Protein AF-A0A833D0U1-F1 (afdb_monomer)

Radius of gyration: 27.92 Å; Cα contacts (8 Å, |Δi|>4): 743; chains: 1; bounding box: 65×79×53 Å

Solvent-accessible surface area (backbone atoms only — not comparable to full-atom values): 28683 Å² total; per-residue (Å²): 110,72,66,61,52,53,53,53,50,52,51,52,53,52,53,45,49,54,29,18,53,51,18,43,57,57,53,70,68,40,40,75,29,79,97,36,59,43,41,44,24,40,38,74,75,46,59,47,83,67,87,76,39,87,52,45,26,22,35,73,75,42,69,60,89,91,56,94,63,91,61,61,30,30,22,32,32,34,42,17,19,36,72,88,66,48,64,23,13,29,38,36,37,36,24,30,86,85,80,25,41,72,31,99,55,99,72,41,63,52,76,40,40,38,53,80,23,16,31,29,69,63,37,82,42,94,89,38,68,38,38,37,38,15,36,42,62,62,33,27,44,34,46,51,57,17,27,50,55,26,24,28,26,14,27,80,35,48,73,27,55,38,47,48,65,77,87,61,54,84,39,43,33,38,36,46,42,60,20,57,57,84,85,37,73,64,40,54,34,40,51,53,19,50,51,46,36,42,78,69,60,31,54,73,46,79,47,54,47,93,51,79,75,30,37,52,31,52,41,37,59,76,70,29,39,63,59,48,36,58,63,48,53,79,79,45,67,73,90,38,50,48,84,45,79,72,80,62,97,64,76,54,59,68,60,48,53,46,49,50,42,20,54,51,38,39,50,54,53,51,54,48,36,61,72,70,69,54,81,86,45,76,67,52,66,63,43,47,61,57,30,15,47,49,16,27,52,53,48,44,62,65,18,62,68,71,72,48,78,78,51,73,66,52,51,51,52,35,39,52,27,25,45,50,23,67,62,37,27,61,57,42,31,52,53,52,51,54,55,32,50,76,69,73,70,60,48,89,87,66,38,62,64,52,42,46,55,51,17,51,51,40,20,34,27,30,23,40,54,51,43,53,34,54,74,71,70,44,78,78,62,91,53,42,66,60,52,21,52,49,51,54,53,50,50,62,58,47,23,57,61,45,10,55,52,42,17,68,77,65,74,35,55,70,67,46,12,37,53,34,26,48,51,54,50,50,47,24,43,59,66,76,47,79,78,51,72,69,54,49,52,50,46,51,54,42,32,56,53,42,44,74,74,59,45,75,81,50,33,83,81,58,34,61,65,54,48,52,52,49,49,53,55,51,43,51,53,50,48,54,52,51,56,56,46,68,66,44,69,81,62,68,90,77,92,91,89,85,84,88,90,76,70,74,68,60,60,57,63,53,51,68,67,55,63,82,75,65,92,75,84,88,84,86,82,81,85,131

Mean predicted aligned error: 17.9 Å

Foldseek 3Di:
DVVVVVVVVVVVVVVLVVQQVVQVVVQVQFAACPPDLLVCQCCVVLVQPDDFDPQWTKDAFDDDPPDPDPGTFIWTKGFWAAPVGRGFKIKTQGADPPPSHFDPDPDRMDMTGDLAQTKGWRDAAPPALEEEEEQDPSLQSLLVLLQFAHTTIHSVHLLNLLRHPDDDQVRAYEYQYEQEDCPDPRVVSNVVSQVSSVVVNHHYHYFYDPDHRDGSSNCCVPPHSVSSVVRVVVPDDPVRGDHRPDPPVDPPVLVVLLVVQLVVLLVLVVVLCVVVVPDCDPVNVVVSSQLSSQLSVLQCVPDVLVVHHDDPVSSQLSSQLSVQLVVQLLVQLVVVQVVCVVVVNDDPVACLLVSSVLSSLLSLLLSVLQSVCVVVVHDRDPCSSVVSVVLSVVLVVVLQVQLVVLCVVLVDDSVLSSLLSVLQVSVCSNNVDGDDPVLSNQSSVLSVVLCVVQPPVCCVVQNDSLSSVLSSVSSVVSSSSVSSVVVCVVPDDDDDDDDDRDPPSVVVVVVSVPSVPDPDDDDDHDDD

Nearest PDB structures (foldseek):
  8tno-assembly2_B  TM=2.284E-01  e=1.956E-01  synthetic construct
  2e8u-assembly1_B  TM=2.230E-01  e=1.982E+00  Saccharomyces cerevisiae
  3qwe-assembly1_A-2  TM=1.208E-01  e=3.244E+00  Homo sapiens

Structure (mmCIF, N/CA/C/O backbone):
data_AF-A0A833D0U1-F1
#
_entry.id   AF-A0A833D0U1-F1
#
loop_
_atom_site.group_PDB
_atom_site.id
_atom_site.type_symbol
_atom_site.label_atom_id
_atom_site.label_alt_id
_atom_site.label_comp_id
_atom_site.label_asym_id
_atom_site.label_entity_id
_atom_site.label_seq_id
_atom_site.pdbx_PDB_ins_code
_atom_site.Cartn_x
_atom_site.Cartn_y
_atom_site.Cartn_z
_atom_site.occupancy
_atom_site.B_iso_or_equiv
_atom_site.auth_seq_id
_atom_site.auth_comp_id
_atom_site.auth_asym_id
_atom_site.auth_atom_id
_atom_site.pdbx_PDB_model_num
ATOM 1 N N . LEU A 1 1 ? 37.908 38.928 15.092 1.00 52.78 1 LEU A N 1
ATOM 2 C CA . LEU A 1 1 ? 37.043 38.481 13.968 1.00 52.78 1 LEU A CA 1
ATOM 3 C C . LEU A 1 1 ? 36.811 36.963 13.962 1.00 52.78 1 LEU A C 1
ATOM 5 O O . LEU A 1 1 ? 35.669 36.561 14.140 1.00 52.78 1 LEU A O 1
ATOM 9 N N . GLN A 1 2 ? 37.847 36.115 13.886 1.00 54.41 2 GLN A N 1
ATOM 10 C CA . GLN A 1 2 ? 37.682 34.643 13.887 1.00 54.41 2 GLN A CA 1
ATOM 11 C C . GLN A 1 2 ? 37.064 34.058 15.179 1.00 54.41 2 GLN A C 1
ATOM 13 O O . GLN A 1 2 ? 36.263 33.130 15.110 1.00 54.41 2 GLN A O 1
ATOM 18 N N . LYS A 1 3 ? 37.376 34.614 16.362 1.00 57.81 3 LYS A N 1
ATOM 19 C CA . LYS A 1 3 ? 36.804 34.161 17.650 1.00 57.81 3 LYS A CA 1
ATOM 20 C C . LYS A 1 3 ? 35.292 34.421 17.749 1.00 57.81 3 LYS A C 1
ATOM 22 O O . LYS A 1 3 ? 34.541 33.507 18.065 1.00 57.81 3 LYS A O 1
ATOM 27 N N . VAL A 1 4 ? 34.855 35.622 17.360 1.00 61.34 4 VAL A N 1
ATOM 28 C CA . VAL A 1 4 ? 33.435 36.026 17.319 1.00 61.34 4 VAL A CA 1
ATOM 29 C C . VAL A 1 4 ? 32.649 35.192 16.298 1.00 61.34 4 VAL A C 1
ATOM 31 O O . VAL A 1 4 ? 31.554 34.726 16.591 1.00 61.34 4 VAL A O 1
ATOM 34 N N . GLN A 1 5 ? 33.224 34.916 15.121 1.00 54.00 5 GLN A N 1
ATOM 35 C CA . GLN A 1 5 ? 32.610 34.016 14.132 1.00 54.00 5 GLN A CA 1
ATOM 36 C C . GLN A 1 5 ? 32.461 32.579 14.663 1.00 54.00 5 GLN A C 1
ATOM 38 O O . GLN A 1 5 ? 31.427 31.949 14.449 1.00 54.00 5 GLN A O 1
ATOM 43 N N . LYS A 1 6 ? 33.459 32.070 15.398 1.00 58.38 6 LYS A N 1
ATOM 44 C CA . LYS A 1 6 ? 33.422 30.733 16.012 1.00 58.38 6 LYS A CA 1
ATOM 45 C C . LYS A 1 6 ? 32.387 30.636 17.139 1.00 58.38 6 LYS A C 1
ATOM 47 O O . LYS A 1 6 ? 31.732 29.606 17.270 1.00 58.38 6 LYS A O 1
ATOM 52 N N . GLU A 1 7 ? 32.228 31.687 17.938 1.00 63.91 7 GLU A N 1
ATOM 53 C CA . GLU A 1 7 ? 31.210 31.768 18.995 1.00 63.91 7 GLU A CA 1
ATOM 54 C C . GLU A 1 7 ? 29.791 31.852 18.415 1.00 63.91 7 GLU A C 1
ATOM 56 O O . GLU A 1 7 ? 28.913 31.101 18.843 1.00 63.91 7 GLU A O 1
ATOM 61 N N . ASN A 1 8 ? 29.587 32.656 17.367 1.00 61.44 8 ASN A N 1
ATOM 62 C CA . ASN A 1 8 ? 28.306 32.744 16.661 1.00 61.44 8 ASN A CA 1
ATOM 63 C C . ASN A 1 8 ? 27.900 31.407 16.022 1.00 61.44 8 ASN A C 1
ATOM 65 O O . ASN A 1 8 ? 26.753 30.986 16.159 1.00 61.44 8 ASN A O 1
ATOM 69 N N . LEU A 1 9 ? 28.843 30.696 15.392 1.00 58.62 9 LEU A N 1
ATOM 70 C CA . LEU A 1 9 ? 28.580 29.383 14.797 1.00 58.62 9 LEU A CA 1
ATOM 71 C C . LEU A 1 9 ? 28.221 28.328 15.856 1.00 58.62 9 LEU A C 1
ATOM 73 O O . LEU A 1 9 ? 27.308 27.530 15.656 1.00 58.62 9 LEU A O 1
ATOM 77 N N . LYS A 1 10 ? 28.907 28.332 17.007 1.00 67.69 10 LYS A N 1
ATOM 78 C CA . LYS A 1 10 ? 28.574 27.440 18.132 1.00 67.69 10 LYS A CA 1
ATOM 79 C C . LYS A 1 10 ? 27.164 27.698 18.661 1.00 67.69 10 LYS A C 1
ATOM 81 O O . LYS A 1 10 ? 26.436 26.741 18.923 1.00 67.69 10 LYS A O 1
ATOM 86 N N . LYS A 1 11 ? 26.780 28.971 18.795 1.00 70.44 11 LYS A N 1
ATOM 87 C CA . LYS A 1 11 ? 25.434 29.368 19.222 1.00 70.44 11 LYS A CA 1
ATOM 88 C C . LYS A 1 11 ? 24.373 28.895 18.224 1.00 70.44 11 LYS A C 1
ATOM 90 O O . LYS A 1 11 ? 23.410 28.254 18.633 1.00 70.44 11 LYS A O 1
ATOM 95 N N . GLU A 1 12 ? 24.594 29.104 16.925 1.00 70.31 12 GLU A N 1
ATOM 96 C CA . GLU A 1 12 ? 23.682 28.644 15.866 1.00 70.31 12 GLU A CA 1
ATOM 97 C C . GLU A 1 12 ? 23.510 27.113 15.872 1.00 70.31 12 GLU A C 1
ATOM 99 O O . GLU A 1 12 ? 22.391 26.610 15.758 1.00 70.31 12 GLU A O 1
ATOM 104 N N . ILE A 1 13 ? 24.596 26.351 16.048 1.00 72.12 13 ILE A N 1
ATOM 105 C CA . ILE A 1 13 ? 24.542 24.882 16.135 1.00 72.12 13 ILE A CA 1
ATOM 106 C C . ILE A 1 13 ? 23.721 24.432 17.350 1.00 72.12 13 ILE A C 1
ATOM 108 O O . ILE A 1 13 ? 22.883 23.537 17.220 1.00 72.12 13 ILE A O 1
ATOM 112 N N . ALA A 1 14 ? 23.933 25.049 18.516 1.00 72.88 14 ALA A N 1
ATOM 113 C CA . ALA A 1 14 ? 23.194 24.720 19.732 1.00 72.88 14 ALA A CA 1
ATOM 114 C C . ALA A 1 14 ? 21.692 25.029 19.596 1.00 72.88 14 ALA A C 1
ATOM 116 O O . ALA A 1 14 ? 20.858 24.182 19.916 1.00 72.88 14 ALA A O 1
ATOM 117 N N . GLU A 1 15 ? 21.341 26.195 19.048 1.00 79.75 15 GLU A N 1
ATOM 118 C CA . GLU A 1 15 ? 19.949 26.576 18.779 1.00 79.75 15 GLU A CA 1
ATOM 119 C C . GLU A 1 15 ? 19.277 25.633 17.772 1.00 79.75 15 GLU A C 1
ATOM 121 O O . GLU A 1 15 ? 18.128 25.225 17.953 1.00 79.75 15 GLU A O 1
ATOM 126 N N . ASN A 1 16 ? 19.987 25.251 16.707 1.00 83.69 16 ASN A N 1
ATOM 127 C CA . ASN A 1 16 ? 19.474 24.305 15.720 1.00 83.69 16 ASN A CA 1
ATOM 128 C C . ASN A 1 16 ? 19.260 22.915 16.326 1.00 83.69 16 ASN A C 1
ATOM 130 O O . ASN A 1 16 ? 18.242 22.287 16.036 1.00 83.69 16 ASN A O 1
ATOM 134 N N . LYS A 1 17 ? 20.161 22.459 17.203 1.00 82.12 17 LYS A N 1
ATOM 135 C CA . LYS A 1 17 ? 20.010 21.190 17.925 1.00 82.12 17 LYS A CA 1
ATOM 136 C C . LYS A 1 17 ? 18.746 21.187 18.789 1.00 82.12 17 LYS A C 1
ATOM 138 O O . LYS A 1 17 ? 17.939 20.273 18.655 1.00 82.12 17 LYS A O 1
ATOM 143 N N . GLN A 1 18 ? 18.516 22.239 19.575 1.00 88.44 18 GLN A N 1
ATOM 144 C CA . GLN A 1 18 ? 17.302 22.370 20.395 1.00 88.44 18 GLN A CA 1
ATOM 145 C C . GLN A 1 18 ? 16.022 22.367 19.545 1.00 88.44 18 GLN A C 1
ATOM 147 O O . GLN A 1 18 ? 15.042 21.699 19.876 1.00 88.44 18 GLN A O 1
ATOM 152 N N . LYS A 1 19 ? 16.028 23.073 18.406 1.00 90.25 19 LYS A N 1
ATOM 153 C CA . LYS A 1 19 ? 14.906 23.067 17.451 1.00 90.25 19 LYS A CA 1
ATOM 154 C C . LYS A 1 19 ? 14.630 21.659 16.910 1.00 90.25 19 LYS A C 1
ATOM 156 O O . LYS A 1 19 ? 13.471 21.253 16.837 1.00 90.25 19 LYS A O 1
ATOM 161 N N . ILE A 1 20 ? 15.675 20.922 16.535 1.00 91.31 20 ILE A N 1
ATOM 162 C CA . ILE A 1 20 ? 15.562 19.547 16.028 1.00 91.31 20 ILE A CA 1
ATOM 163 C C . ILE A 1 20 ? 15.002 18.616 17.110 1.00 91.31 20 ILE A C 1
ATOM 165 O O . ILE A 1 20 ? 14.045 17.892 16.842 1.00 91.31 20 ILE A O 1
ATOM 169 N N . GLU A 1 21 ? 15.530 18.677 18.333 1.00 91.56 21 GLU A N 1
ATOM 170 C CA . GLU A 1 21 ? 15.049 17.876 19.469 1.00 91.56 21 GLU A CA 1
ATOM 171 C C . GLU A 1 21 ? 13.566 18.136 19.755 1.00 91.56 21 GLU A C 1
ATOM 173 O O . GLU A 1 21 ? 12.792 17.199 19.968 1.00 91.56 21 GLU A O 1
ATOM 178 N N . TRP A 1 22 ? 13.129 19.397 19.677 1.00 93.75 22 TRP A N 1
ATOM 179 C CA . TRP A 1 22 ? 11.716 19.733 19.818 1.00 93.75 22 TRP A CA 1
ATOM 180 C C . TRP A 1 22 ? 10.862 19.103 18.708 1.00 93.75 22 TRP A C 1
ATOM 182 O O . TRP A 1 22 ? 9.836 18.484 19.001 1.00 93.75 22 TRP A O 1
ATOM 192 N N . ALA A 1 23 ? 11.287 19.187 17.444 1.00 94.12 23 ALA A N 1
ATOM 193 C CA . ALA A 1 23 ? 10.568 18.548 16.340 1.00 94.12 23 ALA A CA 1
ATOM 194 C C . ALA A 1 23 ? 10.496 17.020 16.496 1.00 94.12 23 ALA A C 1
ATOM 196 O O . ALA A 1 23 ? 9.445 16.432 16.245 1.00 94.12 23 ALA A O 1
ATOM 197 N N . GLN A 1 24 ? 11.569 16.379 16.962 1.00 95.19 24 GLN A N 1
ATOM 198 C CA . GLN A 1 24 ? 11.611 14.936 17.218 1.00 95.19 24 GLN A CA 1
ATOM 199 C C . GLN A 1 24 ? 10.695 14.524 18.380 1.00 95.19 24 GLN A C 1
ATOM 201 O O . GLN A 1 24 ? 9.969 13.535 18.266 1.00 95.19 24 GLN A O 1
ATOM 206 N N . ASN A 1 25 ? 10.663 15.304 19.466 1.00 95.25 25 ASN A N 1
ATOM 207 C CA . ASN A 1 25 ? 9.741 15.095 20.587 1.00 95.25 25 ASN A CA 1
ATOM 208 C C . ASN A 1 25 ? 8.277 15.275 20.158 1.00 95.25 25 ASN A C 1
ATOM 210 O O . ASN A 1 25 ? 7.398 14.517 20.563 1.00 95.25 25 ASN A O 1
ATOM 214 N N . LEU A 1 26 ? 7.997 16.267 19.313 1.00 94.44 26 LEU A N 1
ATOM 215 C CA . LEU A 1 26 ? 6.655 16.463 18.776 1.00 94.44 26 LEU A CA 1
ATOM 216 C C . LEU A 1 26 ? 6.262 15.318 17.829 1.00 94.44 26 LEU A C 1
ATOM 218 O O . LEU A 1 26 ? 5.148 14.806 17.915 1.00 94.44 26 LEU A O 1
ATOM 222 N N . TRP A 1 27 ? 7.192 14.859 16.989 1.00 96.31 27 TRP A N 1
ATOM 223 C CA . TRP A 1 27 ? 6.983 13.723 16.096 1.00 96.31 27 TRP A CA 1
ATOM 224 C C . TRP A 1 27 ? 6.666 12.424 16.846 1.00 96.31 27 TRP A C 1
ATOM 226 O O . TRP A 1 27 ? 5.766 11.684 16.434 1.00 96.31 27 TRP A O 1
ATOM 236 N N . SER A 1 28 ? 7.367 12.145 17.952 1.00 95.88 28 SER A N 1
ATOM 237 C CA . SER A 1 28 ? 7.182 10.915 18.736 1.00 95.88 28 SER A CA 1
ATOM 238 C C . SER A 1 28 ? 5.790 10.801 19.361 1.00 95.88 28 SER A C 1
ATOM 240 O O . SER A 1 28 ? 5.292 9.690 19.521 1.00 95.88 28 SER A O 1
ATOM 242 N N . LYS A 1 29 ? 5.124 11.933 19.618 1.00 96.06 29 LYS A N 1
ATOM 243 C CA . LYS A 1 29 ? 3.732 12.000 20.098 1.00 96.06 29 LYS A CA 1
ATOM 244 C C . LYS A 1 29 ? 2.693 11.686 19.017 1.00 96.06 29 LYS A C 1
ATOM 246 O O . LYS A 1 29 ? 1.522 11.495 19.334 1.00 96.06 29 LYS A O 1
ATOM 251 N N . GLY A 1 30 ? 3.096 11.669 17.746 1.00 95.25 30 GLY A N 1
ATOM 252 C CA . GLY A 1 30 ? 2.203 11.405 16.623 1.00 95.25 30 GLY A CA 1
ATOM 253 C C . GLY A 1 30 ? 1.732 9.955 16.568 1.00 95.25 30 GLY A C 1
ATOM 254 O O . GLY A 1 30 ? 2.532 9.026 16.657 1.00 95.25 30 GLY A O 1
ATOM 255 N N . GLN A 1 31 ? 0.438 9.782 16.339 1.00 95.75 31 GLN A N 1
ATOM 256 C CA . GLN A 1 31 ? -0.225 8.501 16.134 1.00 95.75 31 GLN A CA 1
ATOM 257 C C . GLN A 1 31 ? -0.250 8.127 14.640 1.00 95.75 31 GLN A C 1
ATOM 259 O O . GLN A 1 31 ? -0.086 9.006 13.782 1.00 95.75 31 GLN A O 1
ATOM 264 N N . PRO A 1 32 ? -0.462 6.842 14.296 1.00 94.44 32 PRO A N 1
ATOM 265 C CA . PRO A 1 32 ? -0.757 6.438 12.925 1.00 94.44 32 PRO A CA 1
ATOM 266 C C . PRO A 1 32 ? -1.923 7.245 12.346 1.00 94.44 32 PRO A C 1
ATOM 268 O O . PRO A 1 32 ? -2.873 7.573 13.051 1.00 94.44 32 PRO A O 1
ATOM 271 N N . ILE A 1 33 ? -1.846 7.580 11.059 1.00 94.62 33 ILE A N 1
ATOM 272 C CA . ILE A 1 33 ? -2.861 8.419 10.409 1.00 94.62 33 ILE A CA 1
ATOM 273 C C . ILE A 1 33 ? -4.143 7.641 10.055 1.00 94.62 33 ILE A C 1
ATOM 275 O O . ILE A 1 33 ? -5.185 8.254 9.846 1.00 94.62 33 ILE A O 1
ATOM 279 N N . GLN A 1 34 ? -4.098 6.306 10.000 1.00 91.25 34 GLN A N 1
ATOM 280 C CA . GLN A 1 34 ? -5.223 5.459 9.584 1.00 91.25 34 GLN A CA 1
ATOM 281 C C . GLN A 1 34 ? -6.402 5.534 10.565 1.00 91.25 34 GLN A C 1
ATOM 283 O O . GLN A 1 34 ? -6.219 5.407 11.772 1.00 91.25 34 GLN A O 1
ATOM 288 N N . GLY A 1 35 ? -7.614 5.712 10.039 1.00 90.50 35 GLY A N 1
ATOM 289 C CA . GLY A 1 35 ? -8.852 5.853 10.806 1.00 90.50 35 GLY A CA 1
ATOM 290 C C . GLY A 1 35 ? -9.024 7.214 11.486 1.00 90.50 35 GLY A C 1
ATOM 291 O O . GLY A 1 35 ? -9.934 7.374 12.295 1.00 90.50 35 GLY A O 1
ATOM 292 N N . THR A 1 36 ? -8.163 8.195 11.193 1.00 96.69 36 THR A N 1
ATOM 293 C CA . THR A 1 36 ? -8.148 9.494 11.888 1.00 96.69 36 THR A CA 1
ATOM 294 C C . THR A 1 36 ? -8.754 10.625 11.056 1.00 96.69 36 THR A C 1
ATOM 296 O O . THR A 1 36 ? -8.898 10.534 9.836 1.00 96.69 36 THR A O 1
ATOM 299 N N . ILE A 1 37 ? -9.033 11.754 11.715 1.00 96.56 37 ILE A N 1
ATOM 300 C CA . ILE A 1 37 ? -9.481 13.003 11.076 1.00 96.56 37 ILE A CA 1
ATOM 301 C C . ILE A 1 37 ? -8.466 13.492 10.029 1.00 96.56 37 ILE A C 1
ATOM 303 O O . ILE A 1 37 ? -8.858 13.998 8.983 1.00 96.56 37 ILE A O 1
ATOM 307 N N . ALA A 1 38 ? -7.165 13.280 10.252 1.00 97.12 38 ALA A N 1
ATOM 308 C CA . ALA A 1 38 ? -6.131 13.652 9.286 1.00 97.12 38 ALA A CA 1
ATOM 309 C C . ALA A 1 38 ? -6.145 12.784 8.015 1.00 97.12 38 ALA A C 1
ATOM 311 O O . ALA A 1 38 ? -5.839 13.285 6.932 1.00 97.12 38 ALA A O 1
ATOM 312 N N . GLU A 1 39 ? -6.530 11.507 8.110 1.00 96.00 39 GLU A N 1
ATOM 313 C CA . GLU A 1 39 ? -6.765 10.686 6.916 1.00 96.00 39 GLU A CA 1
ATOM 314 C C . GLU A 1 39 ? -8.012 11.157 6.164 1.00 96.00 39 GLU A C 1
ATOM 316 O O . GLU A 1 39 ? -7.965 11.285 4.940 1.00 96.00 39 GLU A O 1
ATOM 321 N N . ARG A 1 40 ? -9.095 11.470 6.887 1.00 96.75 40 ARG A N 1
ATOM 322 C CA . ARG A 1 40 ? -10.314 12.034 6.293 1.00 96.75 40 ARG A CA 1
ATOM 323 C C . ARG A 1 40 ? -10.031 13.349 5.569 1.00 96.75 40 ARG A C 1
ATOM 325 O O . ARG A 1 40 ? -10.426 13.480 4.419 1.00 96.75 40 ARG A O 1
ATOM 332 N N . TYR A 1 41 ? -9.249 14.256 6.159 1.00 97.75 41 TYR A N 1
ATOM 333 C CA . TYR A 1 41 ? -8.787 15.484 5.499 1.00 97.75 41 TYR A CA 1
ATOM 334 C C . TYR A 1 41 ? -8.159 15.215 4.127 1.00 97.75 41 TYR A C 1
ATOM 336 O O . TYR A 1 41 ? -8.542 15.810 3.119 1.00 97.75 41 TYR A O 1
ATOM 344 N N . LEU A 1 42 ? -7.206 14.284 4.065 1.00 96.25 42 LEU A N 1
ATOM 345 C CA . LEU A 1 42 ? -6.492 13.989 2.825 1.00 96.25 42 LEU A CA 1
ATOM 346 C C . LEU A 1 42 ? -7.390 13.282 1.797 1.00 96.25 42 LEU A C 1
ATOM 348 O O . LEU A 1 42 ? -7.337 13.601 0.610 1.00 96.25 42 LEU A O 1
ATOM 352 N N . LYS A 1 43 ? -8.245 12.358 2.236 1.00 92.50 43 LYS A N 1
ATOM 353 C CA . LYS A 1 43 ? -9.112 11.582 1.339 1.00 92.50 43 LYS A CA 1
ATOM 354 C C . LYS A 1 43 ? -10.336 12.367 0.866 1.00 92.50 43 LYS A C 1
ATOM 356 O O . LYS A 1 43 ? -10.566 12.472 -0.336 1.00 92.50 43 LYS A O 1
ATOM 361 N N . GLU A 1 44 ? -11.102 12.922 1.798 1.00 93.75 44 GLU A N 1
ATOM 362 C CA . GLU A 1 44 ? -12.387 13.587 1.547 1.00 93.75 44 GLU A CA 1
ATOM 363 C C . GLU A 1 44 ? -12.172 14.984 0.946 1.00 93.75 44 GLU A C 1
ATOM 365 O O . GLU A 1 44 ? -12.723 15.290 -0.112 1.00 93.75 44 GLU A O 1
ATOM 370 N N . HIS A 1 45 ? -11.310 15.805 1.561 1.00 95.00 45 HIS A N 1
ATOM 371 C CA . HIS A 1 45 ? -11.154 17.224 1.194 1.00 95.00 45 HIS A CA 1
ATOM 372 C C . HIS A 1 45 ? -10.054 17.488 0.169 1.00 95.00 45 HIS A C 1
ATOM 374 O O . HIS A 1 45 ? -10.110 18.479 -0.565 1.00 95.00 45 HIS A O 1
ATOM 380 N N . ARG A 1 46 ? -9.044 16.612 0.102 1.00 94.06 46 ARG A N 1
ATOM 381 C CA . ARG A 1 46 ? -7.902 16.750 -0.821 1.00 94.06 46 ARG A CA 1
ATOM 382 C C . ARG A 1 46 ? -7.910 15.752 -1.973 1.00 94.06 46 ARG A C 1
ATOM 384 O O . ARG A 1 46 ? -7.034 15.855 -2.826 1.00 94.06 46 ARG A O 1
ATOM 391 N N . ARG A 1 47 ? -8.901 14.848 -2.031 1.00 90.94 47 ARG A N 1
ATOM 392 C CA . ARG A 1 47 ? -9.065 13.815 -3.075 1.00 90.94 47 ARG A CA 1
ATOM 393 C C . ARG A 1 47 ? -7.825 12.930 -3.261 1.00 90.94 47 ARG A C 1
ATOM 3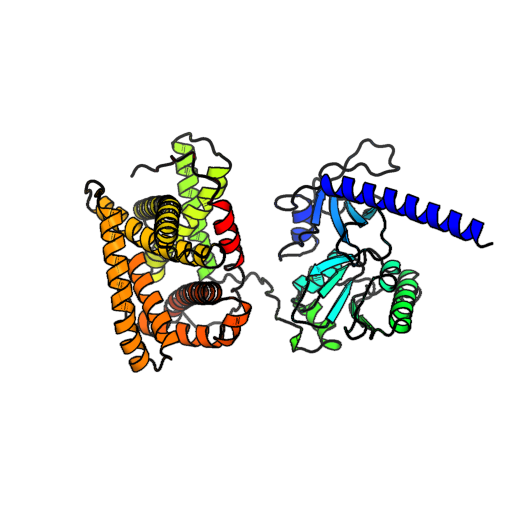95 O O . ARG A 1 47 ? -7.568 12.429 -4.351 1.00 90.94 47 ARG A O 1
ATOM 402 N N . ILE A 1 48 ? -7.066 12.714 -2.187 1.00 90.44 48 ILE A N 1
ATOM 403 C CA . ILE A 1 48 ? -5.921 11.805 -2.180 1.00 90.44 48 ILE A CA 1
ATOM 404 C C . ILE A 1 48 ? -6.426 10.390 -1.910 1.00 90.44 48 ILE A C 1
ATOM 406 O O . ILE A 1 48 ? -6.772 10.066 -0.776 1.00 90.44 48 ILE A O 1
ATOM 410 N N . ALA A 1 49 ? -6.465 9.532 -2.928 1.00 79.62 49 ALA A N 1
ATOM 411 C CA . ALA A 1 49 ? -6.988 8.173 -2.792 1.00 79.62 49 ALA A CA 1
ATOM 412 C C . ALA A 1 49 ? -5.900 7.145 -2.427 1.00 79.62 49 ALA A C 1
ATOM 414 O O . ALA A 1 49 ? -6.184 6.132 -1.779 1.00 79.62 49 ALA A O 1
ATOM 415 N N . GLY A 1 50 ? -4.655 7.385 -2.842 1.00 75.12 50 GLY A N 1
ATOM 416 C CA . GLY A 1 50 ? -3.531 6.472 -2.683 1.00 75.12 50 GLY A CA 1
ATOM 417 C C . GLY A 1 50 ? -2.969 6.358 -1.263 1.00 75.12 50 GLY A C 1
ATOM 418 O O . GLY A 1 50 ? -3.399 6.998 -0.302 1.00 75.12 50 GLY A O 1
ATOM 419 N N . LYS A 1 51 ? -1.952 5.493 -1.108 1.00 80.56 51 LYS A N 1
ATOM 420 C CA . LYS A 1 51 ? -1.280 5.288 0.188 1.00 80.56 51 LYS A CA 1
ATOM 421 C C . LYS A 1 51 ? -0.612 6.593 0.638 1.00 80.56 51 LYS A C 1
ATOM 423 O O . LYS A 1 51 ? 0.324 7.075 -0.014 1.00 80.56 51 LYS A O 1
ATOM 428 N N . LEU A 1 52 ? -1.006 7.066 1.815 1.00 87.75 52 LEU A N 1
ATOM 429 C CA . LEU A 1 52 ? -0.364 8.186 2.494 1.00 87.75 52 LEU A CA 1
ATOM 430 C C . LEU A 1 52 ? 1.096 7.842 2.876 1.00 87.75 52 LEU A C 1
ATOM 432 O O . LEU A 1 52 ? 1.375 6.692 3.242 1.00 87.75 52 LEU A O 1
ATOM 436 N N . PRO A 1 53 ? 2.054 8.778 2.741 1.00 87.31 53 PRO A N 1
ATOM 437 C CA . PRO A 1 53 ? 3.457 8.522 3.079 1.00 87.31 53 PRO A CA 1
ATOM 438 C C . PRO A 1 53 ? 3.665 8.221 4.574 1.00 87.31 53 PRO A C 1
ATOM 440 O O . PRO A 1 53 ? 2.863 8.610 5.412 1.00 87.31 53 PRO A O 1
ATOM 443 N N . GLU A 1 54 ? 4.754 7.532 4.921 1.00 82.44 54 GLU A N 1
ATOM 444 C CA . GLU A 1 54 ? 5.064 7.158 6.320 1.00 82.44 54 GLU A CA 1
ATOM 445 C C . GLU A 1 54 ? 5.463 8.353 7.188 1.00 82.44 54 GLU A C 1
ATOM 447 O O . GLU A 1 54 ? 5.295 8.332 8.405 1.00 82.44 54 GLU A O 1
ATOM 452 N N . ASP A 1 55 ? 5.906 9.430 6.545 1.00 88.38 55 ASP A N 1
ATOM 453 C CA . ASP A 1 55 ? 6.173 10.713 7.184 1.00 88.38 55 ASP A CA 1
ATOM 454 C C . ASP A 1 55 ? 4.885 11.493 7.505 1.00 88.38 55 ASP A C 1
ATOM 456 O O . ASP A 1 55 ? 4.960 12.690 7.743 1.00 88.38 55 ASP A O 1
ATOM 460 N N . PHE A 1 56 ? 3.712 10.843 7.535 1.00 95.94 56 PHE A N 1
ATOM 461 C CA . PHE A 1 56 ? 2.417 11.438 7.879 1.00 95.94 56 PHE A CA 1
ATOM 462 C C . PHE A 1 56 ? 1.858 10.766 9.136 1.00 95.94 56 PHE A C 1
ATOM 464 O O . PHE A 1 56 ? 1.716 9.545 9.202 1.00 95.94 56 PHE A O 1
ATOM 471 N N . ARG A 1 57 ? 1.520 11.578 10.135 1.00 97.56 57 ARG A N 1
ATOM 472 C CA . ARG A 1 57 ? 0.972 11.172 11.431 1.00 97.56 57 ARG A CA 1
ATOM 473 C C . ARG A 1 57 ? -0.215 12.042 11.815 1.00 97.56 57 ARG A C 1
ATOM 475 O O . ARG A 1 57 ? -0.458 13.096 11.230 1.00 97.56 57 ARG A O 1
ATOM 482 N N . TYR A 1 58 ? -0.929 11.595 12.833 1.00 98.06 58 TYR A N 1
ATOM 483 C CA . TYR A 1 58 ? -2.032 12.310 13.449 1.00 98.06 58 TYR A CA 1
ATOM 484 C C . TYR A 1 58 ? -1.653 12.785 14.855 1.00 98.06 58 TYR A C 1
ATOM 486 O O . TYR A 1 58 ? -1.051 12.039 15.626 1.00 98.06 58 TYR A O 1
ATOM 494 N N . LEU A 1 59 ? -2.011 14.021 15.201 1.00 97.25 59 LEU A N 1
ATOM 495 C CA . LEU A 1 59 ? -1.934 14.537 16.568 1.00 97.25 59 LEU A CA 1
ATOM 496 C C . LEU A 1 59 ? -3.329 15.000 17.006 1.00 97.25 59 LEU A C 1
ATOM 498 O O . LEU A 1 59 ? -3.828 15.959 16.428 1.00 97.25 59 LEU A O 1
ATOM 502 N N . PRO A 1 60 ? -3.968 14.370 18.006 1.00 94.81 60 PRO A N 1
ATOM 503 C CA . PRO A 1 60 ? -5.375 14.633 18.312 1.00 94.81 60 PRO A CA 1
ATOM 504 C C . PRO A 1 60 ? -5.648 15.974 18.996 1.00 94.81 60 PRO A C 1
ATOM 506 O O . PRO A 1 60 ? -6.691 16.569 18.757 1.00 94.81 60 PRO A O 1
ATOM 509 N N . ASN A 1 61 ? -4.737 16.444 19.852 1.00 91.88 61 ASN A N 1
ATOM 510 C CA . ASN A 1 61 ? -4.988 17.587 20.730 1.00 91.88 61 ASN A CA 1
ATOM 511 C C . ASN A 1 61 ? -3.790 18.539 20.745 1.00 91.88 61 ASN A C 1
ATOM 513 O O . ASN A 1 61 ? -2.876 18.389 21.557 1.00 91.88 61 ASN A O 1
ATOM 517 N N . VAL A 1 62 ? -3.790 19.528 19.848 1.00 93.81 62 VAL A N 1
ATOM 518 C CA . VAL A 1 62 ? -2.735 20.547 19.763 1.00 93.81 62 VAL A CA 1
ATOM 519 C C . VAL A 1 62 ? -3.300 21.923 20.101 1.00 93.81 62 VAL A C 1
ATOM 521 O O . VAL A 1 62 ? -4.280 22.361 19.503 1.00 93.81 62 VAL A O 1
ATOM 524 N N . LYS A 1 63 ? -2.664 22.619 21.049 1.00 90.50 63 LYS A N 1
ATOM 525 C CA . LYS A 1 63 ? -2.960 24.027 21.349 1.00 90.50 63 LYS A CA 1
ATOM 526 C C . LYS A 1 63 ? -2.285 24.936 20.326 1.00 90.50 63 LYS A C 1
ATOM 528 O O . LYS A 1 63 ? -1.123 24.723 19.972 1.00 90.50 63 LYS A O 1
ATOM 533 N N . VAL A 1 64 ? -2.987 25.976 19.890 1.00 84.19 64 VAL A N 1
ATOM 534 C CA . VAL A 1 64 ? -2.414 27.002 19.015 1.00 84.19 64 VAL A CA 1
ATOM 535 C C . VAL A 1 64 ? -1.634 27.994 19.877 1.00 84.19 64 VAL A C 1
ATOM 537 O O . VAL A 1 64 ? -2.198 28.688 20.716 1.00 84.19 64 VAL A O 1
ATOM 540 N N . ALA A 1 65 ? -0.314 28.061 19.692 1.00 74.50 65 ALA A N 1
ATOM 541 C CA . ALA A 1 65 ? 0.514 29.010 20.433 1.00 74.50 65 ALA A CA 1
ATOM 542 C C . ALA A 1 65 ? 0.098 30.458 20.108 1.00 74.50 65 ALA A C 1
ATOM 544 O O . ALA A 1 65 ? 0.083 30.836 18.930 1.00 74.50 65 ALA A O 1
ATOM 545 N N . GLY A 1 66 ? -0.203 31.242 21.148 1.00 69.50 66 GLY A N 1
ATOM 546 C CA . GLY A 1 66 ? -0.634 32.641 21.048 1.00 69.50 66 GLY A CA 1
ATOM 547 C C . GLY A 1 66 ? -2.150 32.867 21.109 1.00 69.50 66 GLY A C 1
ATOM 548 O O . GLY A 1 66 ? -2.564 34.017 21.196 1.00 69.50 66 GLY A O 1
ATOM 549 N N . GLU A 1 67 ? -2.979 31.816 21.104 1.00 70.81 67 GLU A N 1
ATOM 550 C CA . GLU A 1 67 ? -4.416 31.949 21.387 1.00 70.81 67 GLU A CA 1
ATOM 551 C C . GLU A 1 67 ? -4.669 31.871 22.900 1.00 70.81 67 GLU A C 1
ATOM 553 O O . GLU A 1 67 ? -4.139 30.991 23.577 1.00 70.81 67 GLU A O 1
ATOM 558 N N . GLN A 1 68 ? -5.484 32.788 23.441 1.00 59.69 68 GLN A N 1
ATOM 559 C CA . GLN A 1 68 ? -5.834 32.799 24.871 1.00 59.69 68 GLN A CA 1
ATOM 560 C C . GLN A 1 68 ? -6.796 31.666 25.270 1.00 59.69 68 GLN A C 1
ATOM 562 O O . GLN A 1 68 ? -6.947 31.364 26.451 1.00 59.69 68 GLN A O 1
ATOM 567 N N . ASN A 1 69 ? -7.429 31.012 24.293 1.00 65.94 69 ASN A N 1
ATOM 568 C CA . ASN A 1 69 ? -8.356 29.916 24.538 1.00 65.94 69 ASN A CA 1
ATOM 569 C C . ASN A 1 69 ? -7.628 28.597 24.834 1.00 65.94 69 ASN A C 1
ATOM 571 O O . ASN A 1 69 ? -6.630 28.247 24.210 1.00 65.94 69 ASN A O 1
ATOM 575 N N . THR A 1 70 ? -8.206 27.785 25.721 1.00 75.94 70 THR A N 1
ATOM 576 C CA . THR A 1 70 ? -7.745 26.414 26.019 1.00 75.94 70 THR A CA 1
ATOM 577 C C . THR A 1 70 ? -8.042 25.410 24.898 1.00 75.94 70 THR A C 1
ATOM 579 O O . THR A 1 70 ? -7.745 24.222 25.043 1.00 75.94 70 THR A O 1
ATOM 582 N N . LYS A 1 71 ? -8.612 25.879 23.780 1.00 86.88 71 LYS A N 1
ATOM 583 C CA . LYS A 1 71 ? -9.069 25.067 22.653 1.00 86.88 71 LYS A CA 1
ATOM 584 C C . LYS A 1 71 ? -7.907 24.299 22.019 1.00 86.88 71 LYS A C 1
ATOM 586 O O . LYS A 1 71 ? -6.833 24.842 21.755 1.00 86.88 71 LYS A O 1
ATOM 591 N N . THR A 1 72 ? -8.145 23.019 21.765 1.00 92.81 72 THR A N 1
ATOM 592 C CA . THR A 1 72 ? -7.222 22.130 21.062 1.00 92.81 72 THR A CA 1
ATOM 593 C C . THR A 1 72 ? -7.803 21.712 19.726 1.00 92.81 72 THR A C 1
ATOM 595 O O . THR A 1 72 ? -9.020 21.612 19.569 1.00 92.81 72 THR A O 1
ATOM 598 N N . TYR A 1 73 ? -6.919 21.429 18.779 1.00 95.69 73 TYR A N 1
ATOM 599 C CA . TYR A 1 73 ? -7.289 20.997 17.442 1.00 95.69 73 TYR A CA 1
ATOM 600 C C . TYR A 1 73 ? -6.603 19.673 17.092 1.00 95.69 73 TYR A C 1
ATOM 602 O O . TYR A 1 73 ? -5.432 19.485 17.454 1.00 95.69 73 TYR A O 1
ATOM 610 N N . PRO A 1 74 ? -7.293 18.778 16.369 1.00 97.44 74 PRO A N 1
ATOM 611 C CA . PRO A 1 74 ? -6.645 17.680 15.673 1.00 97.44 74 PRO A CA 1
ATOM 612 C C . PRO A 1 74 ? -5.752 18.216 14.552 1.00 97.44 74 PRO A C 1
ATOM 614 O O . PRO A 1 74 ? -6.113 19.161 13.858 1.00 97.44 74 PRO A O 1
ATOM 617 N N . CYS A 1 75 ? -4.597 17.594 14.337 1.00 98.25 75 CYS A N 1
ATOM 618 C CA . CYS A 1 75 ? -3.649 17.997 13.307 1.00 98.25 75 CYS A CA 1
ATOM 619 C C . CYS A 1 75 ? -3.209 16.815 12.446 1.00 98.25 75 CYS A C 1
ATOM 621 O O . CYS A 1 75 ? -2.858 15.744 12.952 1.00 98.25 75 CYS A O 1
ATOM 623 N N . LEU A 1 76 ? -3.110 17.061 11.140 1.00 98.31 76 LEU A N 1
ATOM 624 C CA . LEU A 1 76 ? -2.189 16.320 10.286 1.00 98.31 76 LEU A CA 1
ATOM 625 C C . LEU A 1 76 ? -0.766 16.781 10.624 1.00 98.31 76 LEU A C 1
ATOM 627 O O . LEU A 1 76 ? -0.473 17.970 10.537 1.00 98.31 76 LEU A O 1
ATOM 631 N N . MET A 1 77 ? 0.119 15.853 10.975 1.00 98.00 77 MET A N 1
ATOM 632 C CA . MET A 1 77 ? 1.537 16.115 11.207 1.00 98.00 77 MET A CA 1
ATOM 633 C C . MET A 1 77 ? 2.382 15.450 10.126 1.00 98.00 77 MET A C 1
ATOM 635 O O . MET A 1 77 ? 2.251 14.250 9.898 1.00 98.00 77 MET A O 1
ATOM 639 N N . VAL A 1 78 ? 3.294 16.200 9.511 1.00 97.69 78 VAL A N 1
ATOM 640 C CA . VAL A 1 78 ? 4.246 15.672 8.525 1.00 97.69 78 VAL A CA 1
ATOM 641 C C . VAL A 1 78 ? 5.692 15.882 8.963 1.00 97.69 78 VAL A C 1
ATOM 643 O O . VAL A 1 78 ? 6.025 16.955 9.464 1.00 97.69 78 VAL A O 1
ATOM 646 N N . ALA A 1 79 ? 6.553 14.878 8.781 1.00 97.19 79 ALA A N 1
ATOM 647 C CA . ALA A 1 79 ? 7.975 14.954 9.125 1.00 97.19 79 ALA A CA 1
ATOM 648 C C . ALA A 1 79 ? 8.817 15.481 7.956 1.00 97.19 79 ALA A C 1
ATOM 650 O O . ALA A 1 79 ? 8.872 14.878 6.885 1.00 97.19 79 ALA A O 1
ATOM 651 N N . GLY A 1 80 ? 9.518 16.590 8.185 1.00 96.38 80 GLY A N 1
ATOM 652 C CA . GLY A 1 80 ? 10.577 17.085 7.315 1.00 96.38 80 GLY A CA 1
ATOM 653 C C . GLY A 1 80 ? 11.920 16.479 7.715 1.00 96.38 80 GLY A C 1
ATOM 654 O O . GLY A 1 80 ? 12.334 16.581 8.873 1.00 96.38 80 GLY A O 1
ATOM 655 N N . ARG A 1 81 ? 12.607 15.869 6.747 1.00 94.31 81 ARG A N 1
ATOM 656 C CA . ARG A 1 81 ? 13.889 15.190 6.953 1.00 94.31 81 ARG A CA 1
ATOM 657 C C . ARG A 1 81 ? 15.045 15.889 6.259 1.00 94.31 81 ARG A C 1
ATOM 659 O O . ARG A 1 81 ? 14.877 16.409 5.152 1.00 94.31 81 ARG A O 1
ATOM 666 N N . SER A 1 82 ? 16.215 15.848 6.886 1.00 88.00 82 SER A N 1
ATOM 667 C CA . SER A 1 82 ? 17.487 16.272 6.299 1.00 88.00 82 SER A CA 1
ATOM 668 C C . SER A 1 82 ? 17.888 15.381 5.110 1.00 88.00 82 SER A C 1
ATOM 670 O O . SER A 1 82 ? 17.262 14.358 4.819 1.00 88.00 82 SER A O 1
ATOM 672 N N . HIS A 1 83 ? 18.992 15.721 4.438 1.00 82.06 83 HIS A N 1
ATOM 673 C CA . HIS A 1 83 ? 19.554 14.858 3.395 1.00 82.06 83 HIS A CA 1
ATOM 674 C C . HIS A 1 83 ? 20.094 13.518 3.933 1.00 82.06 83 HIS A C 1
ATOM 676 O O . HIS A 1 83 ? 20.273 12.593 3.148 1.00 82.06 83 HIS A O 1
ATOM 682 N N . THR A 1 84 ? 20.382 13.412 5.238 1.00 80.56 84 THR A N 1
ATOM 683 C CA . THR A 1 84 ? 20.806 12.165 5.904 1.00 80.56 84 THR A CA 1
ATOM 684 C C . THR A 1 84 ? 19.622 11.293 6.318 1.00 80.56 84 THR A C 1
ATOM 686 O O . THR A 1 84 ? 19.817 10.139 6.679 1.00 80.56 84 THR A O 1
ATOM 689 N N . GLY A 1 85 ? 18.391 11.810 6.221 1.00 86.50 85 GLY A N 1
ATOM 690 C CA . GLY A 1 85 ? 17.167 11.096 6.589 1.00 86.50 85 GLY A CA 1
ATOM 691 C C . GLY A 1 85 ? 16.680 11.365 8.015 1.00 86.50 85 GLY A C 1
ATOM 692 O O . GLY A 1 85 ? 15.614 10.869 8.387 1.00 86.50 85 GLY A O 1
ATOM 693 N N . ASP A 1 86 ? 17.393 12.181 8.792 1.00 90.25 86 ASP A N 1
ATOM 694 C CA . ASP A 1 86 ? 17.017 12.532 10.163 1.00 90.25 86 ASP A CA 1
ATOM 695 C C . ASP A 1 86 ? 15.825 13.484 10.186 1.00 90.25 86 ASP A C 1
ATOM 697 O O . ASP A 1 86 ? 15.737 14.399 9.368 1.00 90.25 86 ASP A O 1
ATOM 701 N N . ILE A 1 87 ? 14.915 13.301 11.146 1.00 95.06 87 ILE A N 1
ATOM 702 C CA . ILE A 1 87 ? 13.803 14.234 11.355 1.00 95.06 87 ILE A CA 1
ATOM 703 C C . ILE A 1 87 ? 14.362 15.507 11.975 1.00 95.06 87 ILE A C 1
ATOM 705 O O . ILE A 1 87 ? 14.861 15.493 13.100 1.00 95.06 87 ILE A O 1
ATOM 709 N N . THR A 1 88 ? 14.251 16.599 11.231 1.00 93.19 88 THR A N 1
ATOM 710 C CA . THR A 1 88 ? 14.777 17.916 11.597 1.00 93.19 88 THR A CA 1
ATOM 711 C C . THR A 1 88 ? 13.676 18.957 11.739 1.00 93.19 88 THR A C 1
ATOM 713 O O . THR A 1 88 ? 13.871 19.955 12.432 1.00 93.19 88 THR A O 1
ATOM 716 N N . ALA A 1 89 ? 12.509 18.721 11.136 1.00 96.38 89 ALA A N 1
ATOM 717 C CA . ALA A 1 89 ? 11.329 19.562 11.274 1.00 96.38 89 ALA A CA 1
ATOM 718 C C . ALA A 1 89 ? 10.038 18.737 11.251 1.00 96.38 89 ALA A C 1
ATOM 720 O O . ALA A 1 89 ? 10.002 17.622 10.733 1.00 96.38 89 ALA A O 1
ATOM 721 N N . VAL A 1 90 ? 8.953 19.319 11.750 1.00 97.25 90 VAL A N 1
ATOM 722 C CA . VAL A 1 90 ? 7.588 18.827 11.535 1.00 97.25 90 VAL A CA 1
ATOM 723 C C . VAL A 1 90 ? 6.689 19.975 11.104 1.00 97.25 90 VAL A C 1
ATOM 725 O O . VAL A 1 90 ? 6.879 21.103 11.549 1.00 97.25 90 VAL A O 1
ATOM 728 N N . GLN A 1 91 ? 5.700 19.709 10.257 1.00 97.50 91 GLN A N 1
ATOM 729 C CA . GLN A 1 91 ? 4.649 20.672 9.935 1.00 97.50 91 GLN A CA 1
ATOM 730 C C . GLN A 1 91 ? 3.295 20.122 10.370 1.00 97.50 91 GLN A C 1
ATOM 732 O O . GLN A 1 91 ? 2.961 18.975 10.086 1.00 97.50 91 GLN A O 1
ATOM 737 N N . LEU A 1 92 ? 2.526 20.953 11.067 1.00 97.62 92 LEU A N 1
ATOM 738 C CA . LEU A 1 92 ? 1.162 20.679 11.485 1.00 97.62 92 LEU A CA 1
ATOM 739 C C . LEU A 1 92 ? 0.196 21.421 10.573 1.00 97.62 92 LEU A C 1
ATOM 741 O O . LEU A 1 92 ? 0.357 22.623 10.375 1.00 97.62 92 LEU A O 1
ATOM 745 N N . THR A 1 93 ? -0.811 20.721 10.063 1.00 97.75 93 THR A N 1
ATOM 746 C CA . THR A 1 93 ? -2.020 21.316 9.484 1.00 97.75 93 THR A CA 1
ATOM 747 C C . THR A 1 93 ? -3.150 21.119 10.482 1.00 97.75 93 THR A C 1
ATOM 749 O O . THR A 1 93 ? -3.491 19.977 10.785 1.00 97.75 93 THR A O 1
ATOM 752 N N . PHE A 1 94 ? -3.679 22.217 11.014 1.00 97.50 94 PHE A N 1
ATOM 753 C CA . PHE A 1 94 ? -4.744 22.222 12.015 1.00 97.50 94 PHE A CA 1
ATOM 754 C C . PHE A 1 94 ? -6.083 21.937 11.341 1.00 97.50 94 PHE A C 1
ATOM 756 O O . PHE A 1 94 ? -6.400 22.543 10.316 1.00 97.50 94 PHE A O 1
ATOM 763 N N . LEU A 1 95 ? -6.853 21.014 11.908 1.00 98.06 95 LEU A N 1
ATOM 764 C CA . LEU A 1 95 ? -8.100 20.505 11.351 1.00 98.06 95 LEU A CA 1
ATOM 765 C C . LEU A 1 95 ? -9.268 20.795 12.292 1.00 98.06 95 LEU A C 1
ATOM 767 O O . 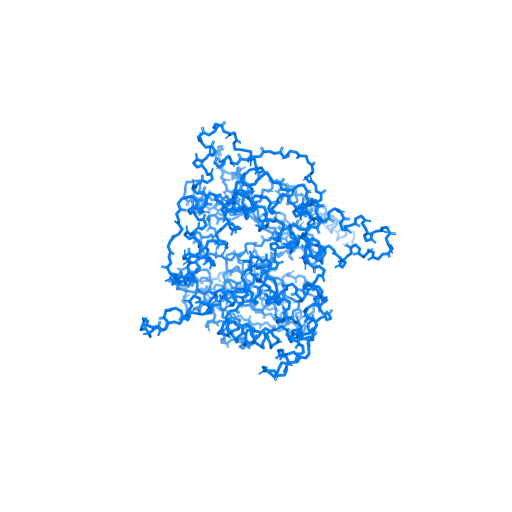LEU A 1 95 ? -9.109 20.855 13.513 1.00 98.06 95 LEU A O 1
ATOM 771 N N . ASP A 1 96 ? -10.450 20.958 11.719 1.00 95.75 96 ASP A N 1
ATOM 772 C CA . ASP A 1 96 ? -11.694 21.016 12.466 1.00 95.75 96 ASP A CA 1
ATOM 773 C C . ASP A 1 96 ? -12.126 19.599 12.871 1.00 95.75 96 ASP A C 1
ATOM 775 O O . ASP A 1 96 ? -12.130 18.665 12.063 1.00 95.75 96 ASP A O 1
ATOM 779 N N . SER A 1 97 ? -12.485 19.420 14.143 1.00 93.81 97 SER A N 1
ATOM 780 C CA . SER A 1 97 ? -12.818 18.100 14.683 1.00 93.81 97 SER A CA 1
ATOM 781 C C . SER A 1 97 ? -14.149 17.539 14.176 1.00 93.81 97 SER A C 1
ATOM 783 O O . SER A 1 97 ? -14.352 16.326 14.239 1.00 93.81 97 SER A O 1
ATOM 785 N N . LYS A 1 98 ? -15.046 18.392 13.667 1.00 93.31 98 LYS A N 1
ATOM 786 C CA . LYS A 1 98 ? -16.363 18.006 13.151 1.00 93.31 98 LYS A CA 1
ATOM 787 C C . LYS A 1 98 ? -16.316 17.777 11.644 1.00 93.31 98 LYS A C 1
ATOM 789 O O . LYS A 1 98 ? -16.787 16.744 11.171 1.00 93.31 98 LYS A O 1
ATOM 794 N N . THR A 1 99 ? -15.742 18.714 10.890 1.00 95.75 99 THR A N 1
ATOM 795 C CA . THR A 1 99 ? -15.765 18.675 9.417 1.00 95.75 99 THR A CA 1
ATOM 796 C C . THR A 1 99 ? -14.593 17.908 8.813 1.00 95.75 99 THR A C 1
ATOM 798 O O . THR A 1 99 ? -14.680 17.480 7.664 1.00 95.75 99 THR A O 1
ATOM 801 N N . ALA A 1 100 ? -13.509 17.712 9.572 1.00 95.06 100 ALA A N 1
ATOM 802 C CA . ALA A 1 100 ? -12.233 17.184 9.093 1.00 95.06 100 ALA A CA 1
ATOM 803 C C . ALA A 1 100 ? -11.537 18.033 8.010 1.00 95.06 100 ALA A C 1
ATOM 805 O O . ALA A 1 100 ? -10.518 17.595 7.477 1.00 95.06 100 ALA A O 1
ATOM 806 N N . ASP A 1 101 ? -12.040 19.228 7.682 1.00 96.25 101 ASP A N 1
ATOM 807 C CA . ASP A 1 101 ? -11.302 20.188 6.853 1.00 96.25 101 ASP A CA 1
ATOM 808 C C . ASP A 1 101 ? -10.339 21.009 7.727 1.00 96.25 101 ASP A C 1
ATOM 810 O O . ASP A 1 101 ? -10.222 20.781 8.933 1.00 96.25 101 ASP A O 1
ATOM 814 N N . LYS A 1 102 ? -9.611 21.954 7.134 1.00 96.25 102 LYS A N 1
ATOM 815 C CA . LYS A 1 102 ? -8.761 22.884 7.877 1.00 96.25 102 LYS A CA 1
ATOM 816 C C . LYS A 1 102 ? -9.579 23.639 8.922 1.00 96.25 102 LYS A C 1
ATOM 818 O O . LYS A 1 102 ? -10.683 24.103 8.651 1.00 96.25 102 LYS A O 1
ATOM 823 N N . ALA A 1 103 ? -8.995 23.791 10.106 1.00 94.81 103 ALA A N 1
ATOM 824 C CA . ALA A 1 103 ? -9.580 24.597 11.161 1.00 94.81 103 ALA A CA 1
ATOM 825 C C . ALA A 1 103 ? -9.716 26.058 10.709 1.00 94.81 103 ALA A C 1
ATOM 827 O O . ALA A 1 103 ? -8.833 26.601 10.035 1.00 94.81 103 ALA A O 1
ATOM 828 N N . ASP A 1 104 ? -10.800 26.701 11.131 1.00 92.88 104 ASP A N 1
ATOM 829 C CA . ASP A 1 104 ? -10.995 28.137 10.961 1.00 92.88 104 ASP A CA 1
ATOM 830 C C . ASP A 1 104 ? -10.169 28.902 12.009 1.00 92.88 104 ASP A C 1
ATOM 832 O O . ASP A 1 104 ? -10.640 29.233 13.097 1.00 92.88 104 ASP A O 1
ATOM 836 N N . ILE A 1 105 ? -8.875 29.057 11.716 1.00 90.81 105 ILE A N 1
ATOM 837 C CA . ILE A 1 105 ? -7.900 29.797 12.524 1.00 90.81 105 ILE A CA 1
ATOM 838 C C . ILE A 1 105 ? -6.983 30.625 11.612 1.00 90.81 105 ILE A C 1
ATOM 840 O O . ILE A 1 105 ? -6.718 30.204 10.481 1.00 90.81 105 ILE A O 1
ATOM 844 N N . PRO A 1 106 ? -6.400 31.742 12.096 1.00 89.44 106 PRO A N 1
ATOM 845 C CA . PRO A 1 106 ? -5.591 32.633 11.256 1.00 89.44 106 PRO A CA 1
ATOM 846 C C . PRO A 1 106 ? -4.387 31.957 10.584 1.00 89.44 106 PRO A C 1
ATOM 848 O O . PRO A 1 106 ? -3.998 32.322 9.478 1.00 89.44 106 PRO A O 1
ATOM 851 N N . VAL A 1 107 ? -3.775 30.969 11.250 1.00 90.94 107 VAL A N 1
ATOM 852 C CA . VAL A 1 107 ? -2.608 30.237 10.735 1.00 90.94 107 VAL A CA 1
ATOM 853 C C . VAL A 1 107 ? -2.878 28.738 10.779 1.00 90.94 107 VAL A C 1
ATOM 855 O O . VAL A 1 107 ? -2.602 28.068 11.774 1.00 90.94 107 VAL A O 1
ATOM 858 N N . GLN A 1 108 ? -3.386 28.212 9.667 1.00 93.94 108 GLN A N 1
ATOM 859 C CA . GLN A 1 108 ? -3.807 26.812 9.526 1.00 93.94 108 GLN A CA 1
ATOM 860 C C . GLN A 1 108 ? -2.642 25.818 9.412 1.00 93.94 108 GLN A C 1
ATOM 862 O O . GLN A 1 108 ? -2.838 24.617 9.601 1.00 93.94 108 GLN A O 1
ATOM 867 N N . LYS A 1 109 ? -1.431 26.293 9.089 1.00 94.38 109 LYS A N 1
ATOM 868 C CA . LYS A 1 109 ? -0.221 25.468 8.979 1.00 94.38 109 LYS A CA 1
ATOM 869 C C . LYS A 1 109 ? 0.924 26.067 9.780 1.00 94.38 109 LYS A C 1
ATOM 871 O O . LYS A 1 109 ? 1.269 27.227 9.583 1.00 94.38 109 LYS A O 1
ATOM 876 N N . ARG A 1 110 ? 1.546 25.275 10.654 1.00 94.06 110 ARG A N 1
ATOM 877 C CA . ARG A 1 110 ? 2.708 25.705 11.450 1.00 94.06 110 ARG A CA 1
ATOM 878 C C . ARG A 1 110 ? 3.818 24.678 11.385 1.00 94.06 110 ARG A C 1
ATOM 880 O O . ARG A 1 110 ? 3.569 23.486 11.528 1.00 94.06 110 ARG A O 1
ATOM 887 N N . SER A 1 111 ? 5.042 25.151 11.205 1.00 94.50 111 SER A N 1
ATOM 888 C CA . SER A 1 111 ? 6.230 24.306 11.184 1.00 94.50 111 SER A CA 1
ATOM 889 C C . SER A 1 111 ? 7.045 24.491 12.459 1.00 94.50 111 SER A C 1
ATOM 891 O O . SER A 1 111 ? 7.193 25.608 12.948 1.00 94.50 111 SER A O 1
ATOM 893 N N . TYR A 1 112 ? 7.606 23.399 12.961 1.00 94.38 112 TYR A N 1
ATOM 894 C CA . TYR A 1 112 ? 8.445 23.342 14.151 1.00 94.38 112 TYR A CA 1
ATOM 895 C C . TYR A 1 112 ? 9.778 22.686 13.793 1.00 94.38 112 TYR A C 1
ATOM 897 O O . TYR A 1 112 ? 9.827 21.788 12.952 1.00 94.38 112 TYR A O 1
ATOM 905 N N . GLY A 1 113 ? 10.856 23.124 14.435 1.00 94.81 113 GLY A N 1
ATOM 906 C CA . GLY A 1 113 ? 12.207 22.625 14.185 1.00 94.81 113 GLY A CA 1
ATOM 907 C C . GLY A 1 113 ? 12.990 23.387 13.117 1.00 94.81 113 GLY A C 1
ATOM 908 O O . GLY A 1 113 ? 12.720 24.552 12.819 1.00 94.81 113 GLY A O 1
ATOM 909 N N . LEU A 1 114 ? 14.007 22.732 12.560 1.00 92.00 114 LEU A N 1
ATOM 910 C CA . LEU A 1 114 ? 14.890 23.282 11.538 1.00 92.00 114 LEU A CA 1
ATOM 911 C C . LEU A 1 114 ? 14.341 22.976 10.139 1.00 92.00 114 LEU A C 1
ATOM 913 O O . LEU A 1 114 ? 14.595 21.915 9.578 1.00 92.00 114 LEU A O 1
ATOM 917 N N . LEU A 1 115 ? 13.606 23.916 9.541 1.00 91.75 115 LEU A N 1
ATOM 918 C CA . LEU A 1 115 ? 13.086 23.758 8.173 1.00 91.75 115 LEU A CA 1
ATOM 919 C C . LEU A 1 115 ? 14.174 23.786 7.092 1.00 91.75 115 LEU A C 1
ATOM 921 O O . LEU A 1 115 ? 14.007 23.166 6.047 1.00 91.75 115 LEU A O 1
ATOM 925 N N . LYS A 1 116 ? 15.273 24.515 7.322 1.00 89.44 116 LYS A N 1
ATOM 926 C CA . LYS A 1 116 ? 16.348 24.718 6.340 1.00 89.44 116 LYS A CA 1
ATOM 927 C C . LYS A 1 116 ? 16.918 23.372 5.877 1.00 89.44 116 LYS A C 1
ATOM 929 O O . LYS A 1 116 ? 17.543 22.667 6.657 1.00 89.44 116 LYS A O 1
ATOM 934 N N . GLY A 1 117 ? 16.722 23.054 4.599 1.00 87.62 117 GLY A N 1
ATOM 935 C CA . GLY A 1 117 ? 17.184 21.813 3.970 1.00 87.62 117 GLY A CA 1
ATOM 936 C C . GLY A 1 117 ? 16.310 20.586 4.248 1.00 87.62 117 GLY A C 1
ATOM 937 O O . GLY A 1 117 ? 16.585 19.521 3.696 1.00 87.62 117 GLY A O 1
ATOM 938 N N . SER A 1 118 ? 15.256 20.733 5.051 1.00 93.75 118 SER A N 1
ATOM 939 C CA . SER A 1 118 ? 14.345 19.654 5.435 1.00 93.75 118 SER A CA 1
ATOM 940 C C . SER A 1 118 ? 13.263 19.454 4.384 1.00 93.75 118 SER A C 1
ATOM 942 O O . SER A 1 118 ? 12.658 20.418 3.928 1.00 93.75 118 SER A O 1
ATOM 944 N N . THR A 1 119 ? 12.986 18.210 4.004 1.00 95.69 119 THR A N 1
ATOM 945 C CA . THR A 1 119 ? 11.982 17.882 2.979 1.00 95.69 119 THR A CA 1
ATOM 946 C C . THR A 1 119 ? 11.110 16.718 3.412 1.00 95.69 119 THR A C 1
ATOM 948 O O . THR A 1 119 ? 11.589 15.807 4.083 1.00 95.69 119 THR A O 1
ATOM 951 N N . VAL A 1 120 ? 9.843 16.722 3.002 1.00 96.00 120 VAL A N 1
ATOM 952 C CA . VAL A 1 120 ? 8.960 15.559 3.166 1.00 96.00 120 VAL A CA 1
ATOM 953 C C . VAL A 1 120 ? 9.051 14.726 1.900 1.00 96.00 120 VAL A C 1
ATOM 955 O O . VAL A 1 120 ? 8.755 15.230 0.817 1.00 96.00 120 VAL A O 1
ATOM 958 N N . THR A 1 121 ? 9.453 13.461 2.004 1.00 92.75 121 THR A N 1
ATOM 959 C CA . THR A 1 121 ? 9.514 12.575 0.832 1.00 92.75 121 THR A CA 1
ATOM 960 C C . THR A 1 121 ? 8.185 11.843 0.688 1.00 92.75 121 THR A C 1
ATOM 962 O O . THR A 1 121 ? 7.889 10.915 1.436 1.00 92.75 121 THR A O 1
ATOM 965 N N . VAL A 1 122 ? 7.362 12.254 -0.281 1.00 93.25 122 VAL A N 1
ATOM 966 C CA . VAL A 1 122 ? 6.043 11.633 -0.513 1.00 93.25 122 VAL A CA 1
ATOM 967 C C . VAL A 1 122 ? 6.142 10.391 -1.405 1.00 93.25 122 VAL A C 1
ATOM 969 O O . VAL A 1 122 ? 5.305 9.482 -1.321 1.00 93.25 122 VAL A O 1
ATOM 972 N N . GLN A 1 123 ? 7.190 10.345 -2.232 1.00 91.56 123 GLN A N 1
ATOM 973 C CA . GLN A 1 123 ? 7.565 9.222 -3.082 1.00 91.56 123 GLN A CA 1
ATOM 974 C C . GLN A 1 123 ? 9.087 9.198 -3.270 1.00 91.56 123 GLN A C 1
ATOM 976 O O . GLN A 1 123 ? 9.682 10.219 -3.603 1.00 91.56 123 GLN A O 1
ATOM 981 N N . ALA A 1 124 ? 9.706 8.031 -3.104 1.00 88.62 124 ALA A N 1
ATOM 982 C CA . ALA A 1 124 ? 11.094 7.782 -3.485 1.00 88.62 124 ALA A CA 1
ATOM 983 C C . ALA A 1 124 ? 11.110 6.796 -4.659 1.00 88.62 124 ALA A C 1
ATOM 985 O O . ALA A 1 124 ? 10.438 5.765 -4.596 1.00 88.62 124 ALA A O 1
ATOM 986 N N . SER A 1 125 ? 11.861 7.106 -5.715 1.00 81.25 125 SER A N 1
ATOM 987 C CA . SER A 1 125 ? 12.054 6.211 -6.861 1.00 81.25 125 SER A CA 1
ATOM 988 C C . SER A 1 125 ? 13.529 5.847 -6.986 1.00 81.25 125 SER A C 1
ATOM 990 O O . SER A 1 125 ? 14.383 6.723 -6.864 1.00 81.25 125 SER A O 1
ATOM 992 N N . LYS A 1 126 ? 13.815 4.558 -7.207 1.00 70.44 126 LYS A N 1
ATOM 993 C CA . LYS A 1 126 ? 15.164 4.054 -7.522 1.00 70.44 126 LYS A CA 1
ATOM 994 C C . LYS A 1 126 ? 15.411 3.936 -9.031 1.00 70.44 126 LYS A C 1
ATOM 996 O O . LYS A 1 126 ? 16.560 3.845 -9.440 1.00 70.44 126 LYS A O 1
ATOM 1001 N N . ASP A 1 127 ? 14.342 3.989 -9.825 1.00 60.59 127 ASP A N 1
ATOM 1002 C CA . ASP A 1 127 ? 14.350 3.672 -11.258 1.00 60.59 127 ASP A CA 1
ATOM 1003 C C . ASP A 1 127 ? 14.231 4.929 -12.144 1.00 60.59 127 ASP A C 1
ATOM 1005 O O . ASP A 1 127 ? 14.379 4.855 -13.361 1.00 60.59 127 ASP A O 1
ATOM 1009 N N . SER A 1 128 ? 13.944 6.095 -11.549 1.00 68.50 128 SER A N 1
ATOM 1010 C CA . SER A 1 128 ? 13.809 7.381 -12.243 1.00 68.50 128 SER A CA 1
ATOM 1011 C C . SER A 1 128 ? 14.820 8.394 -11.717 1.00 68.50 128 SER A C 1
ATOM 1013 O O . SER A 1 128 ? 14.925 8.627 -10.513 1.00 68.50 128 SER A O 1
ATOM 1015 N N . ASN A 1 129 ? 15.516 9.049 -12.646 1.00 80.00 129 ASN A N 1
ATOM 1016 C CA . ASN A 1 129 ? 16.519 10.072 -12.356 1.00 80.00 129 ASN A CA 1
ATOM 1017 C C . ASN A 1 129 ? 15.922 11.476 -12.154 1.00 80.00 129 ASN A C 1
ATOM 1019 O O . ASN A 1 129 ? 16.681 12.436 -12.159 1.00 80.00 129 ASN A O 1
ATOM 1023 N N . TYR A 1 130 ? 14.600 11.622 -12.000 1.00 86.44 130 TYR A N 1
ATOM 1024 C CA . TYR A 1 130 ? 13.944 12.923 -11.810 1.00 86.44 130 TYR A CA 1
ATOM 1025 C C . TYR A 1 130 ? 13.594 13.196 -10.346 1.00 86.44 130 TYR A C 1
ATOM 1027 O O . TYR A 1 130 ? 13.099 12.321 -9.624 1.00 86.44 130 TYR A O 1
ATOM 1035 N N . LEU A 1 131 ? 13.791 14.453 -9.941 1.00 91.38 131 LEU A N 1
ATOM 1036 C CA . LEU A 1 131 ? 13.344 14.985 -8.661 1.00 91.38 131 LEU A CA 1
ATOM 1037 C C . LEU A 1 131 ? 12.256 16.040 -8.874 1.00 91.38 131 LEU A C 1
ATOM 1039 O O . LEU A 1 131 ? 12.517 17.122 -9.394 1.00 91.38 131 LEU A O 1
ATOM 1043 N N . PHE A 1 132 ? 11.054 15.747 -8.396 1.00 94.00 132 PHE A N 1
ATOM 1044 C CA . PHE A 1 132 ? 9.935 16.677 -8.364 1.00 94.00 132 PHE A CA 1
ATOM 1045 C C . PHE A 1 132 ? 9.842 17.333 -6.990 1.00 94.00 132 PHE A C 1
ATOM 1047 O O . PHE A 1 132 ? 9.882 16.647 -5.965 1.00 94.00 132 PHE A O 1
ATOM 1054 N N . ILE A 1 133 ? 9.722 18.657 -6.960 1.00 95.25 133 ILE A N 1
ATOM 1055 C CA . ILE A 1 133 ? 9.640 19.434 -5.721 1.00 95.25 133 ILE A CA 1
ATOM 1056 C C . ILE A 1 133 ? 8.381 20.288 -5.773 1.00 95.25 133 ILE A C 1
ATOM 1058 O O . ILE A 1 133 ? 8.294 21.172 -6.616 1.00 95.25 133 ILE A O 1
ATOM 1062 N N . ALA A 1 134 ? 7.436 20.054 -4.868 1.00 95.56 134 ALA A N 1
ATOM 1063 C CA . ALA A 1 134 ? 6.310 20.960 -4.651 1.00 95.56 134 ALA A CA 1
ATOM 1064 C C . ALA A 1 134 ? 6.522 21.784 -3.376 1.00 95.56 134 ALA A C 1
ATOM 1066 O O . ALA A 1 134 ? 7.280 21.382 -2.486 1.00 95.56 134 ALA A O 1
ATOM 1067 N N . GLU A 1 135 ? 5.838 22.920 -3.262 1.00 91.69 135 GLU A N 1
ATOM 1068 C CA . GLU A 1 135 ? 5.886 23.734 -2.046 1.00 91.69 135 GLU A CA 1
ATOM 1069 C C . GLU A 1 135 ? 5.247 23.004 -0.854 1.00 91.69 135 GLU A C 1
ATOM 1071 O O . GLU A 1 135 ? 5.886 22.788 0.184 1.00 91.69 135 GLU A O 1
ATOM 1076 N N . GLY A 1 136 ? 3.979 22.623 -1.021 1.00 93.06 136 GLY A N 1
ATOM 1077 C CA . GLY A 1 136 ? 3.153 21.993 0.001 1.00 93.06 136 GLY A CA 1
ATOM 1078 C C . GLY A 1 136 ? 3.078 20.474 -0.124 1.00 93.06 136 GLY A C 1
ATOM 1079 O O . GLY A 1 136 ? 3.304 19.887 -1.185 1.00 93.06 136 GLY A O 1
ATOM 1080 N N . VAL A 1 137 ? 2.717 19.820 0.981 1.00 95.19 137 VAL A N 1
ATOM 1081 C CA . VAL A 1 137 ? 2.536 18.364 1.010 1.00 95.19 137 VAL A CA 1
ATOM 1082 C C . VAL A 1 137 ? 1.316 17.901 0.218 1.00 95.19 137 VAL A C 1
ATOM 1084 O O . VAL A 1 137 ? 1.375 16.842 -0.400 1.00 95.19 137 VAL A O 1
ATOM 1087 N N . GLU A 1 138 ? 0.237 18.684 0.179 1.00 95.31 138 GLU A N 1
ATOM 1088 C CA . GLU A 1 138 ? -0.965 18.351 -0.590 1.00 95.31 138 GLU A CA 1
ATOM 1089 C C . GLU A 1 138 ? -0.695 18.397 -2.097 1.00 95.31 138 GLU A C 1
ATOM 1091 O O . GLU A 1 138 ? -1.035 17.449 -2.806 1.00 95.31 138 GLU A O 1
ATOM 1096 N N . ALA A 1 139 ? -0.001 19.432 -2.579 1.00 94.12 139 ALA A N 1
ATOM 1097 C CA . ALA A 1 139 ? 0.440 19.521 -3.969 1.00 94.12 139 ALA A CA 1
ATOM 1098 C C . ALA A 1 139 ? 1.401 18.371 -4.323 1.00 94.12 139 ALA A C 1
ATOM 1100 O O . ALA A 1 139 ? 1.179 17.669 -5.307 1.00 94.12 139 ALA A O 1
ATOM 1101 N N . ALA A 1 140 ? 2.408 18.094 -3.481 1.00 95.19 140 ALA A N 1
ATOM 1102 C CA . ALA A 1 140 ? 3.345 16.988 -3.703 1.00 95.19 140 ALA A CA 1
ATOM 1103 C C . ALA A 1 140 ? 2.637 15.627 -3.802 1.00 95.19 140 ALA A C 1
ATOM 1105 O O . ALA A 1 140 ? 2.955 14.817 -4.673 1.00 95.19 140 ALA A O 1
ATOM 1106 N N . ILE A 1 141 ? 1.671 15.357 -2.920 1.00 93.94 141 ILE A N 1
ATOM 1107 C CA . ILE A 1 141 ? 0.895 14.117 -2.993 1.00 93.94 141 ILE A CA 1
ATOM 1108 C C . ILE A 1 141 ? -0.024 14.120 -4.218 1.00 93.94 141 ILE A C 1
ATOM 1110 O O . ILE A 1 141 ? -0.190 13.073 -4.833 1.00 93.94 141 ILE A O 1
ATOM 1114 N N . SER A 1 142 ? -0.555 15.263 -4.646 1.00 93.56 142 SER A N 1
ATOM 1115 C CA . SER A 1 142 ? -1.387 15.333 -5.855 1.00 93.56 142 SER A CA 1
ATOM 1116 C C . SER A 1 142 ? -0.610 14.921 -7.114 1.00 93.56 142 SER A C 1
ATOM 1118 O O . SER A 1 142 ? -1.139 14.200 -7.957 1.00 93.56 142 SER A O 1
ATOM 1120 N N . LEU A 1 143 ? 0.684 15.254 -7.194 1.00 92.12 143 LEU A N 1
ATOM 1121 C CA . LEU A 1 143 ? 1.585 14.755 -8.247 1.00 92.12 143 LEU A CA 1
ATOM 1122 C C . LEU A 1 143 ? 1.763 13.229 -8.191 1.00 92.12 143 LEU A C 1
ATOM 1124 O O . LEU A 1 143 ? 1.830 12.560 -9.222 1.00 92.12 143 LEU A O 1
ATOM 1128 N N . LYS A 1 144 ? 1.833 12.666 -6.980 1.00 91.38 144 LYS A N 1
ATOM 1129 C CA . LYS A 1 144 ? 1.897 11.215 -6.764 1.00 91.38 144 LYS A CA 1
ATOM 1130 C C . LYS A 1 144 ? 0.593 10.528 -7.185 1.00 91.38 144 LYS A C 1
ATOM 1132 O O . LYS A 1 144 ? 0.651 9.498 -7.852 1.00 91.38 144 LYS A O 1
ATOM 1137 N N . GLU A 1 145 ? -0.566 11.089 -6.838 1.00 87.69 145 GLU A N 1
ATOM 1138 C CA . GLU A 1 145 ? -1.881 10.601 -7.290 1.00 87.69 145 GLU A CA 1
ATOM 1139 C C . GLU A 1 145 ? -2.004 10.662 -8.818 1.00 87.69 145 GLU A C 1
ATOM 1141 O O . GLU A 1 145 ? -2.555 9.758 -9.448 1.00 87.69 145 GLU A O 1
ATOM 1146 N N . ALA A 1 146 ? -1.385 11.667 -9.440 1.00 87.12 146 ALA A N 1
ATOM 1147 C CA . ALA A 1 146 ? -1.238 11.783 -10.885 1.00 87.12 146 ALA A CA 1
ATOM 1148 C C . ALA A 1 146 ? -0.267 10.755 -11.510 1.00 87.12 146 ALA A C 1
ATOM 1150 O O . ALA A 1 146 ? -0.014 10.814 -12.707 1.00 87.12 146 ALA A O 1
ATOM 1151 N N . GLY A 1 147 ? 0.252 9.775 -10.762 1.00 83.25 147 GLY A N 1
ATOM 1152 C CA . GLY A 1 147 ? 0.976 8.629 -11.335 1.00 83.25 147 GLY A CA 1
ATOM 1153 C C . GLY A 1 147 ? 2.396 8.947 -11.816 1.00 83.25 147 GLY A C 1
ATOM 1154 O O . GLY A 1 147 ? 3.010 8.145 -12.534 1.00 83.25 147 GLY A O 1
ATOM 1155 N N . LEU A 1 148 ? 2.924 10.103 -11.411 1.00 83.81 148 LEU A N 1
ATOM 1156 C CA . LEU A 1 148 ? 4.239 10.595 -11.795 1.00 83.81 148 LEU A CA 1
ATOM 1157 C C . LEU A 1 148 ? 5.360 9.690 -11.260 1.00 83.81 148 LEU A C 1
ATOM 1159 O O . LEU A 1 148 ? 5.409 9.385 -10.068 1.00 83.81 148 LEU A O 1
ATOM 1163 N N . GLN A 1 149 ? 6.278 9.266 -12.130 1.00 80.75 149 GLN A N 1
ATOM 1164 C CA . GLN A 1 149 ? 7.409 8.399 -11.790 1.00 80.75 149 GLN A CA 1
ATOM 1165 C C . GLN A 1 149 ? 8.664 9.229 -11.502 1.00 80.75 149 GLN A C 1
ATOM 1167 O O . GLN A 1 149 ? 9.266 9.838 -12.385 1.00 80.75 149 GLN A O 1
ATOM 1172 N N . GLY A 1 150 ? 9.101 9.220 -10.248 1.00 86.75 150 GLY A N 1
ATOM 1173 C CA . GLY A 1 150 ? 10.262 9.984 -9.798 1.00 86.75 150 GLY A CA 1
ATOM 1174 C C . GLY A 1 150 ? 10.308 10.097 -8.289 1.00 86.75 150 GLY A C 1
ATOM 1175 O O . GLY A 1 150 ? 9.388 9.665 -7.590 1.00 86.75 150 GLY A O 1
ATOM 1176 N N . THR A 1 151 ? 11.379 10.682 -7.772 1.00 92.00 151 THR A N 1
ATOM 1177 C CA . THR A 1 151 ? 11.383 11.097 -6.371 1.00 92.00 151 THR A CA 1
ATOM 1178 C C . THR A 1 151 ? 10.565 12.380 -6.263 1.00 92.00 151 THR A C 1
ATOM 1180 O O . THR A 1 151 ? 10.840 13.336 -6.978 1.00 92.00 151 THR A O 1
ATOM 1183 N N . ILE A 1 152 ? 9.550 12.403 -5.401 1.00 94.44 152 ILE A N 1
ATOM 1184 C CA . ILE A 1 152 ? 8.672 13.559 -5.190 1.00 94.44 152 ILE A CA 1
ATOM 1185 C C . ILE A 1 152 ? 8.839 14.017 -3.745 1.00 94.44 152 ILE A C 1
ATOM 1187 O O . ILE A 1 152 ? 8.689 13.228 -2.803 1.00 94.44 152 ILE A O 1
ATOM 1191 N N . LYS A 1 153 ? 9.153 15.299 -3.570 1.00 95.44 153 LYS A N 1
ATOM 1192 C CA . LYS A 1 153 ? 9.375 15.924 -2.269 1.00 95.44 153 LYS A CA 1
ATOM 1193 C C . LYS A 1 153 ? 8.521 17.175 -2.104 1.00 95.44 153 LYS A C 1
ATOM 1195 O O . LYS A 1 153 ? 8.312 17.913 -3.060 1.00 95.44 153 LYS A O 1
ATOM 1200 N N . ALA A 1 154 ? 8.079 17.432 -0.879 1.00 96.50 154 ALA A N 1
ATOM 1201 C CA . ALA A 1 154 ? 7.553 18.733 -0.481 1.00 96.50 154 ALA A CA 1
ATOM 1202 C C . ALA A 1 154 ? 8.645 19.528 0.245 1.00 96.50 154 ALA A C 1
ATOM 1204 O O . ALA A 1 154 ? 9.334 18.982 1.117 1.00 96.50 154 ALA A O 1
ATOM 1205 N N . SER A 1 155 ? 8.806 20.805 -0.102 1.00 94.88 155 SER A N 1
ATOM 1206 C CA . SER A 1 155 ? 9.817 21.680 0.502 1.00 94.88 155 SER A CA 1
ATOM 1207 C C . SER A 1 155 ? 9.357 22.345 1.797 1.00 94.88 155 SER A C 1
ATOM 1209 O O . SER A 1 155 ? 10.196 22.902 2.501 1.00 94.88 155 SER A O 1
ATOM 1211 N N . LEU A 1 156 ? 8.060 22.292 2.122 1.00 92.62 156 LEU A N 1
ATOM 1212 C CA . LEU A 1 156 ? 7.464 22.985 3.272 1.00 92.62 156 LEU A CA 1
ATOM 1213 C C . LEU A 1 156 ? 7.632 24.515 3.194 1.00 92.62 156 LEU A C 1
ATOM 1215 O O . LEU A 1 156 ? 7.765 25.183 4.221 1.00 92.62 156 LEU A O 1
ATOM 1219 N N . GLY A 1 157 ? 7.649 25.051 1.969 1.00 89.81 157 GLY A N 1
ATOM 1220 C CA . GLY A 1 157 ? 7.766 26.481 1.673 1.00 89.81 157 GLY A CA 1
ATOM 1221 C C . GLY A 1 157 ? 8.754 26.796 0.543 1.00 89.81 157 GLY A C 1
ATOM 1222 O O . GLY A 1 157 ? 9.790 26.134 0.393 1.00 89.81 157 GLY A O 1
ATOM 1223 N N . LEU A 1 158 ? 8.470 27.848 -0.230 1.00 87.12 158 LEU A N 1
ATOM 1224 C CA . LEU A 1 158 ? 9.266 28.247 -1.406 1.00 87.12 158 LEU A CA 1
ATOM 1225 C C . LEU A 1 158 ? 10.721 28.587 -1.085 1.00 87.12 158 LEU A C 1
ATOM 1227 O O . LEU A 1 158 ? 11.634 28.181 -1.806 1.00 87.12 158 LEU A O 1
ATOM 1231 N N . ALA A 1 159 ? 10.963 29.287 0.025 1.00 86.38 159 ALA A N 1
ATOM 1232 C CA . ALA A 1 159 ? 12.307 29.716 0.419 1.00 86.38 159 ALA A CA 1
ATOM 1233 C C . ALA A 1 159 ? 13.232 28.541 0.791 1.00 86.38 159 ALA A C 1
ATOM 1235 O O . ALA A 1 159 ? 14.453 28.701 0.856 1.00 86.38 159 ALA A O 1
ATOM 1236 N N . ASN A 1 160 ? 12.663 27.362 1.063 1.00 92.44 160 ASN A N 1
ATOM 1237 C CA . ASN A 1 160 ? 13.431 26.173 1.395 1.00 92.44 160 ASN A CA 1
ATOM 1238 C C . ASN A 1 160 ? 13.908 25.402 0.155 1.00 92.44 160 ASN A C 1
ATOM 1240 O O . ASN A 1 160 ? 14.906 24.695 0.247 1.00 92.44 160 ASN A O 1
ATOM 1244 N N . ILE A 1 161 ? 13.268 25.578 -1.010 1.00 91.69 161 ILE A N 1
ATOM 1245 C CA . ILE A 1 161 ? 13.601 24.854 -2.251 1.00 91.69 161 ILE A CA 1
ATOM 1246 C C . ILE A 1 161 ? 15.086 25.018 -2.612 1.00 91.69 161 ILE A C 1
ATOM 1248 O O . ILE A 1 161 ? 15.791 24.026 -2.795 1.00 91.69 161 ILE A O 1
ATOM 1252 N N . GLY A 1 162 ? 15.601 26.253 -2.614 1.00 86.75 162 GLY A N 1
ATOM 1253 C CA . GLY A 1 162 ? 17.016 26.530 -2.902 1.00 86.75 162 GLY A CA 1
ATOM 1254 C C . GLY A 1 162 ? 18.009 25.968 -1.873 1.00 86.75 162 GLY A C 1
ATOM 1255 O O . GLY A 1 162 ? 19.208 25.884 -2.142 1.00 86.75 162 GLY A O 1
ATOM 1256 N N . ARG A 1 163 ? 17.524 25.563 -0.693 1.00 88.62 163 ARG A N 1
ATOM 1257 C CA . ARG A 1 163 ? 18.328 25.122 0.459 1.00 88.62 163 ARG A CA 1
ATOM 1258 C C . ARG A 1 163 ? 18.384 23.600 0.609 1.00 88.62 163 ARG A C 1
ATOM 1260 O O . ARG A 1 163 ? 19.057 23.111 1.511 1.00 88.62 163 ARG A O 1
ATOM 1267 N N . ILE A 1 164 ? 17.698 22.849 -0.253 1.00 88.31 164 ILE A N 1
ATOM 1268 C CA . ILE A 1 164 ? 17.652 21.384 -0.185 1.00 88.31 164 ILE A CA 1
ATOM 1269 C C . ILE A 1 164 ? 19.053 20.799 -0.441 1.00 88.31 164 ILE A C 1
ATOM 1271 O O . ILE A 1 164 ? 19.753 21.173 -1.393 1.00 88.31 164 ILE A O 1
ATOM 1275 N N . GLY A 1 165 ? 19.459 19.862 0.423 1.00 81.38 165 GLY A N 1
ATOM 1276 C CA . GLY A 1 165 ? 20.743 19.158 0.369 1.00 81.38 165 GLY A CA 1
ATOM 1277 C C . GLY A 1 165 ? 20.791 18.091 -0.726 1.00 81.38 165 GLY A C 1
ATOM 1278 O O . GLY A 1 165 ? 20.753 16.899 -0.441 1.00 81.38 165 GLY A O 1
ATOM 1279 N N . LEU A 1 166 ? 20.827 18.520 -1.986 1.00 82.94 166 L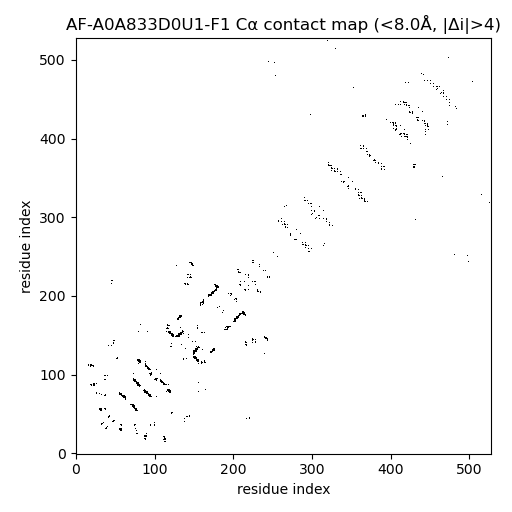EU A N 1
ATOM 1280 C CA . LEU A 1 166 ? 20.953 17.653 -3.158 1.00 82.94 166 LEU A CA 1
ATOM 1281 C C . LEU A 1 166 ? 22.426 17.360 -3.466 1.00 82.94 166 LEU A C 1
ATOM 1283 O O . LEU A 1 166 ? 23.231 18.289 -3.514 1.00 82.94 166 LEU A O 1
ATOM 1287 N N . GLN A 1 167 ? 22.754 16.081 -3.678 1.00 70.81 167 GLN A N 1
ATOM 1288 C CA . GLN A 1 167 ? 24.137 15.606 -3.836 1.00 70.81 167 GLN A CA 1
ATOM 1289 C C . GLN A 1 167 ? 24.527 15.271 -5.283 1.00 70.81 167 GLN A C 1
ATOM 1291 O O . GLN A 1 167 ? 25.708 15.284 -5.608 1.00 70.81 167 GLN A O 1
ATOM 1296 N N . ASN A 1 168 ? 23.560 14.986 -6.163 1.00 77.31 168 ASN A N 1
ATOM 1297 C CA . ASN A 1 168 ? 23.834 14.593 -7.545 1.00 77.31 168 ASN A CA 1
ATOM 1298 C C . ASN A 1 168 ? 23.321 15.654 -8.541 1.00 77.31 168 ASN A C 1
ATOM 1300 O O . ASN A 1 168 ? 22.123 15.660 -8.832 1.00 77.31 168 ASN A O 1
ATOM 1304 N N . PRO A 1 169 ? 24.193 16.521 -9.095 1.00 71.94 169 PRO A N 1
ATOM 1305 C CA . PRO A 1 169 ? 23.798 17.567 -10.046 1.00 71.94 169 PRO A CA 1
ATOM 1306 C C . PRO A 1 169 ? 23.264 17.030 -11.382 1.00 71.94 169 PRO A C 1
ATOM 1308 O O . PRO A 1 169 ? 22.639 17.774 -12.133 1.00 71.94 169 PRO A O 1
ATOM 1311 N N . LYS A 1 170 ? 23.453 15.734 -11.675 1.00 75.69 170 LYS A N 1
ATOM 1312 C CA . LYS A 1 170 ? 22.964 15.093 -12.907 1.00 75.69 170 LYS A CA 1
ATOM 1313 C C . LYS A 1 170 ? 21.468 14.751 -12.872 1.00 75.69 170 LYS A C 1
ATOM 1315 O O . LYS A 1 170 ? 20.923 14.378 -13.905 1.00 75.69 170 LYS A O 1
ATOM 1320 N N . VAL A 1 171 ? 20.812 14.855 -11.713 1.00 80.19 171 VAL A N 1
ATOM 1321 C CA . VAL A 1 171 ? 19.369 14.609 -11.533 1.00 80.19 171 VAL A CA 1
ATOM 1322 C C . VAL A 1 171 ? 18.591 15.855 -11.980 1.00 80.19 171 VAL A C 1
ATOM 1324 O O . VAL A 1 171 ? 18.734 16.898 -11.336 1.00 80.19 171 VAL A O 1
ATOM 1327 N N . PRO A 1 172 ? 17.762 15.798 -13.044 1.00 85.12 172 PRO A N 1
ATOM 1328 C CA . PRO A 1 172 ? 16.915 16.923 -13.422 1.00 85.12 172 PRO A CA 1
ATOM 1329 C C . PRO A 1 172 ? 15.876 17.221 -12.337 1.00 85.12 172 PRO A C 1
ATOM 1331 O O . PRO A 1 172 ? 15.220 16.314 -11.813 1.00 85.12 172 PRO A O 1
ATOM 1334 N N . ILE A 1 173 ? 15.718 18.505 -12.017 1.00 90.31 173 ILE A N 1
ATOM 1335 C CA . ILE A 1 173 ? 14.774 18.991 -11.012 1.00 90.31 173 ILE A CA 1
ATOM 1336 C C . ILE A 1 173 ? 13.585 19.632 -11.713 1.00 90.31 173 ILE A C 1
ATOM 1338 O O . ILE A 1 173 ? 13.750 20.540 -12.526 1.00 90.31 173 ILE A O 1
ATOM 1342 N N . VAL A 1 174 ? 12.383 19.215 -11.334 1.00 92.06 174 VAL A N 1
ATOM 1343 C CA . VAL A 1 174 ? 11.136 19.845 -11.762 1.00 92.06 174 VAL A CA 1
ATOM 1344 C C . VAL A 1 174 ? 10.439 20.424 -10.536 1.00 92.06 174 VAL A C 1
ATOM 1346 O O . VAL A 1 174 ? 9.955 19.695 -9.670 1.00 92.06 174 VAL A O 1
ATOM 1349 N N . ILE A 1 175 ? 10.401 21.748 -10.443 1.00 92.50 175 ILE A N 1
ATOM 1350 C CA . ILE A 1 175 ? 9.657 22.444 -9.400 1.00 92.50 175 ILE A CA 1
ATOM 1351 C C . ILE A 1 175 ? 8.209 22.589 -9.860 1.00 92.50 175 ILE A C 1
ATOM 1353 O O . ILE A 1 175 ? 7.932 23.184 -10.897 1.00 92.50 175 ILE A O 1
ATOM 1357 N N . CYS A 1 176 ? 7.299 22.037 -9.074 1.00 92.81 176 CYS A N 1
ATOM 1358 C CA . CYS A 1 176 ? 5.861 22.084 -9.278 1.00 92.81 176 CYS A CA 1
ATOM 1359 C C . CYS A 1 176 ? 5.315 23.194 -8.380 1.00 92.81 176 CYS A C 1
ATOM 1361 O O . CYS A 1 176 ? 5.050 22.962 -7.200 1.00 92.81 176 CYS A O 1
ATOM 1363 N N . GLY A 1 177 ? 5.289 24.411 -8.918 1.00 88.00 177 GLY A N 1
ATOM 1364 C CA . GLY A 1 177 ? 4.890 25.607 -8.183 1.00 88.00 177 GLY A CA 1
ATOM 1365 C C . GLY A 1 177 ? 3.423 25.953 -8.396 1.00 88.00 177 GLY A C 1
ATOM 1366 O O . GLY A 1 177 ? 2.807 25.521 -9.372 1.00 88.00 177 GLY A O 1
ATOM 1367 N N . ASP A 1 178 ? 2.908 26.783 -7.503 1.00 88.81 178 ASP A N 1
ATOM 1368 C CA . ASP A 1 178 ? 1.565 27.337 -7.599 1.00 88.81 178 ASP A CA 1
ATOM 1369 C C . ASP A 1 178 ? 1.532 28.412 -8.702 1.00 88.81 178 ASP A C 1
ATOM 1371 O O . ASP A 1 178 ? 2.562 29.009 -9.069 1.00 88.81 178 ASP A O 1
ATOM 1375 N N . HIS A 1 179 ? 0.357 28.653 -9.287 1.00 86.31 179 HIS A N 1
ATOM 1376 C CA . HIS A 1 179 ? 0.198 29.695 -10.304 1.00 86.31 179 HIS A CA 1
ATOM 1377 C C . HIS A 1 179 ? 0.015 31.076 -9.664 1.00 86.31 179 HIS A C 1
ATOM 1379 O O . HIS A 1 179 ? -0.994 31.751 -9.859 1.00 86.31 179 HIS A O 1
ATOM 1385 N N . ASP A 1 180 ? 1.025 31.516 -8.919 1.00 84.00 180 ASP A N 1
ATOM 1386 C CA . ASP A 1 180 ? 1.033 32.842 -8.310 1.00 84.00 180 ASP A CA 1
ATOM 1387 C C . ASP A 1 180 ? 1.211 33.962 -9.341 1.00 84.00 180 ASP A C 1
ATOM 1389 O O . ASP A 1 180 ? 1.951 33.817 -10.325 1.00 84.00 180 ASP A O 1
ATOM 1393 N N . ASP A 1 181 ? 0.613 35.120 -9.044 1.00 79.88 181 ASP A N 1
ATOM 1394 C CA . ASP A 1 181 ? 0.833 36.368 -9.776 1.00 79.88 181 ASP A CA 1
ATOM 1395 C C . ASP A 1 181 ? 2.334 36.700 -9.849 1.00 79.88 181 ASP A C 1
ATOM 1397 O O . ASP A 1 181 ? 3.076 36.569 -8.868 1.00 79.88 181 ASP A O 1
ATOM 1401 N N . THR A 1 182 ? 2.792 37.160 -11.012 1.00 76.50 182 THR A N 1
ATOM 1402 C CA . THR A 1 182 ? 4.212 37.434 -11.287 1.00 76.50 182 THR A CA 1
ATOM 1403 C C . THR A 1 182 ? 4.810 38.541 -10.411 1.00 76.50 182 THR A C 1
ATOM 1405 O O . THR A 1 182 ? 6.028 38.610 -10.239 1.00 76.50 182 THR A O 1
ATOM 1408 N N . LYS A 1 183 ? 3.981 39.394 -9.803 1.00 79.44 183 LYS A N 1
ATOM 1409 C CA . LYS A 1 183 ? 4.389 40.458 -8.874 1.00 79.44 183 LYS A CA 1
ATOM 1410 C C . LYS A 1 183 ? 4.385 40.006 -7.413 1.00 79.44 183 LYS A C 1
ATOM 1412 O O . LYS A 1 183 ? 4.905 40.731 -6.557 1.00 79.44 183 LYS A O 1
ATOM 1417 N N . SER A 1 184 ? 3.844 38.824 -7.114 1.00 84.00 184 SER A N 1
ATOM 1418 C CA . SER A 1 184 ? 3.694 38.325 -5.747 1.00 84.00 184 SER A CA 1
ATOM 1419 C C . SER A 1 184 ? 5.046 38.054 -5.056 1.00 84.00 184 SER A C 1
ATOM 1421 O O . SER A 1 184 ? 6.046 37.704 -5.701 1.00 84.00 184 SER A O 1
ATOM 1423 N N . PRO A 1 185 ? 5.113 38.164 -3.714 1.00 84.38 185 PRO A N 1
ATOM 1424 C CA . PRO A 1 185 ? 6.280 37.723 -2.950 1.00 84.38 185 PRO A CA 1
ATOM 1425 C C . PRO A 1 185 ? 6.609 36.236 -3.156 1.00 84.38 185 PRO A C 1
ATOM 1427 O O . PRO A 1 185 ? 7.786 35.867 -3.146 1.00 84.38 185 PRO A O 1
ATOM 1430 N N . ALA A 1 186 ? 5.587 35.401 -3.374 1.00 83.00 186 ALA A N 1
ATOM 1431 C CA . ALA A 1 186 ? 5.723 33.972 -3.637 1.00 83.00 186 ALA A CA 1
ATOM 1432 C C . ALA A 1 186 ? 6.489 33.719 -4.944 1.00 83.00 186 ALA A C 1
ATOM 1434 O O . ALA A 1 186 ? 7.538 33.071 -4.930 1.00 83.00 186 ALA A O 1
ATOM 1435 N N . PHE A 1 187 ? 6.088 34.371 -6.039 1.00 79.69 187 PHE A N 1
ATOM 1436 C CA . PHE A 1 187 ? 6.794 34.292 -7.319 1.00 79.69 187 PHE A CA 1
ATOM 1437 C C . PHE A 1 187 ? 8.275 34.690 -7.200 1.00 79.69 187 PHE A C 1
ATOM 1439 O O . PHE A 1 187 ? 9.162 33.965 -7.661 1.00 79.69 187 PHE A O 1
ATOM 1446 N N . LYS A 1 188 ? 8.572 35.798 -6.505 1.00 83.81 188 LYS A N 1
ATOM 1447 C CA . LYS A 1 188 ? 9.957 36.250 -6.259 1.00 83.81 188 LYS A CA 1
ATOM 1448 C C . LYS A 1 188 ? 10.758 35.243 -5.427 1.00 83.81 188 LYS A C 1
ATOM 1450 O O . LYS A 1 188 ? 11.946 35.035 -5.679 1.00 83.81 188 LYS A O 1
ATOM 1455 N N . SER A 1 189 ? 10.133 34.628 -4.424 1.00 84.44 189 SER A N 1
ATOM 1456 C CA . SER A 1 189 ? 10.752 33.593 -3.586 1.00 84.44 189 SER A CA 1
ATOM 1457 C C . SER A 1 189 ? 11.090 32.340 -4.399 1.00 84.44 189 SER A C 1
ATOM 1459 O O . SER A 1 189 ? 12.209 31.828 -4.315 1.00 84.44 189 SER A O 1
ATOM 1461 N N . LEU A 1 190 ? 10.163 31.901 -5.256 1.00 85.44 190 LEU A N 1
ATOM 1462 C CA . LEU A 1 190 ? 10.364 30.785 -6.174 1.00 85.44 190 LEU A CA 1
ATOM 1463 C C . LEU A 1 190 ? 11.529 31.053 -7.139 1.00 85.44 190 LEU A C 1
ATOM 1465 O O . LEU A 1 190 ? 12.423 30.216 -7.248 1.00 85.44 190 LEU A O 1
ATOM 1469 N N . GLN A 1 191 ? 11.580 32.231 -7.771 1.00 84.69 191 GLN A N 1
ATOM 1470 C CA . GLN A 1 191 ? 12.686 32.608 -8.663 1.00 84.69 191 GLN A CA 1
ATOM 1471 C C . GLN A 1 191 ? 14.046 32.591 -7.956 1.00 84.69 191 GLN A C 1
ATOM 1473 O O . GLN A 1 191 ? 15.006 32.026 -8.478 1.00 84.69 191 GLN A O 1
ATOM 1478 N N . LYS A 1 192 ? 14.133 33.142 -6.737 1.00 86.38 192 LYS A N 1
ATOM 1479 C CA . LYS A 1 192 ? 15.367 33.090 -5.933 1.00 86.38 192 LYS A CA 1
ATOM 1480 C C . LYS A 1 192 ? 15.810 31.651 -5.663 1.00 86.38 192 LYS A C 1
ATOM 1482 O O . LYS A 1 192 ? 16.994 31.346 -5.778 1.00 86.38 192 LYS A O 1
ATOM 1487 N N . SER A 1 193 ? 14.873 30.765 -5.331 1.00 86.94 193 SER A N 1
ATOM 1488 C CA . SER A 1 193 ? 15.159 29.343 -5.120 1.00 86.94 193 SER A CA 1
ATOM 1489 C C . SER A 1 193 ? 15.612 28.630 -6.399 1.00 86.94 193 SER A C 1
ATOM 1491 O O . SER A 1 193 ? 16.546 27.831 -6.341 1.00 86.94 193 SER A O 1
ATOM 1493 N N . VAL A 1 194 ? 15.001 28.940 -7.547 1.00 84.75 194 VAL A N 1
ATOM 1494 C CA . VAL A 1 194 ? 15.407 28.419 -8.864 1.00 84.75 194 VAL A CA 1
ATOM 1495 C C . VAL A 1 194 ? 16.838 28.846 -9.187 1.00 84.75 194 VAL A C 1
ATOM 1497 O O . VAL A 1 194 ? 17.675 27.986 -9.456 1.00 84.75 194 VAL A O 1
ATOM 1500 N N . HIS A 1 195 ? 17.149 30.142 -9.072 1.00 83.38 195 HIS A N 1
ATOM 1501 C CA . HIS A 1 195 ? 18.496 30.664 -9.315 1.00 83.38 195 HIS A CA 1
ATOM 1502 C C . HIS A 1 195 ? 19.533 30.046 -8.370 1.00 83.38 195 HIS A C 1
ATOM 1504 O O . HIS A 1 195 ? 20.630 29.707 -8.802 1.00 83.38 195 HIS A O 1
ATOM 1510 N N . ALA A 1 196 ? 19.190 29.835 -7.095 1.00 86.81 196 ALA A N 1
ATOM 1511 C CA . ALA A 1 196 ? 20.086 29.186 -6.140 1.00 86.81 196 ALA A CA 1
ATOM 1512 C C . ALA A 1 196 ? 20.420 27.734 -6.531 1.00 86.81 196 ALA A C 1
ATOM 1514 O O . ALA A 1 196 ? 21.555 27.297 -6.353 1.00 86.81 196 ALA A O 1
ATOM 1515 N N . LEU A 1 197 ? 19.459 26.979 -7.074 1.00 84.69 197 LEU A N 1
ATOM 1516 C CA . LEU A 1 197 ? 19.703 25.622 -7.575 1.00 84.69 197 LEU A CA 1
ATOM 1517 C C . LEU A 1 197 ? 20.486 25.632 -8.896 1.00 84.69 197 LEU A C 1
ATOM 1519 O O . LEU A 1 197 ? 21.427 24.856 -9.049 1.00 84.69 197 LEU A O 1
ATOM 1523 N N . GLN A 1 198 ? 20.159 26.530 -9.825 1.00 84.25 198 GLN A N 1
ATOM 1524 C CA . GLN A 1 198 ? 20.893 26.671 -11.088 1.00 84.25 198 GLN A CA 1
ATOM 1525 C C . GLN A 1 198 ? 22.351 27.090 -10.858 1.00 84.25 198 GLN A C 1
ATOM 1527 O O . GLN A 1 198 ? 23.252 26.497 -11.442 1.00 84.25 198 GLN A O 1
ATOM 1532 N N . GLY A 1 199 ? 22.605 28.023 -9.934 1.00 81.62 199 GLY A N 1
ATOM 1533 C CA . GLY A 1 199 ? 23.958 28.426 -9.531 1.00 81.62 199 GLY A CA 1
ATOM 1534 C C . GLY A 1 199 ? 24.772 27.302 -8.876 1.00 81.62 199 GLY A C 1
ATOM 1535 O O . GLY A 1 199 ? 25.996 27.362 -8.853 1.00 81.62 199 GLY A O 1
ATOM 1536 N N . ARG A 1 200 ? 24.110 26.245 -8.387 1.00 86.06 200 ARG A N 1
ATOM 1537 C CA . ARG A 1 200 ? 24.738 25.004 -7.898 1.00 86.06 200 ARG A CA 1
ATOM 1538 C C . ARG A 1 200 ? 24.923 23.945 -8.999 1.00 86.06 200 ARG A C 1
ATOM 1540 O O . ARG A 1 200 ? 25.338 22.832 -8.691 1.00 86.06 200 ARG A O 1
ATOM 1547 N N . GLY A 1 201 ? 24.601 24.266 -10.255 1.00 81.31 201 GLY A N 1
ATOM 1548 C CA . GLY A 1 201 ? 24.786 23.398 -11.422 1.00 81.31 201 GLY A CA 1
ATOM 1549 C C . GLY A 1 201 ? 23.627 22.443 -11.729 1.00 81.31 201 GLY A C 1
ATOM 1550 O O . GLY A 1 201 ? 23.789 21.553 -12.561 1.00 81.31 201 GLY A O 1
ATOM 1551 N N . PHE A 1 202 ? 22.464 22.588 -11.083 1.00 84.50 202 PHE A N 1
ATOM 1552 C CA . PHE A 1 202 ? 21.305 21.734 -11.366 1.00 84.50 202 PHE A CA 1
ATOM 1553 C C . PHE A 1 202 ? 20.531 22.211 -12.598 1.00 84.50 202 PHE A C 1
ATOM 1555 O O . PHE A 1 202 ? 20.254 23.402 -12.757 1.00 84.50 202 PHE A O 1
ATOM 1562 N N . LYS A 1 203 ? 20.070 21.263 -13.422 1.00 86.06 203 LYS A N 1
ATOM 1563 C CA . LYS A 1 203 ? 19.058 21.535 -14.449 1.00 86.06 203 LYS A CA 1
ATOM 1564 C C . LYS A 1 203 ? 17.688 21.634 -13.781 1.00 86.06 203 LYS A C 1
ATOM 1566 O O . LYS A 1 203 ? 17.165 20.627 -13.305 1.00 86.06 203 LYS A O 1
ATOM 1571 N N . VAL A 1 204 ? 17.125 22.840 -13.744 1.00 87.06 204 VAL A N 1
ATOM 1572 C CA . VAL A 1 204 ? 15.844 23.133 -13.087 1.00 87.06 204 VAL A CA 1
ATOM 1573 C C . VAL A 1 204 ? 14.806 23.545 -14.118 1.00 87.06 204 VAL A C 1
ATOM 1575 O O . VAL A 1 204 ? 15.066 24.412 -14.951 1.00 87.06 204 VAL A O 1
ATOM 1578 N N . THR A 1 205 ? 13.615 22.968 -14.021 1.00 88.06 205 THR A N 1
ATOM 1579 C CA . THR A 1 205 ? 12.438 23.395 -14.777 1.00 88.06 205 THR A CA 1
ATOM 1580 C C . THR A 1 205 ? 11.286 23.676 -13.826 1.00 88.06 205 THR A C 1
ATOM 1582 O O . THR A 1 205 ? 11.155 23.008 -12.804 1.00 88.06 205 THR A O 1
ATOM 1585 N N . VAL A 1 206 ? 10.468 24.680 -14.133 1.00 88.38 206 VAL A N 1
ATOM 1586 C CA . VAL A 1 206 ? 9.301 25.048 -13.325 1.00 88.38 206 VAL A CA 1
ATOM 1587 C C . VAL A 1 206 ? 8.041 24.733 -14.118 1.00 88.38 206 VAL A C 1
ATOM 1589 O O . VAL A 1 206 ? 7.945 25.113 -15.282 1.00 88.38 206 VAL A O 1
ATOM 1592 N N . ILE A 1 207 ? 7.087 24.065 -13.478 1.00 89.31 207 ILE A N 1
ATOM 1593 C CA . ILE A 1 207 ? 5.745 23.817 -14.008 1.00 89.31 207 ILE A CA 1
ATOM 1594 C C . ILE A 1 207 ? 4.701 24.380 -13.051 1.00 89.31 207 ILE A C 1
ATOM 1596 O O . ILE A 1 207 ? 4.927 24.407 -11.837 1.00 89.31 207 ILE A O 1
ATOM 1600 N N . LYS A 1 208 ? 3.578 24.834 -13.606 1.00 88.06 208 LYS A N 1
ATOM 1601 C CA . LYS A 1 208 ? 2.479 25.463 -12.870 1.00 88.06 208 LYS A CA 1
ATOM 1602 C C . LYS A 1 208 ? 1.127 25.048 -13.458 1.00 88.06 208 LYS A C 1
ATOM 1604 O O . LYS A 1 208 ? 1.082 24.720 -14.644 1.00 88.06 208 LYS A O 1
ATOM 1609 N N . PRO A 1 209 ? 0.043 25.085 -12.667 1.00 88.62 209 PRO A N 1
ATOM 1610 C CA . PRO A 1 209 ? -1.328 25.013 -13.169 1.00 88.62 209 PRO A CA 1
ATOM 1611 C C . PRO A 1 209 ? -1.613 26.038 -14.272 1.00 88.62 209 PRO A C 1
ATOM 1613 O O . PRO A 1 209 ? -0.977 27.085 -14.316 1.00 88.62 209 PRO A O 1
ATOM 1616 N N . ASN A 1 210 ? -2.590 25.779 -15.144 1.00 84.56 210 ASN A N 1
ATOM 1617 C CA . ASN A 1 210 ? -2.944 26.724 -16.216 1.00 84.56 210 ASN A CA 1
ATOM 1618 C C . ASN A 1 210 ? -3.727 27.938 -15.690 1.00 84.56 210 ASN A C 1
ATOM 1620 O O . ASN A 1 210 ? -3.600 29.035 -16.228 1.00 84.56 210 ASN A O 1
ATOM 1624 N N . THR A 1 211 ? -4.512 27.749 -14.630 1.00 85.25 211 THR A N 1
ATOM 1625 C CA . THR A 1 211 ? -5.353 28.793 -14.039 1.00 85.25 211 THR A CA 1
ATOM 1626 C C . THR A 1 211 ? -4.585 29.556 -12.955 1.00 85.25 211 THR A C 1
ATOM 1628 O O . THR A 1 211 ? -4.027 28.913 -12.061 1.00 85.25 211 THR A O 1
ATOM 1631 N N . PRO A 1 212 ? -4.577 30.900 -12.976 1.00 85.94 212 PRO A N 1
ATOM 1632 C CA . PRO A 1 212 ? -4.006 31.708 -11.902 1.00 85.94 212 PRO A CA 1
ATOM 1633 C C . PRO A 1 212 ? -4.620 31.399 -10.533 1.00 85.94 212 PRO A C 1
ATOM 1635 O O . PRO A 1 212 ? -5.832 31.233 -10.405 1.00 85.94 212 PRO A O 1
ATOM 1638 N N . GLY A 1 213 ? -3.774 31.353 -9.506 1.00 84.38 213 GLY A N 1
ATOM 1639 C CA . GLY A 1 213 ? -4.160 31.095 -8.119 1.00 84.38 213 GLY A CA 1
ATOM 1640 C C . GLY A 1 213 ? -4.446 29.630 -7.776 1.00 84.38 213 GLY A C 1
ATOM 1641 O O . GLY A 1 213 ? -4.784 29.357 -6.629 1.00 84.38 213 GLY A O 1
ATOM 1642 N N . GLU A 1 214 ? -4.319 28.696 -8.724 1.00 88.81 214 GLU A N 1
ATOM 1643 C CA . GLU A 1 214 ? -4.442 27.262 -8.440 1.00 88.81 214 GLU A CA 1
ATOM 1644 C C . GLU A 1 214 ? -3.099 26.636 -8.053 1.00 88.81 214 GLU A C 1
ATOM 1646 O O . GLU A 1 214 ? -2.034 27.026 -8.552 1.00 88.81 214 GLU A O 1
ATOM 1651 N N . ASP A 1 215 ? -3.182 25.593 -7.226 1.00 91.44 215 ASP A N 1
ATOM 1652 C CA . ASP A 1 215 ? -2.123 24.608 -7.025 1.00 91.44 215 ASP A CA 1
ATOM 1653 C C . ASP A 1 215 ? -2.466 23.255 -7.699 1.00 91.44 215 ASP A C 1
ATOM 1655 O O . ASP A 1 215 ? -3.533 23.041 -8.287 1.00 91.44 215 ASP A O 1
ATOM 1659 N N . PHE A 1 216 ? -1.541 22.293 -7.634 1.00 91.00 216 PHE A N 1
ATOM 1660 C CA . PHE A 1 216 ? -1.772 20.952 -8.188 1.00 91.00 216 PHE A CA 1
ATOM 1661 C C . PHE A 1 216 ? -2.835 20.134 -7.431 1.00 91.00 216 PHE A C 1
ATOM 1663 O O . PHE A 1 216 ? -3.382 19.183 -7.996 1.00 91.00 216 PHE A O 1
ATOM 1670 N N . ASN A 1 217 ? -3.142 20.476 -6.176 1.00 94.69 217 ASN A N 1
ATOM 1671 C CA . ASN A 1 217 ? -4.237 19.862 -5.433 1.00 94.69 217 ASN A CA 1
ATOM 1672 C C . ASN A 1 217 ? -5.600 20.396 -5.882 1.00 94.69 217 ASN A C 1
ATOM 1674 O O . ASN A 1 217 ? -6.547 19.617 -5.965 1.00 94.69 217 ASN A O 1
ATOM 1678 N N . ASP A 1 218 ? -5.703 21.673 -6.235 1.00 92.12 218 ASP A N 1
ATOM 1679 C CA . ASP A 1 218 ? -6.925 22.259 -6.778 1.00 92.12 218 ASP A CA 1
ATOM 1680 C C . ASP A 1 218 ? -7.303 21.619 -8.113 1.00 92.12 218 ASP A C 1
ATOM 1682 O O . ASP A 1 218 ? -8.464 21.245 -8.297 1.00 92.12 218 ASP A O 1
ATOM 1686 N N . ILE A 1 219 ? -6.330 21.384 -9.001 1.00 90.12 219 ILE A N 1
ATOM 1687 C CA . ILE A 1 219 ? -6.570 20.647 -10.253 1.00 90.12 219 ILE A CA 1
ATOM 1688 C C . ILE A 1 219 ? -7.083 19.235 -9.956 1.00 90.12 219 ILE A C 1
ATOM 1690 O O . ILE A 1 219 ? -8.072 18.797 -10.548 1.00 90.12 219 ILE A O 1
ATOM 1694 N N . LEU A 1 220 ? -6.437 18.522 -9.025 1.00 88.62 220 LEU A N 1
ATOM 1695 C CA . LEU A 1 220 ? -6.853 17.174 -8.641 1.00 88.62 220 LEU A CA 1
ATOM 1696 C C . LEU A 1 220 ? -8.282 17.162 -8.078 1.00 88.62 220 LEU A C 1
ATOM 1698 O O . LEU A 1 220 ? -9.056 16.259 -8.391 1.00 88.62 220 LEU A O 1
ATOM 1702 N N . LYS A 1 221 ? -8.640 18.162 -7.265 1.00 91.12 221 LYS A N 1
ATOM 1703 C CA . LYS A 1 221 ? -9.966 18.283 -6.649 1.00 91.12 221 LYS A CA 1
ATOM 1704 C C . LYS A 1 221 ? -11.063 18.643 -7.647 1.00 91.12 221 LYS A C 1
ATOM 1706 O O . LYS A 1 221 ? -12.160 18.101 -7.536 1.00 91.12 221 LYS A O 1
ATOM 1711 N N . LYS A 1 222 ? -10.797 19.592 -8.550 1.00 86.06 222 LYS A N 1
ATOM 1712 C CA . LYS A 1 222 ? -11.784 20.130 -9.502 1.00 86.06 222 LYS A CA 1
ATOM 1713 C C . LYS A 1 222 ? -11.974 19.228 -10.714 1.00 86.06 222 LYS A C 1
ATOM 1715 O O . LYS A 1 222 ? -13.070 19.176 -11.261 1.00 86.06 222 LYS A O 1
ATOM 1720 N N . GLN A 1 223 ? -10.905 18.571 -11.155 1.00 82.69 223 GLN A N 1
ATOM 1721 C CA . GLN A 1 223 ? -10.879 17.844 -12.416 1.00 82.69 223 GLN A CA 1
ATOM 1722 C C . GLN A 1 223 ? -10.557 16.370 -12.180 1.00 82.69 223 GLN A C 1
ATOM 1724 O O . GLN A 1 223 ? -11.455 15.562 -11.957 1.00 82.69 223 GLN A O 1
ATOM 1729 N N . SER A 1 224 ? -9.282 15.995 -12.291 1.00 79.88 224 SER A N 1
ATOM 1730 C CA . SER A 1 224 ? -8.852 14.601 -12.253 1.00 79.88 224 SER A CA 1
ATOM 1731 C C . SER A 1 224 ? -7.327 14.471 -12.143 1.00 79.88 224 SER A C 1
ATOM 1733 O O . SER A 1 224 ? -6.593 15.404 -12.491 1.00 79.88 224 SER A O 1
ATOM 1735 N N . PRO A 1 225 ? -6.815 13.294 -11.739 1.00 82.25 225 PRO A N 1
ATOM 1736 C CA . PRO A 1 225 ? -5.403 12.955 -11.887 1.00 82.25 225 PRO A CA 1
ATOM 1737 C C . PRO A 1 225 ? -4.889 13.104 -13.330 1.00 82.25 225 PRO A C 1
ATOM 1739 O O . PRO A 1 225 ? -3.721 13.429 -13.527 1.00 82.25 225 PRO A O 1
ATOM 1742 N N . GLU A 1 226 ? -5.729 12.865 -14.348 1.00 80.94 226 GLU A N 1
ATOM 1743 C CA . GLU A 1 226 ? -5.385 13.056 -15.768 1.00 80.94 226 GLU A CA 1
ATOM 1744 C C . GLU A 1 226 ? -5.026 14.509 -16.068 1.00 80.94 226 GLU A C 1
ATOM 1746 O O . GLU A 1 226 ? -4.011 14.759 -16.712 1.00 80.94 226 GLU A O 1
ATOM 1751 N N . ALA A 1 227 ? -5.817 15.459 -15.569 1.00 82.31 227 ALA A N 1
ATOM 1752 C CA . ALA A 1 227 ? -5.579 16.881 -15.791 1.00 82.31 227 ALA A CA 1
ATOM 1753 C C . ALA A 1 227 ? -4.226 17.329 -15.219 1.00 82.31 227 ALA A C 1
ATOM 1755 O O . ALA A 1 227 ? -3.478 18.053 -15.873 1.00 82.31 227 ALA A O 1
ATOM 1756 N N . VAL A 1 228 ? -3.858 16.817 -14.038 1.00 84.94 228 VAL A N 1
ATOM 1757 C CA . VAL A 1 228 ? -2.523 17.034 -13.461 1.00 84.94 228 VAL A CA 1
ATOM 1758 C C . VAL A 1 228 ? -1.431 16.458 -14.375 1.00 84.94 228 VAL A C 1
ATOM 1760 O O . VAL A 1 228 ? -0.411 17.111 -14.602 1.00 84.94 228 VAL A O 1
ATOM 1763 N N . ARG A 1 229 ? -1.640 15.264 -14.952 1.00 82.81 229 ARG A N 1
ATOM 1764 C CA . ARG A 1 229 ? -0.681 14.647 -15.886 1.00 82.81 229 ARG A CA 1
ATOM 1765 C C . ARG A 1 229 ? -0.492 15.450 -17.162 1.00 82.81 229 ARG A C 1
ATOM 1767 O O . ARG A 1 229 ? 0.644 15.545 -17.612 1.00 82.81 229 ARG A O 1
ATOM 1774 N N . GLU A 1 230 ? -1.553 15.993 -17.751 1.00 82.81 230 GLU A N 1
ATOM 1775 C CA . GLU A 1 230 ? -1.448 16.763 -19.000 1.00 82.81 230 GLU A CA 1
ATOM 1776 C C . GLU A 1 230 ? -0.531 17.978 -18.854 1.00 82.81 230 GLU A C 1
ATOM 1778 O O . GLU A 1 230 ? 0.273 18.254 -19.740 1.00 82.81 230 GLU A O 1
ATOM 1783 N N . ILE A 1 231 ? -0.565 18.645 -17.701 1.00 82.44 231 ILE A N 1
ATOM 1784 C CA . ILE A 1 231 ? 0.332 19.772 -17.413 1.00 82.44 231 ILE A CA 1
ATOM 1785 C C . ILE A 1 231 ? 1.782 19.291 -17.294 1.00 82.44 231 ILE A C 1
ATOM 1787 O O . ILE A 1 231 ? 2.699 19.897 -17.845 1.00 82.44 231 ILE A O 1
ATOM 1791 N N . ILE A 1 232 ? 2.007 18.161 -16.621 1.00 80.12 232 ILE A N 1
ATOM 1792 C CA . ILE A 1 232 ? 3.354 17.615 -16.417 1.00 80.12 232 ILE A CA 1
ATOM 1793 C C . ILE A 1 232 ? 3.953 17.072 -17.734 1.00 80.12 232 ILE A C 1
ATOM 1795 O O . ILE A 1 232 ? 5.151 17.240 -17.977 1.00 80.12 232 ILE A O 1
ATOM 1799 N N . LYS A 1 233 ? 3.132 16.474 -18.614 1.00 74.88 233 LYS A N 1
ATOM 1800 C CA . LYS A 1 233 ? 3.527 15.929 -19.933 1.00 74.88 233 LYS A CA 1
ATOM 1801 C C . LYS A 1 233 ? 4.205 16.946 -20.842 1.00 74.88 233 LYS A C 1
ATOM 1803 O O . LYS A 1 233 ? 5.015 16.552 -21.673 1.00 74.88 233 LYS A O 1
ATOM 1808 N N . GLN A 1 234 ? 3.894 18.230 -20.687 1.00 66.62 234 GLN A N 1
ATOM 1809 C CA . GLN A 1 234 ? 4.492 19.290 -21.500 1.00 66.62 234 GLN A CA 1
ATOM 1810 C C . GLN A 1 234 ? 6.010 19.404 -21.288 1.00 66.62 234 GLN A C 1
ATOM 1812 O O . GLN A 1 234 ? 6.703 19.990 -22.115 1.00 66.62 234 GLN A O 1
ATOM 1817 N N . VAL A 1 235 ? 6.533 18.858 -20.182 1.00 67.44 235 VAL A N 1
ATOM 1818 C CA . VAL A 1 235 ? 7.889 19.157 -19.704 1.00 67.44 235 VAL A CA 1
ATOM 1819 C C . VAL A 1 235 ? 8.713 17.907 -19.362 1.00 67.44 235 VAL A C 1
ATOM 1821 O O . VAL A 1 235 ? 9.943 17.980 -19.313 1.00 67.44 235 VAL A O 1
ATOM 1824 N N . VAL A 1 236 ? 8.085 16.739 -19.166 1.00 65.31 236 VAL A N 1
ATOM 1825 C CA . VAL A 1 236 ? 8.792 15.476 -18.867 1.00 65.31 236 VAL A CA 1
ATOM 1826 C C . VAL A 1 236 ? 8.502 14.367 -19.892 1.00 65.31 236 VAL A C 1
ATOM 1828 O O . VAL A 1 236 ? 7.389 14.299 -20.411 1.00 65.31 236 VAL A O 1
ATOM 1831 N N . PRO A 1 237 ? 9.464 13.457 -20.170 1.00 57.31 237 PRO A N 1
ATOM 1832 C CA . PRO A 1 237 ? 9.255 12.326 -21.076 1.00 57.31 237 PRO A CA 1
ATOM 1833 C C . PRO A 1 237 ? 8.053 11.449 -20.694 1.00 57.31 237 PRO A C 1
ATOM 1835 O O . PRO A 1 237 ? 7.858 11.111 -19.526 1.00 57.31 237 PRO A O 1
ATOM 1838 N N . GLN A 1 238 ? 7.294 10.997 -21.698 1.00 52.47 238 GLN A N 1
ATOM 1839 C CA . GLN A 1 238 ? 6.070 10.193 -21.543 1.00 52.47 238 GLN A CA 1
ATOM 1840 C C . GLN A 1 238 ? 6.299 8.862 -20.793 1.00 52.47 238 GLN A C 1
ATOM 1842 O O . GLN A 1 238 ? 5.385 8.330 -20.168 1.00 52.47 238 GLN A O 1
ATOM 1847 N N . THR A 1 239 ? 7.536 8.355 -20.795 1.00 47.50 239 THR A N 1
ATOM 1848 C CA . THR A 1 239 ? 7.979 7.162 -20.054 1.00 47.50 239 THR A CA 1
ATOM 1849 C C . THR A 1 239 ? 7.959 7.333 -18.530 1.00 47.50 239 THR A C 1
ATOM 1851 O O . THR A 1 239 ? 7.933 6.338 -17.807 1.00 47.50 239 THR A O 1
ATOM 1854 N N . LEU A 1 240 ? 7.928 8.572 -18.025 1.00 45.06 240 LEU A N 1
ATOM 1855 C CA . LEU A 1 240 ? 7.870 8.894 -16.592 1.00 45.06 240 LEU A CA 1
ATOM 1856 C C . LEU A 1 240 ? 6.441 9.069 -16.071 1.00 45.06 240 LEU A C 1
ATOM 1858 O O . LEU A 1 240 ? 6.236 9.444 -14.917 1.00 45.06 240 LEU A O 1
ATOM 1862 N N . ILE A 1 241 ? 5.441 8.819 -16.910 1.00 43.12 241 ILE A N 1
ATOM 1863 C CA . ILE A 1 241 ? 4.039 9.060 -16.598 1.00 43.12 241 ILE A CA 1
ATOM 1864 C C . ILE A 1 241 ? 3.306 7.732 -16.755 1.00 43.12 241 ILE A C 1
ATOM 1866 O O . ILE A 1 241 ? 3.025 7.288 -17.866 1.00 43.12 241 ILE A O 1
ATOM 1870 N N . GLN A 1 242 ? 3.002 7.072 -15.635 1.00 41.69 242 GLN A N 1
ATOM 1871 C CA . GLN A 1 242 ? 2.077 5.940 -15.675 1.00 41.69 242 GLN A CA 1
ATOM 1872 C C . GLN A 1 242 ? 0.643 6.479 -15.710 1.00 41.69 242 GLN A C 1
ATOM 1874 O O . GLN A 1 242 ? 0.369 7.514 -15.098 1.00 41.69 242 GLN A O 1
ATOM 1879 N N . PRO A 1 243 ? -0.294 5.813 -16.405 1.00 31.27 243 PRO A N 1
ATOM 1880 C CA . PRO A 1 243 ? -1.701 6.164 -16.280 1.00 31.27 243 PRO A CA 1
ATOM 1881 C C . PRO A 1 243 ? -2.101 6.033 -14.805 1.00 31.27 243 PRO A C 1
ATOM 1883 O O . PRO A 1 243 ? -2.000 4.939 -14.241 1.00 31.27 243 PRO A O 1
ATOM 1886 N N . SER A 1 244 ? -2.531 7.128 -14.165 1.00 29.95 244 SER A N 1
ATOM 1887 C CA . SER A 1 244 ? -3.206 6.990 -12.877 1.00 29.95 244 SER A CA 1
ATOM 1888 C C . SER A 1 244 ? -4.457 6.167 -13.086 1.00 29.95 244 SER A C 1
ATOM 1890 O O . SER A 1 244 ? -5.190 6.338 -14.061 1.00 29.95 244 SER A O 1
ATOM 1892 N N . ILE A 1 245 ? -4.708 5.290 -12.127 1.00 32.22 245 ILE A N 1
ATOM 1893 C CA . ILE A 1 245 ? -6.024 4.713 -11.943 1.00 32.22 245 ILE A CA 1
ATOM 1894 C C . ILE A 1 245 ? -6.884 5.842 -11.385 1.00 32.22 245 ILE A C 1
ATOM 1896 O O . ILE A 1 245 ? -6.953 6.050 -10.177 1.00 32.22 245 ILE A O 1
ATOM 1900 N N . THR A 1 246 ? -7.519 6.590 -12.276 1.00 25.83 246 THR A N 1
ATOM 1901 C CA . THR A 1 246 ? -8.733 7.305 -11.923 1.00 25.83 246 THR A CA 1
ATOM 1902 C C . THR A 1 246 ? -9.777 6.248 -11.623 1.00 25.83 246 THR A C 1
ATOM 1904 O O . THR A 1 246 ? -10.216 5.510 -12.507 1.00 25.83 246 THR A O 1
ATOM 1907 N N . ILE A 1 247 ? -10.153 6.143 -10.347 1.00 30.88 247 ILE A N 1
ATOM 1908 C CA . ILE A 1 247 ? -11.446 5.581 -9.979 1.00 30.88 247 ILE A CA 1
ATOM 1909 C C . ILE A 1 247 ? -12.465 6.600 -10.490 1.00 30.88 247 ILE A C 1
ATOM 1911 O O . ILE A 1 247 ? -12.929 7.469 -9.763 1.00 30.88 247 ILE A O 1
ATOM 1915 N N . LYS A 1 248 ? -12.793 6.507 -11.780 1.00 26.27 248 LYS A N 1
ATOM 1916 C CA . LYS A 1 248 ? -14.189 6.682 -12.140 1.00 26.27 248 LYS A CA 1
ATOM 1917 C C . LYS A 1 248 ? -14.902 5.559 -11.408 1.00 26.27 248 LYS A C 1
ATOM 1919 O O . LYS A 1 248 ? -14.461 4.407 -11.483 1.00 26.27 248 LYS A O 1
ATOM 1924 N N . GLU A 1 249 ? -15.954 5.895 -10.675 1.00 26.91 249 GLU A N 1
ATOM 1925 C CA . GLU A 1 249 ? -16.982 4.928 -10.324 1.00 26.91 249 GLU A CA 1
ATOM 1926 C C . GLU A 1 249 ? -17.417 4.237 -11.608 1.00 26.91 249 GLU A C 1
ATOM 1928 O O . GLU A 1 249 ? -18.170 4.739 -12.430 1.00 26.91 249 GLU A O 1
ATOM 1933 N N . THR A 1 250 ? -16.804 3.095 -11.810 1.00 27.94 250 THR A N 1
ATOM 1934 C CA . THR A 1 250 ? -17.103 2.135 -12.847 1.00 27.94 250 THR A CA 1
ATOM 1935 C C . THR A 1 250 ? -16.683 0.864 -12.170 1.00 27.94 250 THR A C 1
ATOM 1937 O O . THR A 1 250 ? -15.546 0.397 -12.251 1.00 27.94 250 THR A O 1
ATOM 1940 N N . SER A 1 251 ? -17.617 0.437 -11.331 1.00 32.22 251 SER A N 1
ATOM 1941 C CA . SER A 1 251 ? -17.805 -0.927 -10.910 1.00 32.22 251 SER A CA 1
ATOM 1942 C C . SER A 1 251 ? -17.220 -1.877 -11.948 1.00 32.22 251 SER A C 1
ATOM 1944 O O . SER A 1 251 ? -17.816 -2.159 -12.988 1.00 32.22 251 SER A O 1
ATOM 1946 N N . SER A 1 252 ? -16.026 -2.414 -11.687 1.00 39.34 252 SER A N 1
ATOM 1947 C CA . SER A 1 252 ? -15.705 -3.682 -12.315 1.00 39.34 252 SER A CA 1
ATOM 1948 C C . SER A 1 252 ? -16.643 -4.670 -11.638 1.00 39.34 252 SER A C 1
ATOM 1950 O O . SER A 1 252 ? -16.336 -5.173 -10.559 1.00 39.34 252 SER A O 1
ATOM 1952 N N . LEU A 1 253 ? -17.795 -4.903 -12.265 1.00 41.31 253 LEU A N 1
ATOM 1953 C CA . LEU A 1 253 ? -18.837 -5.852 -11.880 1.00 41.31 253 LEU A CA 1
ATOM 1954 C C . LEU A 1 253 ? -18.310 -7.152 -11.215 1.00 41.31 253 LEU A C 1
ATOM 1956 O O . LEU A 1 253 ? -18.918 -7.565 -10.229 1.00 41.31 253 LEU A O 1
ATOM 1960 N N . PRO A 1 254 ? -17.168 -7.769 -11.619 1.00 47.00 254 PRO A N 1
ATOM 1961 C CA . PRO A 1 254 ? -16.608 -8.909 -10.881 1.00 47.00 254 PRO A CA 1
ATOM 1962 C C . PRO A 1 254 ? -16.069 -8.584 -9.481 1.00 47.00 254 PRO A C 1
ATOM 1964 O O . PRO A 1 254 ? -16.255 -9.378 -8.561 1.00 47.00 254 PRO A O 1
ATOM 1967 N N . GLN A 1 255 ? -15.389 -7.448 -9.306 1.00 53.41 255 GLN A N 1
ATOM 1968 C CA . GLN A 1 255 ? -14.855 -7.025 -8.009 1.00 53.41 255 GLN A CA 1
ATOM 1969 C C . GLN A 1 255 ? -15.979 -6.574 -7.083 1.00 53.41 255 GLN A C 1
ATOM 1971 O O . GLN A 1 255 ? -15.928 -6.875 -5.898 1.00 53.41 255 GLN A O 1
ATOM 1976 N N . ASP A 1 256 ? -17.013 -5.920 -7.612 1.00 59.56 256 ASP A N 1
ATOM 1977 C CA . ASP A 1 256 ? -18.173 -5.545 -6.807 1.00 59.56 256 ASP A CA 1
ATOM 1978 C C . ASP A 1 256 ? -19.019 -6.752 -6.437 1.00 59.56 256 ASP A C 1
ATOM 1980 O O . ASP A 1 256 ? -19.397 -6.874 -5.277 1.00 59.56 256 ASP A O 1
ATOM 1984 N N . ALA A 1 257 ? -19.230 -7.697 -7.356 1.00 68.38 257 ALA A N 1
ATOM 1985 C CA . ALA A 1 257 ? -19.868 -8.968 -7.029 1.00 68.38 257 ALA A CA 1
ATOM 1986 C C . ALA A 1 257 ? -19.065 -9.734 -5.964 1.00 68.38 257 ALA A C 1
ATOM 1988 O O . ALA A 1 257 ? -19.633 -10.227 -4.993 1.00 68.38 257 ALA A O 1
ATOM 1989 N N . PHE A 1 258 ? -17.735 -9.789 -6.094 1.00 75.19 258 PHE A N 1
ATOM 1990 C CA . PHE A 1 258 ? -16.876 -10.399 -5.080 1.00 75.19 258 PHE A CA 1
ATOM 1991 C C . PHE A 1 258 ? -16.965 -9.659 -3.736 1.00 75.19 258 PHE A C 1
ATOM 1993 O O . PHE A 1 258 ? -17.201 -10.287 -2.710 1.00 75.19 258 PHE A O 1
ATOM 2000 N N . ASN A 1 259 ? -16.854 -8.330 -3.730 1.00 73.69 259 ASN A N 1
ATOM 2001 C CA . ASN A 1 259 ? -16.945 -7.500 -2.527 1.00 73.69 259 ASN A CA 1
ATOM 2002 C C . ASN A 1 259 ? -18.327 -7.597 -1.860 1.00 73.69 259 ASN A C 1
ATOM 2004 O O . ASN A 1 259 ? -18.421 -7.557 -0.637 1.00 73.69 259 ASN A O 1
ATOM 2008 N N . GLN A 1 260 ? -19.402 -7.743 -2.638 1.00 80.81 260 GLN A N 1
ATOM 2009 C CA . GLN A 1 260 ? -20.748 -7.994 -2.121 1.00 80.81 260 GLN A CA 1
ATOM 2010 C C . GLN A 1 260 ? -20.819 -9.346 -1.407 1.00 80.81 260 GLN A C 1
ATOM 2012 O O . GLN A 1 260 ? -21.380 -9.424 -0.315 1.00 80.81 260 GLN A O 1
ATOM 2017 N N . ILE A 1 261 ? -20.198 -10.390 -1.968 1.00 83.25 261 ILE A N 1
ATOM 2018 C CA . ILE A 1 261 ? -20.088 -11.695 -1.303 1.00 83.25 261 ILE A CA 1
ATOM 2019 C C . ILE A 1 261 ? -19.269 -11.569 -0.011 1.00 83.25 261 ILE A C 1
ATOM 2021 O O . ILE A 1 261 ? -19.684 -12.111 1.012 1.00 83.25 261 ILE A O 1
ATOM 2025 N N . VAL A 1 262 ? -18.156 -10.821 -0.015 1.00 79.56 262 VAL A N 1
ATOM 2026 C CA . VAL A 1 262 ? -17.356 -10.558 1.199 1.00 79.56 262 VAL A CA 1
ATOM 2027 C C . VAL A 1 262 ? -18.213 -9.894 2.276 1.00 79.56 262 VAL A C 1
ATOM 2029 O O . VAL A 1 262 ? -18.316 -10.431 3.375 1.00 79.56 262 VAL A O 1
ATOM 2032 N N . LYS A 1 263 ? -18.906 -8.796 1.952 1.00 84.31 263 LYS A N 1
ATOM 2033 C CA . LYS A 1 263 ? -19.802 -8.096 2.891 1.00 84.31 263 LYS A CA 1
ATOM 2034 C C . LYS A 1 263 ? -20.919 -9.001 3.415 1.00 84.31 263 LYS A C 1
ATOM 2036 O O . LYS A 1 263 ? -21.278 -8.930 4.588 1.00 84.31 263 LYS A O 1
ATOM 2041 N N . SER A 1 264 ? -21.472 -9.865 2.562 1.00 86.06 264 SER A N 1
ATOM 2042 C CA . SER A 1 264 ? -22.473 -10.856 2.968 1.00 86.06 264 SER A CA 1
ATOM 2043 C C . SER A 1 264 ? -21.894 -11.858 3.973 1.00 86.06 264 SER A C 1
ATOM 2045 O O . SER A 1 264 ? -22.517 -12.114 5.002 1.00 86.06 264 SER A O 1
ATOM 2047 N N . CYS A 1 265 ? -20.678 -12.353 3.734 1.00 84.88 265 CYS A N 1
ATOM 2048 C CA . CYS A 1 265 ? -19.970 -13.242 4.654 1.00 84.88 265 CYS A CA 1
ATOM 2049 C C . CYS A 1 265 ? -19.658 -12.559 5.996 1.00 84.88 265 CYS A C 1
ATOM 2051 O O . CYS A 1 265 ? -19.888 -13.155 7.047 1.00 84.88 265 CYS A O 1
ATOM 2053 N N . GLU A 1 266 ? -19.188 -11.307 5.982 1.00 88.25 266 GLU A N 1
ATOM 2054 C CA . GLU A 1 266 ? -18.950 -10.518 7.201 1.00 88.25 266 GLU A CA 1
ATOM 2055 C C . GLU A 1 266 ? -20.236 -10.348 8.010 1.00 88.25 266 GLU A C 1
ATOM 2057 O O . GLU A 1 266 ? -20.238 -10.572 9.219 1.00 88.25 266 GLU A O 1
ATOM 2062 N N . LYS A 1 267 ? -21.354 -10.026 7.348 1.00 87.81 267 LYS A N 1
ATOM 2063 C CA . LYS A 1 267 ? -22.659 -9.897 8.006 1.00 87.81 267 LYS A CA 1
ATOM 2064 C C . LYS A 1 267 ? -23.069 -11.192 8.712 1.00 87.81 267 LYS A C 1
ATOM 2066 O O . LYS A 1 267 ? -23.554 -11.127 9.838 1.00 87.81 267 LYS A O 1
ATOM 2071 N N . VAL A 1 268 ? -22.857 -12.352 8.084 1.00 88.00 268 VAL A N 1
ATOM 2072 C CA . VAL A 1 268 ? -23.143 -13.662 8.701 1.00 88.00 268 VAL A CA 1
ATOM 2073 C C . VAL A 1 268 ? -22.260 -13.901 9.928 1.00 88.00 268 VAL A C 1
ATOM 2075 O O . VAL A 1 268 ? -22.767 -14.349 10.956 1.00 88.00 268 VAL A O 1
ATOM 2078 N N . LEU A 1 269 ? -20.968 -13.561 9.859 1.00 85.81 269 LEU A N 1
ATOM 2079 C CA . LEU A 1 269 ? -20.050 -13.679 10.997 1.00 85.81 269 LEU A CA 1
ATOM 2080 C C . LEU A 1 269 ? -20.453 -12.763 12.159 1.00 85.81 269 LEU A C 1
ATOM 2082 O O . LEU A 1 269 ? -20.538 -13.226 13.292 1.00 85.81 269 LEU A O 1
ATOM 2086 N N . TYR A 1 270 ? -20.758 -11.491 11.894 1.00 85.88 270 TYR A N 1
ATOM 2087 C CA . TYR A 1 270 ? -21.204 -10.554 12.929 1.00 85.88 270 TYR A CA 1
ATOM 2088 C C . TYR A 1 270 ? -22.550 -10.947 13.543 1.00 85.88 270 TYR A C 1
ATOM 2090 O O . TYR A 1 270 ? -22.710 -10.856 14.758 1.00 85.88 270 TYR A O 1
ATOM 2098 N N . ALA A 1 271 ? -23.501 -11.423 12.734 1.00 85.19 271 ALA A N 1
ATOM 2099 C CA . ALA A 1 271 ? -24.781 -11.920 13.237 1.00 85.19 271 ALA A CA 1
ATOM 2100 C C . ALA A 1 271 ? -24.591 -13.128 14.165 1.00 85.19 271 ALA A C 1
ATOM 2102 O O . ALA A 1 271 ? -25.257 -13.232 15.192 1.00 85.19 271 ALA A O 1
ATOM 2103 N N . TYR A 1 272 ? -23.652 -14.014 13.832 1.00 82.50 272 TYR A N 1
ATOM 2104 C CA . TYR A 1 272 ? -23.297 -15.137 14.687 1.00 82.50 272 TYR A CA 1
ATOM 2105 C C . TYR A 1 272 ? -22.630 -14.690 15.999 1.00 82.50 272 TYR A C 1
ATOM 2107 O O . TYR A 1 272 ? -23.042 -15.138 17.063 1.00 82.50 272 TYR A O 1
ATOM 2115 N N . ILE A 1 273 ? -21.673 -13.756 15.949 1.00 79.50 273 ILE A N 1
ATOM 2116 C CA . ILE A 1 273 ? -21.037 -13.176 17.150 1.00 79.50 273 ILE A CA 1
ATOM 2117 C C . ILE A 1 273 ? -22.084 -12.578 18.093 1.00 79.50 273 ILE A C 1
ATOM 2119 O O . ILE A 1 273 ? -22.051 -12.835 19.295 1.00 79.50 273 ILE A O 1
ATOM 2123 N N . ALA A 1 274 ? -23.020 -11.804 17.537 1.00 81.50 274 ALA A N 1
ATOM 2124 C CA . ALA A 1 274 ? -24.099 -11.194 18.301 1.00 81.50 274 ALA A CA 1
ATOM 2125 C C . ALA A 1 274 ? -25.017 -12.251 18.932 1.00 81.50 274 ALA A C 1
ATOM 2127 O O . ALA A 1 274 ? -25.375 -12.127 20.100 1.00 81.50 274 ALA A O 1
ATOM 2128 N N . LYS A 1 275 ? -25.362 -13.309 18.185 1.00 83.00 275 LYS A N 1
ATOM 2129 C CA . LYS A 1 275 ? -26.202 -14.410 18.676 1.00 83.00 275 LYS A CA 1
ATOM 2130 C C . LYS A 1 275 ? -25.554 -15.165 19.841 1.00 83.00 275 LYS A C 1
ATOM 2132 O O . LYS A 1 275 ? -26.227 -15.452 20.822 1.00 83.00 275 LYS A O 1
ATOM 2137 N N . GLU A 1 276 ? -24.265 -15.468 19.742 1.00 80.25 276 GLU A N 1
ATOM 2138 C CA . GLU A 1 276 ? -23.535 -16.232 20.763 1.00 80.25 276 GLU A CA 1
ATOM 2139 C C . GLU A 1 276 ? -23.006 -15.361 21.912 1.00 80.25 276 GLU A C 1
ATOM 2141 O O . GLU A 1 276 ? -22.292 -15.850 22.783 1.00 80.25 276 GLU A O 1
ATOM 2146 N N . SER A 1 277 ? -23.334 -14.062 21.926 1.00 78.06 277 SER A N 1
ATOM 2147 C CA . SER A 1 277 ? -22.883 -13.111 22.954 1.00 78.06 277 SER A CA 1
ATOM 2148 C C . SER A 1 277 ? -21.357 -13.073 23.126 1.00 78.06 277 SER A C 1
ATOM 2150 O O . SER A 1 277 ? -20.840 -12.849 24.221 1.00 78.06 277 SER A O 1
ATOM 2152 N N . VAL A 1 278 ? -20.615 -13.284 22.035 1.00 77.12 278 VAL A N 1
ATOM 2153 C CA . VAL A 1 278 ? -19.149 -13.294 22.057 1.00 77.12 278 VAL A CA 1
ATOM 2154 C C . VAL A 1 278 ? -18.610 -11.864 22.012 1.00 77.12 278 VAL A C 1
ATOM 2156 O O . VAL A 1 278 ? -18.992 -11.059 21.163 1.00 77.12 278 VAL A O 1
ATOM 2159 N N . SER A 1 279 ? -17.680 -11.547 22.916 1.00 78.12 279 SER A N 1
ATOM 2160 C CA . SER A 1 279 ? -17.021 -10.238 22.958 1.00 78.12 279 SER A CA 1
ATOM 2161 C C . SER A 1 279 ? -16.101 -10.028 21.750 1.00 78.12 279 SER A C 1
ATOM 2163 O O . SER A 1 279 ? -15.307 -10.898 21.388 1.00 78.12 279 SER A O 1
ATOM 2165 N N . ILE A 1 280 ? -16.180 -8.848 21.128 1.00 76.06 280 ILE A N 1
ATOM 2166 C CA . ILE A 1 280 ? -15.363 -8.503 19.961 1.00 76.06 280 ILE A CA 1
ATOM 2167 C C . ILE A 1 280 ? -13.975 -8.031 20.414 1.00 76.06 280 ILE A C 1
ATOM 2169 O O . ILE A 1 280 ? -13.763 -6.842 20.674 1.00 76.06 280 ILE A O 1
ATOM 2173 N N . THR A 1 281 ? -13.013 -8.952 20.443 1.00 73.38 281 THR A N 1
ATOM 2174 C CA . THR A 1 281 ? -11.598 -8.640 20.698 1.00 73.38 281 THR A CA 1
ATOM 2175 C C . THR A 1 281 ? -10.927 -7.973 19.483 1.00 73.38 281 THR A C 1
ATOM 2177 O O . THR A 1 281 ? -11.415 -8.106 18.352 1.00 73.38 281 THR A O 1
ATOM 2180 N N . PRO A 1 282 ? -9.812 -7.238 19.660 1.00 64.44 282 PRO A N 1
ATOM 2181 C CA . PRO A 1 282 ? -9.013 -6.711 18.547 1.00 64.44 282 PRO A CA 1
ATOM 2182 C C . PRO A 1 282 ? -8.588 -7.787 17.536 1.00 64.44 282 PRO A C 1
ATOM 2184 O O . PRO A 1 282 ? -8.664 -7.570 16.329 1.00 64.44 282 PRO A O 1
ATOM 2187 N N . GLU A 1 283 ? -8.228 -8.974 18.016 1.00 64.19 283 GLU A N 1
ATOM 2188 C CA . GLU A 1 283 ? -7.834 -10.125 17.203 1.00 64.19 283 GLU A CA 1
ATOM 2189 C C . GLU A 1 283 ? -9.011 -10.620 16.359 1.00 64.19 283 GLU A C 1
ATOM 2191 O O . GLU A 1 283 ? -8.855 -10.922 15.174 1.00 64.19 283 GLU A O 1
ATOM 2196 N N . LEU A 1 284 ? -10.214 -10.648 16.942 1.00 68.00 284 LEU A N 1
ATOM 2197 C CA . LEU A 1 284 ? -11.425 -11.032 16.228 1.00 68.00 284 LEU A CA 1
ATOM 2198 C C . LEU A 1 284 ? -11.785 -10.001 15.144 1.00 68.00 284 LEU A C 1
ATOM 2200 O O . LEU A 1 284 ? -12.179 -10.392 14.044 1.00 68.00 284 LEU A O 1
ATOM 2204 N N . LYS A 1 285 ? -11.567 -8.699 15.392 1.00 69.56 285 LYS A N 1
ATOM 2205 C CA . LYS A 1 285 ? -11.736 -7.640 14.372 1.00 69.56 285 LYS A CA 1
ATOM 2206 C C . LYS A 1 285 ? -10.786 -7.807 13.189 1.00 69.56 285 LYS A C 1
ATOM 2208 O O . LYS A 1 285 ? -11.182 -7.531 12.062 1.00 69.56 285 LYS A O 1
ATOM 2213 N N . GLU A 1 286 ? -9.561 -8.270 13.426 1.00 70.75 286 GLU A N 1
ATOM 2214 C CA . GLU A 1 286 ? -8.599 -8.573 12.358 1.00 70.75 286 GLU A CA 1
ATOM 2215 C C . GLU A 1 286 ? -8.940 -9.884 11.628 1.00 70.75 286 GLU A C 1
ATOM 2217 O O . GLU A 1 286 ? -8.716 -10.010 10.423 1.00 70.75 286 GLU A O 1
ATOM 2222 N N . ARG A 1 287 ? -9.516 -10.866 12.334 1.00 74.75 287 ARG A N 1
ATOM 2223 C CA . ARG A 1 287 ? -9.819 -12.199 11.795 1.00 74.75 287 ARG A CA 1
ATOM 2224 C C . ARG A 1 287 ? -11.040 -12.234 10.879 1.00 74.75 287 ARG A C 1
ATOM 2226 O O . ARG A 1 287 ? -11.008 -12.948 9.874 1.00 74.75 287 ARG A O 1
ATOM 2233 N N . ILE A 1 288 ? -12.100 -11.496 11.213 1.00 76.44 288 ILE A N 1
ATOM 2234 C CA . ILE A 1 288 ? -13.383 -11.527 10.487 1.00 76.44 288 ILE A CA 1
ATOM 2235 C C . ILE A 1 288 ? -13.214 -11.205 8.991 1.00 76.44 288 ILE A C 1
ATOM 2237 O O . ILE A 1 288 ? -13.650 -12.027 8.179 1.00 76.44 288 ILE A O 1
ATOM 2241 N N . PRO A 1 289 ? -12.538 -10.108 8.587 1.00 73.56 289 PRO A N 1
ATOM 2242 C CA . PRO A 1 289 ? -12.367 -9.791 7.169 1.00 73.56 289 PRO A CA 1
ATOM 2243 C C . PRO A 1 289 ? -11.591 -10.875 6.412 1.00 73.56 289 PRO A C 1
ATOM 2245 O O . PRO A 1 289 ? -11.932 -11.212 5.281 1.00 73.56 289 PRO A O 1
ATOM 2248 N N . LEU A 1 290 ? -10.583 -11.489 7.046 1.00 70.62 290 LEU A N 1
ATOM 2249 C CA . LEU A 1 290 ? -9.781 -12.557 6.436 1.00 70.62 290 LEU A CA 1
ATOM 2250 C C . LEU A 1 290 ? -10.607 -13.826 6.196 1.00 70.62 290 LEU A C 1
ATOM 2252 O O . LEU A 1 290 ? -10.514 -14.443 5.130 1.00 70.62 290 LEU A O 1
ATOM 2256 N N . GLN A 1 291 ? -11.428 -14.215 7.175 1.00 80.69 291 GLN A N 1
ATOM 2257 C CA . GLN A 1 291 ? -12.318 -15.368 7.055 1.00 80.69 291 GLN A CA 1
ATOM 2258 C C . GLN A 1 291 ? -13.410 -15.121 6.010 1.00 80.69 291 GLN A C 1
ATOM 2260 O O . GLN A 1 291 ? -13.670 -15.999 5.184 1.00 80.69 291 GLN A O 1
ATOM 2265 N N . ALA A 1 292 ? -13.999 -13.922 5.999 1.00 78.88 292 ALA A N 1
ATOM 2266 C CA . ALA A 1 292 ? -15.001 -13.525 5.019 1.00 78.88 292 ALA A CA 1
ATOM 2267 C C . ALA A 1 292 ? -14.434 -13.497 3.594 1.00 78.88 292 ALA A C 1
ATOM 2269 O O . ALA A 1 292 ? -15.031 -14.073 2.686 1.00 78.88 292 ALA A O 1
ATOM 2270 N N . GLU A 1 293 ? -13.251 -12.912 3.387 1.00 79.44 293 GLU A N 1
ATOM 2271 C CA . GLU A 1 293 ? -12.597 -12.889 2.076 1.00 79.44 293 GLU A CA 1
ATOM 2272 C C . GLU A 1 293 ? -12.252 -14.304 1.590 1.00 79.44 293 GLU A C 1
ATOM 2274 O O . GLU A 1 293 ? -12.403 -14.624 0.405 1.00 79.44 293 GLU A O 1
ATOM 2279 N N . ARG A 1 294 ? -11.796 -15.182 2.493 1.00 82.38 294 ARG A N 1
ATOM 2280 C CA . ARG A 1 294 ? -11.480 -16.572 2.146 1.00 82.38 294 ARG A CA 1
ATOM 2281 C C . ARG A 1 294 ? -12.737 -17.357 1.771 1.00 82.38 294 ARG A C 1
ATOM 2283 O O . ARG A 1 294 ? -12.722 -18.019 0.736 1.00 82.38 294 ARG A O 1
ATOM 2290 N N . ALA A 1 295 ? -13.823 -17.228 2.532 1.00 85.31 295 ALA A N 1
ATOM 2291 C CA . ALA A 1 295 ? -15.106 -17.853 2.209 1.00 85.31 295 ALA A CA 1
ATOM 2292 C C . ALA A 1 295 ? -15.693 -17.321 0.893 1.00 85.31 295 ALA A C 1
ATOM 2294 O O . ALA A 1 295 ? -16.134 -18.102 0.048 1.00 85.31 295 ALA A O 1
ATOM 2295 N N . ALA A 1 296 ? -15.601 -16.008 0.665 1.00 85.31 296 ALA A N 1
ATOM 2296 C CA . ALA A 1 296 ? -16.050 -15.377 -0.568 1.00 85.31 296 ALA A CA 1
ATOM 2297 C C . ALA A 1 296 ? -15.328 -15.922 -1.805 1.00 85.31 296 ALA A C 1
ATOM 2299 O O . ALA A 1 296 ? -15.942 -16.038 -2.862 1.00 85.31 296 ALA A O 1
ATOM 2300 N N . LYS A 1 297 ? -14.047 -16.315 -1.695 1.00 82.81 297 LYS A N 1
ATOM 2301 C CA . LYS A 1 297 ? -13.331 -16.986 -2.796 1.00 82.81 297 LYS A CA 1
ATOM 2302 C C . LYS A 1 297 ? -13.999 -18.308 -3.153 1.00 82.81 297 LYS A C 1
ATOM 2304 O O . LYS A 1 297 ? -14.235 -18.541 -4.333 1.00 82.81 297 LYS A O 1
ATOM 2309 N N . PHE A 1 298 ? -14.342 -19.140 -2.173 1.00 86.56 298 PHE A N 1
ATOM 2310 C CA . PHE A 1 298 ? -15.021 -20.410 -2.442 1.00 86.56 298 PHE A CA 1
ATOM 2311 C C . PHE A 1 298 ? -16.392 -20.192 -3.077 1.00 86.56 298 PHE A C 1
ATOM 2313 O O . PHE A 1 298 ? -16.674 -20.770 -4.122 1.00 86.56 298 PHE A O 1
ATOM 2320 N N . ILE A 1 299 ? -17.184 -19.284 -2.504 1.00 85.50 299 ILE A N 1
ATOM 2321 C CA . ILE A 1 299 ? -18.522 -18.941 -2.996 1.00 85.50 299 ILE A CA 1
ATOM 2322 C C . ILE A 1 299 ? -18.463 -18.404 -4.426 1.00 85.50 299 ILE A C 1
ATOM 2324 O O . ILE A 1 299 ? -19.245 -18.823 -5.276 1.00 85.50 299 ILE A O 1
ATOM 2328 N N . PHE A 1 300 ? -17.526 -17.499 -4.713 1.00 80.81 300 PHE A N 1
ATOM 2329 C CA . PHE A 1 300 ? -17.376 -16.917 -6.043 1.00 80.81 300 PHE A CA 1
ATOM 2330 C C . PHE A 1 300 ? -17.100 -17.998 -7.094 1.00 80.81 300 PHE A C 1
ATOM 2332 O O . PHE A 1 300 ? -17.710 -17.998 -8.161 1.00 80.81 300 PHE A O 1
ATOM 2339 N N . TYR A 1 301 ? -16.221 -18.954 -6.789 1.00 76.75 301 TYR A N 1
ATOM 2340 C CA . TYR A 1 301 ? -15.921 -20.038 -7.721 1.00 76.75 301 TYR A CA 1
ATOM 2341 C C . TYR A 1 301 ? -17.024 -21.097 -7.813 1.00 76.75 301 TYR A C 1
ATOM 2343 O O . TYR A 1 301 ? -17.223 -21.636 -8.894 1.00 76.75 301 TYR A O 1
ATOM 2351 N N . ALA A 1 302 ? -17.740 -21.389 -6.727 1.00 77.75 302 ALA A N 1
ATOM 2352 C CA . ALA A 1 302 ? -18.805 -22.391 -6.727 1.00 77.75 302 ALA A CA 1
ATOM 2353 C C . ALA A 1 302 ? -20.097 -21.880 -7.388 1.00 77.75 302 ALA A C 1
ATOM 2355 O O . ALA A 1 302 ? -20.729 -22.595 -8.158 1.00 77.75 302 ALA A O 1
ATOM 2356 N N . HIS A 1 303 ? -20.471 -20.626 -7.125 1.00 74.94 303 HIS A N 1
ATOM 2357 C CA . HIS A 1 303 ? -21.787 -20.094 -7.483 1.00 74.94 303 HIS A CA 1
ATOM 2358 C C . HIS A 1 303 ? -21.719 -19.031 -8.575 1.00 74.94 303 HIS A C 1
ATOM 2360 O O . HIS A 1 303 ? -22.440 -19.112 -9.568 1.00 74.94 303 HIS A O 1
ATOM 2366 N N . THR A 1 304 ? -20.804 -18.065 -8.468 1.00 62.69 304 THR A N 1
ATOM 2367 C CA . THR A 1 304 ? -20.720 -16.976 -9.457 1.00 62.69 304 THR A CA 1
ATOM 2368 C C . THR A 1 304 ? -20.260 -17.479 -10.832 1.00 62.69 304 THR A C 1
ATOM 2370 O O . THR A 1 304 ? -20.708 -16.949 -11.851 1.00 62.69 304 THR A O 1
ATOM 2373 N N . MET A 1 305 ? -19.443 -18.541 -10.864 1.00 59.47 305 MET A N 1
ATOM 2374 C CA . MET A 1 305 ? -19.031 -19.254 -12.085 1.00 59.47 305 MET A CA 1
ATOM 2375 C C . MET A 1 305 ? -20.168 -20.062 -12.725 1.00 59.47 305 MET A C 1
ATOM 2377 O O . MET A 1 305 ? -20.294 -20.060 -13.944 1.00 59.47 305 MET A O 1
ATOM 2381 N N . GLY A 1 306 ? -20.990 -20.735 -11.912 1.00 54.69 306 GLY A N 1
ATOM 2382 C CA . GLY A 1 306 ? -22.128 -21.547 -12.368 1.00 54.69 306 GLY A CA 1
ATOM 2383 C C . GLY A 1 306 ? -23.427 -20.758 -12.551 1.00 54.69 306 GLY A C 1
ATOM 2384 O O . GLY A 1 306 ? -24.437 -21.302 -12.979 1.00 54.69 306 GLY A O 1
ATOM 2385 N N . GLY A 1 307 ? -23.418 -19.471 -12.207 1.00 63.25 307 GLY A N 1
ATOM 2386 C CA . GLY A 1 307 ? -24.566 -18.583 -12.314 1.00 63.25 307 GLY A CA 1
ATOM 2387 C C . GLY A 1 307 ? -25.654 -18.736 -11.268 1.00 63.25 307 GLY A C 1
ATOM 2388 O O . GLY A 1 307 ? -26.732 -18.169 -11.433 1.00 63.25 307 GLY A O 1
ATOM 2389 N N . THR A 1 308 ? -25.343 -19.414 -10.173 1.00 72.38 308 THR A N 1
ATOM 2390 C CA . THR A 1 308 ? -26.238 -19.610 -9.037 1.00 72.38 308 THR A CA 1
ATOM 2391 C C . THR A 1 308 ? -25.892 -18.640 -7.904 1.00 72.38 308 THR A C 1
ATOM 2393 O O . THR A 1 308 ? -24.886 -17.927 -7.951 1.00 72.38 308 THR A O 1
ATOM 2396 N N . LYS A 1 309 ? -26.753 -18.558 -6.886 1.00 75.75 309 LYS A N 1
ATOM 2397 C CA . LYS A 1 309 ? -26.462 -17.860 -5.625 1.00 75.75 309 LYS A CA 1
ATOM 2398 C C . LYS A 1 309 ? -26.254 -18.905 -4.526 1.00 75.75 309 LYS A C 1
ATOM 2400 O O . LYS A 1 309 ? -26.969 -19.906 -4.547 1.00 75.75 309 LYS A O 1
ATOM 2405 N N . PRO A 1 310 ? -25.324 -18.686 -3.581 1.00 82.56 310 PRO A N 1
ATOM 2406 C CA . PRO A 1 310 ? -25.156 -19.590 -2.451 1.00 82.56 310 PRO A CA 1
ATOM 2407 C C . PRO A 1 310 ? -26.376 -19.532 -1.528 1.00 82.56 310 PRO A C 1
ATOM 2409 O O . PRO A 1 310 ? -26.920 -18.458 -1.259 1.00 82.56 310 PRO A O 1
ATOM 2412 N N . THR A 1 311 ? -26.770 -20.679 -0.993 1.00 86.44 311 THR A N 1
ATOM 2413 C CA . THR A 1 311 ? -27.709 -20.774 0.129 1.00 86.44 311 THR A CA 1
ATOM 2414 C C . THR A 1 311 ? -27.032 -20.344 1.433 1.00 86.44 311 THR A C 1
ATOM 2416 O O . THR A 1 311 ? -25.809 -20.415 1.572 1.00 86.44 311 THR A O 1
ATOM 2419 N N . GLU A 1 312 ? -27.804 -19.950 2.450 1.00 83.44 312 GLU A N 1
ATOM 2420 C CA . GLU A 1 312 ? -27.238 -19.613 3.769 1.00 83.44 312 GLU A CA 1
ATOM 2421 C C . GLU A 1 312 ? -26.441 -20.773 4.386 1.00 83.44 312 GLU A C 1
ATOM 2423 O O . GLU A 1 312 ? -25.426 -20.558 5.053 1.00 83.44 312 GLU A O 1
ATOM 2428 N N . LYS A 1 313 ? -26.882 -22.013 4.138 1.00 85.94 313 LYS A N 1
ATOM 2429 C CA . LYS A 1 313 ? -26.188 -23.229 4.569 1.00 85.94 313 LYS A CA 1
ATOM 2430 C C . LYS A 1 313 ? -24.808 -23.341 3.917 1.00 85.94 313 LYS A C 1
ATOM 2432 O O . LYS A 1 313 ? -23.834 -23.612 4.616 1.00 85.94 313 LYS A O 1
ATOM 2437 N N . GLU A 1 314 ? -24.711 -23.092 2.614 1.00 86.50 314 GLU A N 1
ATOM 2438 C CA . GLU A 1 314 ? -23.438 -23.099 1.883 1.00 86.50 314 GLU A CA 1
ATOM 2439 C C . GLU A 1 314 ? -22.515 -21.965 2.340 1.00 86.50 314 GLU A C 1
ATOM 2441 O O . GLU A 1 314 ? -21.325 -22.191 2.551 1.00 86.50 314 GLU A O 1
ATOM 2446 N N . VAL A 1 315 ? -23.050 -20.763 2.589 1.00 88.25 315 VAL A N 1
ATOM 2447 C CA . VAL A 1 315 ? -22.256 -19.652 3.144 1.00 88.25 315 VAL A CA 1
ATOM 2448 C C . VAL A 1 315 ? -21.645 -20.042 4.492 1.00 88.25 315 VAL A C 1
ATOM 2450 O O . VAL A 1 315 ? -20.441 -19.871 4.691 1.00 88.25 315 VAL A O 1
ATOM 2453 N N . LYS A 1 316 ? -22.436 -20.628 5.403 1.00 88.06 316 LYS A N 1
ATOM 2454 C CA . LYS A 1 316 ? -21.937 -21.125 6.697 1.00 88.06 316 LYS A CA 1
ATOM 2455 C C . LYS A 1 316 ? -20.866 -22.199 6.515 1.00 88.06 316 LYS A C 1
ATOM 2457 O O . LYS A 1 316 ? -19.815 -22.114 7.142 1.00 88.06 316 LYS A O 1
ATOM 2462 N N . GLN A 1 317 ? -21.087 -23.157 5.618 1.00 89.50 317 GLN A N 1
ATOM 2463 C CA . GLN A 1 317 ? -20.120 -24.207 5.289 1.00 89.50 317 GLN A CA 1
ATOM 2464 C C . GLN A 1 317 ? -18.780 -23.641 4.798 1.00 89.50 317 GLN A C 1
ATOM 2466 O O . GLN A 1 317 ? -17.720 -24.022 5.306 1.00 89.50 317 GLN A O 1
ATOM 2471 N N . PHE A 1 318 ? -18.808 -22.684 3.868 1.00 90.69 318 PHE A N 1
ATOM 2472 C CA . PHE A 1 318 ? -17.598 -22.033 3.365 1.00 90.69 318 PHE A CA 1
ATOM 2473 C C . PHE A 1 318 ? -16.909 -21.161 4.417 1.00 90.69 318 PHE A C 1
ATOM 2475 O O . PHE A 1 318 ? -15.679 -21.117 4.446 1.00 90.69 318 PHE A O 1
ATOM 2482 N N . LEU A 1 319 ? -17.661 -20.528 5.322 1.00 89.56 319 LEU A N 1
ATOM 2483 C CA . LEU A 1 319 ? -17.110 -19.826 6.483 1.00 89.56 319 LEU A CA 1
ATOM 2484 C C . LEU A 1 319 ? -16.429 -20.786 7.466 1.00 89.56 319 LEU A C 1
ATOM 2486 O O . LEU A 1 319 ? -15.345 -20.466 7.961 1.00 89.56 319 LEU A O 1
ATOM 2490 N N . THR A 1 320 ? -17.007 -21.964 7.725 1.00 88.12 320 THR A N 1
ATOM 2491 C CA . THR A 1 320 ? -16.383 -22.995 8.571 1.00 88.12 320 THR A CA 1
ATOM 2492 C C . THR A 1 320 ? -15.094 -23.514 7.937 1.00 88.12 320 THR A C 1
ATOM 2494 O O . THR A 1 320 ? -14.068 -23.602 8.613 1.00 88.12 320 THR A O 1
ATOM 2497 N N . ARG A 1 321 ? -15.113 -23.804 6.630 1.00 90.94 321 ARG A N 1
ATOM 2498 C CA . ARG A 1 321 ? -13.912 -24.191 5.882 1.00 90.94 321 ARG A CA 1
ATOM 2499 C C . ARG A 1 321 ? -12.843 -23.098 5.939 1.00 90.94 321 ARG A C 1
ATOM 2501 O O . ARG A 1 321 ? -11.696 -23.388 6.260 1.00 90.94 321 ARG A O 1
ATOM 2508 N N . ALA A 1 322 ? -13.209 -21.843 5.677 1.00 86.06 322 ALA A N 1
ATOM 2509 C CA . ALA A 1 322 ? -12.286 -20.709 5.716 1.00 86.06 322 ALA A CA 1
ATOM 2510 C C . ALA A 1 322 ? -11.601 -20.566 7.081 1.00 86.06 322 ALA A C 1
ATOM 2512 O O . ALA A 1 322 ? -10.388 -20.368 7.134 1.00 86.06 322 ALA A O 1
ATOM 2513 N N . LYS A 1 323 ? -12.355 -20.722 8.176 1.00 86.44 323 LYS A N 1
ATOM 2514 C CA . LYS A 1 323 ? -11.794 -20.756 9.530 1.00 86.44 323 LYS A CA 1
ATOM 2515 C C . LYS A 1 323 ? -10.760 -21.871 9.674 1.00 86.44 323 LYS A C 1
ATOM 2517 O O . LYS A 1 323 ? -9.639 -21.601 10.094 1.00 86.44 323 LYS A O 1
ATOM 2522 N N . TYR A 1 324 ? -11.137 -23.099 9.311 1.00 88.06 324 TYR A N 1
ATOM 2523 C CA . TYR A 1 324 ? -10.269 -24.269 9.427 1.00 88.06 324 TYR A CA 1
ATOM 2524 C C . TYR A 1 324 ? -8.935 -24.048 8.701 1.00 88.06 324 TYR A C 1
ATOM 2526 O O . TYR A 1 324 ? -7.870 -24.227 9.289 1.00 88.06 324 TYR A O 1
ATOM 2534 N N . GLU A 1 325 ? -8.977 -23.583 7.449 1.00 87.81 325 GLU A N 1
ATOM 2535 C CA . GLU A 1 325 ? -7.763 -23.316 6.671 1.00 87.81 325 GLU A CA 1
ATOM 2536 C C . GLU A 1 325 ? -6.879 -22.258 7.337 1.00 87.81 325 GLU A C 1
ATOM 2538 O O . GLU A 1 325 ? -5.671 -22.448 7.484 1.00 87.81 325 GLU A O 1
ATOM 2543 N N . LEU A 1 326 ? -7.478 -21.151 7.777 1.00 80.12 326 LEU A N 1
ATOM 2544 C CA . LEU A 1 326 ? -6.746 -20.059 8.402 1.00 80.12 326 LEU A CA 1
ATOM 2545 C C . LEU A 1 326 ? -6.157 -20.438 9.774 1.00 80.12 326 LEU A C 1
ATOM 2547 O O . LEU A 1 326 ? -5.215 -19.785 10.223 1.00 80.12 326 LEU A O 1
ATOM 2551 N N . ASP A 1 327 ? -6.710 -21.432 10.474 1.00 82.81 327 ASP A N 1
ATOM 2552 C CA . ASP A 1 327 ? -6.153 -21.960 11.732 1.00 82.81 327 ASP A CA 1
ATOM 2553 C C . ASP A 1 327 ? -5.005 -22.944 11.479 1.00 82.81 327 ASP A C 1
ATOM 2555 O O . ASP A 1 327 ? -4.084 -23.067 12.293 1.00 82.81 327 ASP A O 1
ATOM 2559 N N . ARG A 1 328 ? -5.057 -23.659 10.350 1.00 89.94 328 ARG A N 1
ATOM 2560 C CA . ARG A 1 328 ? -4.064 -24.669 9.975 1.00 89.94 328 ARG A CA 1
ATOM 2561 C C . ARG A 1 328 ? -2.814 -24.087 9.338 1.00 89.94 328 ARG A C 1
ATOM 2563 O O . ARG A 1 328 ? -1.736 -24.634 9.563 1.00 89.94 328 ARG A O 1
ATOM 2570 N N . ILE A 1 329 ? -2.912 -22.966 8.620 1.00 80.88 329 ILE A N 1
ATOM 2571 C CA . ILE A 1 329 ? -1.751 -22.316 7.987 1.00 80.88 329 ILE A CA 1
ATOM 2572 C C . ILE A 1 329 ? -0.593 -22.080 8.981 1.00 80.88 329 ILE A C 1
ATOM 2574 O O . ILE A 1 329 ? 0.509 -22.545 8.682 1.00 80.88 329 ILE A O 1
ATOM 2578 N N . PRO A 1 330 ? -0.787 -21.451 10.160 1.00 79.00 330 PRO A N 1
ATOM 2579 C CA . PRO A 1 330 ? 0.311 -21.238 11.106 1.00 79.00 330 PRO A CA 1
ATOM 2580 C C . PRO A 1 330 ? 0.919 -22.551 11.617 1.00 79.00 330 PRO A C 1
ATOM 2582 O O . PRO A 1 330 ? 2.139 -22.690 11.659 1.00 79.00 330 PRO A O 1
ATOM 2585 N N . GLN A 1 331 ? 0.081 -23.554 11.904 1.00 87.19 331 GLN A N 1
ATOM 2586 C CA . GLN A 1 331 ? 0.526 -24.857 12.417 1.00 87.19 331 GLN A CA 1
ATOM 2587 C C . GLN A 1 331 ? 1.383 -25.613 11.391 1.00 87.19 331 GLN A C 1
ATOM 2589 O O . GLN A 1 331 ? 2.400 -26.214 11.731 1.00 87.19 331 GLN A O 1
ATOM 2594 N N . ILE A 1 332 ? 0.991 -25.573 10.114 1.00 87.94 332 ILE A N 1
ATOM 2595 C CA . ILE A 1 332 ? 1.754 -26.202 9.031 1.00 87.94 332 ILE A CA 1
ATOM 2596 C C . ILE A 1 332 ? 3.056 -25.432 8.784 1.00 87.94 332 ILE A C 1
ATOM 2598 O O . ILE A 1 332 ? 4.095 -26.055 8.575 1.00 87.94 332 ILE A O 1
ATOM 2602 N N . LYS A 1 333 ? 3.033 -24.091 8.841 1.00 83.06 333 LYS A N 1
ATOM 2603 C CA . LYS A 1 333 ? 4.253 -23.275 8.725 1.00 83.06 333 LYS A CA 1
ATOM 2604 C C . LYS A 1 333 ? 5.270 -23.629 9.805 1.00 83.06 333 LYS A C 1
ATOM 2606 O O . LYS A 1 333 ? 6.443 -23.791 9.481 1.00 83.06 333 LYS A O 1
ATOM 2611 N N . GLU A 1 334 ? 4.831 -23.754 11.053 1.00 84.88 334 GLU A N 1
ATOM 2612 C CA . GLU A 1 334 ? 5.689 -24.134 12.177 1.00 84.88 334 GLU A CA 1
ATOM 2613 C C . GLU A 1 334 ? 6.293 -25.528 11.963 1.00 84.88 334 GLU A C 1
ATOM 2615 O O . GLU A 1 334 ? 7.515 -25.672 11.993 1.00 84.88 334 GLU A O 1
ATOM 2620 N N . LYS A 1 335 ? 5.461 -26.527 11.624 1.00 88.94 335 LYS A N 1
ATOM 2621 C CA . LYS A 1 335 ? 5.918 -27.890 11.294 1.00 88.94 335 LYS A CA 1
ATOM 2622 C C . LYS A 1 335 ? 6.991 -27.876 10.196 1.00 88.94 335 LYS A C 1
ATOM 2624 O O . LYS A 1 335 ? 8.070 -28.427 10.390 1.00 88.94 335 LYS A O 1
ATOM 2629 N N . LEU A 1 336 ? 6.719 -27.214 9.069 1.00 86.69 336 LEU A N 1
ATOM 2630 C CA . LEU A 1 336 ? 7.649 -27.130 7.936 1.00 86.69 336 LEU A CA 1
ATOM 2631 C C . LEU A 1 336 ? 8.947 -26.407 8.303 1.00 86.69 336 LEU A C 1
ATOM 2633 O O . LEU A 1 336 ? 10.021 -26.832 7.889 1.00 86.69 336 LEU A O 1
ATOM 2637 N N . THR A 1 337 ? 8.854 -25.332 9.087 1.00 82.19 337 THR A N 1
ATOM 2638 C CA . THR A 1 337 ? 10.029 -24.581 9.549 1.00 82.19 337 THR A CA 1
ATOM 2639 C C . THR A 1 337 ? 10.937 -25.476 10.388 1.00 82.19 337 THR A C 1
ATOM 2641 O O . THR A 1 337 ? 12.137 -25.533 10.128 1.00 82.19 337 THR A O 1
ATOM 2644 N N . ASN A 1 338 ? 10.366 -26.231 11.329 1.00 85.19 338 ASN A N 1
ATOM 2645 C CA . ASN A 1 338 ? 11.116 -27.155 12.179 1.00 85.19 338 ASN A CA 1
ATOM 2646 C C . ASN A 1 338 ? 11.753 -28.290 11.361 1.00 85.19 338 ASN A C 1
ATOM 2648 O O . ASN A 1 338 ? 12.936 -28.580 11.525 1.00 85.19 338 ASN A O 1
ATOM 2652 N N . GLU A 1 339 ? 11.009 -28.891 10.428 1.00 86.44 339 GLU A N 1
ATOM 2653 C CA . GLU A 1 339 ? 11.532 -29.943 9.545 1.00 86.44 339 GLU A CA 1
ATOM 2654 C C . GLU A 1 339 ? 12.697 -29.455 8.672 1.00 86.44 339 GLU A C 1
ATOM 2656 O O . GLU A 1 339 ? 13.680 -30.172 8.481 1.00 86.44 339 GLU A O 1
ATOM 2661 N N . TRP A 1 340 ? 12.606 -28.243 8.119 1.00 83.94 340 TRP A N 1
ATOM 2662 C CA . TRP A 1 340 ? 13.643 -27.701 7.236 1.00 83.94 340 TRP A CA 1
ATOM 2663 C C . TRP A 1 340 ? 14.892 -27.299 8.017 1.00 83.94 340 TRP A C 1
ATOM 2665 O O . TRP A 1 340 ? 16.005 -27.515 7.533 1.00 83.94 340 TRP A O 1
ATOM 2675 N N . GLN A 1 341 ? 14.716 -26.782 9.237 1.00 83.38 341 GLN A N 1
ATOM 2676 C CA . GLN A 1 341 ? 15.816 -26.512 10.163 1.00 83.38 341 GLN A CA 1
ATOM 2677 C C . GLN A 1 341 ? 16.562 -27.796 10.533 1.00 83.38 341 GLN A C 1
ATOM 2679 O O . GLN A 1 341 ? 17.786 -27.828 10.447 1.00 83.38 341 GLN A O 1
ATOM 2684 N N . GLN A 1 342 ? 15.840 -28.870 10.864 1.00 85.06 342 GLN A N 1
ATOM 2685 C CA . GLN A 1 342 ? 16.441 -30.166 11.198 1.00 85.06 342 GLN A CA 1
ATOM 2686 C C . GLN A 1 342 ? 17.219 -30.786 10.030 1.00 85.06 342 GLN A C 1
ATOM 2688 O O . GLN A 1 342 ? 18.220 -31.460 10.245 1.00 85.06 342 GLN A O 1
ATOM 2693 N N . ARG A 1 343 ? 16.789 -30.545 8.785 1.00 83.06 343 ARG A N 1
ATOM 2694 C CA . ARG A 1 343 ? 17.465 -31.042 7.573 1.00 83.06 343 ARG A CA 1
ATOM 2695 C C . ARG A 1 343 ? 18.643 -30.176 7.113 1.00 83.06 343 ARG A C 1
ATOM 2697 O O . ARG A 1 343 ? 19.238 -30.495 6.090 1.00 83.06 343 ARG A O 1
ATOM 2704 N N . GLY A 1 344 ? 18.949 -29.075 7.806 1.00 74.12 344 GLY A N 1
ATOM 2705 C CA . GLY A 1 344 ? 20.021 -28.144 7.427 1.00 74.12 344 GLY A CA 1
ATOM 2706 C C . GLY A 1 344 ? 19.735 -27.304 6.173 1.00 74.12 344 GLY A C 1
ATOM 2707 O O . GLY A 1 344 ? 20.628 -26.621 5.684 1.00 74.12 344 GLY A O 1
ATOM 2708 N N . ASN A 1 345 ? 18.497 -27.317 5.666 1.00 65.81 345 ASN A N 1
ATOM 2709 C CA . ASN A 1 345 ? 18.100 -26.701 4.392 1.00 65.81 345 ASN A CA 1
ATOM 2710 C C . ASN A 1 345 ? 17.269 -25.418 4.577 1.00 65.81 345 ASN A C 1
ATOM 2712 O O . ASN A 1 345 ? 16.484 -25.076 3.698 1.00 65.81 345 ASN A O 1
ATOM 2716 N N . PHE A 1 346 ? 17.383 -24.739 5.724 1.00 67.88 346 PHE A N 1
ATOM 2717 C CA . PHE A 1 346 ? 16.570 -23.560 6.040 1.00 67.88 346 PHE A CA 1
ATOM 2718 C C . PHE A 1 346 ? 17.355 -22.245 5.917 1.00 67.88 346 PHE A C 1
ATOM 2720 O O . PHE A 1 346 ? 18.160 -21.897 6.783 1.00 67.88 346 PHE A O 1
ATOM 2727 N N . ASP A 1 347 ? 17.056 -21.471 4.876 1.00 65.00 347 ASP A N 1
ATOM 2728 C CA . ASP A 1 347 ? 17.477 -20.085 4.682 1.00 65.00 347 ASP A CA 1
ATOM 2729 C C . ASP A 1 347 ? 16.399 -19.132 5.231 1.00 65.00 347 ASP A C 1
ATOM 2731 O O . ASP A 1 347 ? 15.342 -18.901 4.630 1.00 65.00 347 ASP A O 1
ATOM 2735 N N . LYS A 1 348 ? 16.702 -18.516 6.382 1.00 58.41 348 LYS A N 1
ATOM 2736 C CA . LYS A 1 348 ? 15.828 -17.561 7.090 1.00 58.41 348 LYS A CA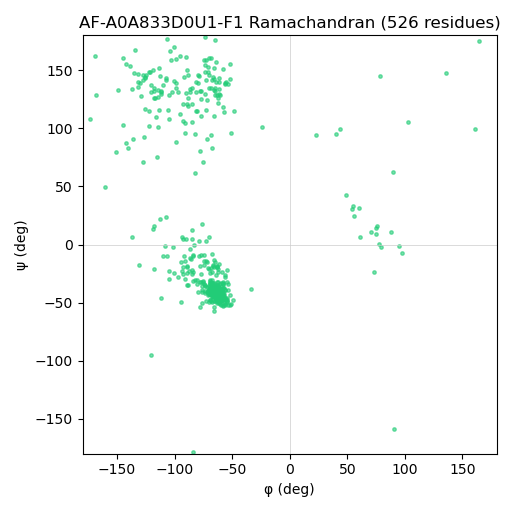 1
ATOM 2737 C C . LYS A 1 348 ? 15.364 -16.375 6.233 1.00 58.41 348 LYS A C 1
ATOM 2739 O O . LYS A 1 348 ? 14.365 -15.751 6.585 1.00 58.41 348 LYS A O 1
ATOM 2744 N N . GLN A 1 349 ? 16.063 -16.035 5.149 1.00 52.62 349 GLN A N 1
ATOM 2745 C CA . GLN A 1 349 ? 15.724 -14.902 4.284 1.00 52.62 349 GLN A CA 1
ATOM 2746 C C . GLN A 1 349 ? 14.921 -15.313 3.042 1.00 52.62 349 GLN A C 1
ATOM 2748 O O . GLN A 1 349 ? 14.134 -14.509 2.539 1.00 52.62 349 GLN A O 1
ATOM 2753 N N . LYS A 1 350 ? 15.083 -16.547 2.548 1.00 58.22 350 LYS A N 1
ATOM 2754 C CA . LYS A 1 350 ? 14.469 -16.997 1.282 1.00 58.22 350 LYS A CA 1
ATOM 2755 C C . LYS A 1 350 ? 13.270 -17.916 1.466 1.00 58.22 350 LYS A C 1
ATOM 2757 O O . LYS A 1 350 ? 12.354 -17.883 0.639 1.00 58.22 350 LYS A O 1
ATOM 2762 N N . ASP A 1 351 ? 13.245 -18.686 2.543 1.00 64.75 351 ASP A N 1
ATOM 2763 C CA . ASP A 1 351 ? 12.276 -19.764 2.733 1.00 64.75 351 ASP A CA 1
ATOM 2764 C C . ASP A 1 351 ? 10.942 -19.375 3.385 1.00 64.75 351 ASP A C 1
ATOM 2766 O O . ASP A 1 351 ? 9.959 -20.065 3.106 1.00 64.75 351 ASP A O 1
ATOM 2770 N N . PRO A 1 352 ? 10.796 -18.279 4.166 1.00 70.44 352 PRO A N 1
ATOM 2771 C CA . PRO A 1 352 ? 9.517 -17.967 4.815 1.00 70.44 352 PRO A CA 1
ATOM 2772 C C . PRO A 1 352 ? 8.328 -17.839 3.853 1.00 70.44 352 PRO A C 1
ATOM 2774 O O . PRO A 1 352 ? 7.225 -18.304 4.153 1.00 70.44 352 PRO A O 1
ATOM 2777 N N . LEU A 1 353 ? 8.543 -17.240 2.675 1.00 66.50 353 LEU A N 1
ATOM 2778 C CA . LEU A 1 353 ? 7.503 -17.108 1.652 1.00 66.50 353 LEU A CA 1
ATOM 2779 C C . LEU A 1 353 ? 7.169 -18.462 1.020 1.00 66.50 353 LEU A C 1
ATOM 2781 O O . LEU A 1 353 ? 5.994 -18.778 0.843 1.00 66.50 353 LEU A O 1
ATOM 2785 N N . LEU A 1 354 ? 8.179 -19.281 0.724 1.00 76.25 354 LEU A N 1
ATOM 2786 C CA . LEU A 1 354 ? 7.976 -20.610 0.155 1.00 76.25 354 LEU A CA 1
ATOM 2787 C C . LEU A 1 354 ? 7.240 -21.530 1.142 1.00 76.25 354 LEU A C 1
ATOM 2789 O O . LEU A 1 354 ? 6.266 -22.181 0.761 1.00 76.25 354 LEU A O 1
ATOM 2793 N N . ILE A 1 355 ? 7.632 -21.512 2.418 1.00 75.31 355 ILE A N 1
ATOM 2794 C CA . ILE A 1 355 ? 6.956 -22.226 3.507 1.00 75.31 355 ILE A CA 1
ATOM 2795 C C . ILE A 1 355 ? 5.499 -21.775 3.617 1.00 75.31 355 ILE A C 1
ATOM 2797 O O . ILE A 1 355 ? 4.607 -22.619 3.658 1.00 75.31 355 ILE A O 1
ATOM 2801 N N . HIS A 1 356 ? 5.226 -20.465 3.584 1.00 79.56 356 HIS A N 1
ATOM 2802 C CA . HIS A 1 356 ? 3.851 -19.960 3.579 1.00 79.56 356 HIS A CA 1
ATOM 2803 C C . HIS A 1 356 ? 3.057 -20.456 2.359 1.00 79.56 356 HIS A C 1
ATOM 2805 O O . HIS A 1 356 ? 1.915 -20.888 2.500 1.00 79.56 356 HIS A O 1
ATOM 2811 N N . MET A 1 357 ? 3.651 -20.456 1.162 1.00 78.38 357 MET A N 1
ATOM 2812 C CA . MET A 1 357 ? 2.983 -20.934 -0.052 1.00 78.38 357 MET A CA 1
ATOM 2813 C C . MET A 1 357 ? 2.660 -22.430 -0.003 1.00 78.38 357 MET A C 1
ATOM 2815 O O . MET A 1 357 ? 1.601 -22.822 -0.502 1.00 78.38 357 MET A O 1
ATOM 2819 N N . ILE A 1 358 ? 3.547 -23.245 0.576 1.00 87.31 358 ILE A N 1
ATOM 2820 C CA . ILE A 1 358 ? 3.328 -24.680 0.797 1.00 87.31 358 ILE A CA 1
ATOM 2821 C C . ILE A 1 358 ? 2.240 -24.883 1.852 1.00 87.31 358 ILE A C 1
ATOM 2823 O O . ILE A 1 358 ? 1.283 -25.609 1.591 1.00 87.31 358 ILE A O 1
ATOM 2827 N N . ALA A 1 359 ? 2.340 -24.194 2.990 1.00 84.75 359 ALA A N 1
ATOM 2828 C CA . ALA A 1 359 ? 1.364 -24.272 4.070 1.00 84.75 359 ALA A CA 1
ATOM 2829 C C . ALA A 1 359 ? -0.040 -23.875 3.603 1.00 84.75 359 ALA A C 1
ATOM 2831 O O . ALA A 1 359 ? -1.003 -24.568 3.902 1.00 84.75 359 ALA A O 1
ATOM 2832 N N . ALA A 1 360 ? -0.160 -22.818 2.796 1.00 82.81 360 ALA A N 1
ATOM 2833 C CA . ALA A 1 360 ? -1.434 -22.389 2.227 1.00 82.81 360 ALA A CA 1
ATOM 2834 C C . ALA A 1 360 ? -2.039 -23.419 1.259 1.00 82.81 360 ALA A C 1
ATOM 2836 O O . ALA A 1 360 ? -3.259 -23.553 1.204 1.00 82.81 360 ALA A O 1
ATOM 2837 N N . ARG A 1 361 ? -1.215 -24.147 0.488 1.00 92.62 361 ARG A N 1
ATOM 2838 C CA . ARG A 1 361 ? -1.701 -25.235 -0.382 1.00 92.62 361 ARG A CA 1
ATOM 2839 C C . ARG A 1 361 ? -2.170 -26.425 0.443 1.00 92.62 361 ARG A C 1
ATOM 2841 O O . ARG A 1 361 ? -3.292 -26.875 0.252 1.00 92.62 361 ARG A O 1
ATOM 2848 N N . GLN A 1 362 ? -1.352 -26.874 1.393 1.00 94.25 362 GLN A N 1
ATOM 2849 C CA . GLN A 1 362 ? -1.707 -27.990 2.264 1.00 94.25 362 GLN A CA 1
ATOM 2850 C C . GLN A 1 362 ? -2.972 -27.683 3.075 1.00 94.25 362 GLN A C 1
ATOM 2852 O O . GLN A 1 362 ? -3.907 -28.472 3.044 1.00 94.25 362 GLN A O 1
ATOM 2857 N N . ALA A 1 363 ? -3.056 -26.507 3.706 1.00 91.81 363 ALA A N 1
ATOM 2858 C CA . ALA A 1 363 ? -4.249 -26.079 4.433 1.00 91.81 363 ALA A CA 1
ATOM 2859 C C . ALA A 1 363 ? -5.491 -26.043 3.533 1.00 91.81 363 ALA A C 1
ATOM 2861 O O . ALA A 1 363 ? -6.564 -26.419 3.981 1.00 91.81 363 ALA A O 1
ATOM 2862 N N . SER A 1 364 ? -5.354 -25.634 2.266 1.00 92.50 364 SER A N 1
ATOM 2863 C CA . SER A 1 364 ? -6.466 -25.628 1.309 1.00 92.50 364 SER A CA 1
ATOM 2864 C C . SER A 1 364 ? -7.004 -27.031 1.014 1.00 92.50 364 SER A C 1
ATOM 2866 O O . SER A 1 364 ? -8.219 -27.186 0.892 1.00 92.50 364 SER A O 1
ATOM 2868 N N . ILE A 1 365 ? -6.125 -28.035 0.916 1.00 91.56 365 ILE A N 1
ATOM 2869 C CA . ILE A 1 365 ? -6.521 -29.441 0.754 1.00 91.56 365 ILE A CA 1
ATOM 2870 C C . ILE A 1 365 ? -7.162 -29.945 2.051 1.00 91.56 365 ILE A C 1
ATOM 2872 O O . ILE A 1 365 ? -8.260 -30.490 2.015 1.00 91.56 365 ILE A O 1
ATOM 2876 N N . GLU A 1 366 ? -6.532 -29.695 3.205 1.00 93.69 366 GLU A N 1
ATOM 2877 C CA . GLU A 1 366 ? -7.082 -30.100 4.504 1.00 93.69 366 GLU A CA 1
ATOM 2878 C C . GLU A 1 366 ? -8.480 -29.496 4.739 1.00 93.69 366 GLU A C 1
ATOM 2880 O O . GLU A 1 366 ? -9.395 -30.198 5.158 1.00 93.69 366 GLU A O 1
ATOM 2885 N N . GLY A 1 367 ? -8.679 -28.213 4.418 1.00 90.38 367 GLY A N 1
ATOM 2886 C CA . GLY A 1 367 ? -9.969 -27.533 4.539 1.00 90.38 367 GLY A CA 1
ATOM 2887 C C . GLY A 1 367 ? -11.034 -28.063 3.582 1.00 90.38 367 GLY A C 1
ATOM 2888 O O . GLY A 1 367 ? -12.211 -28.101 3.946 1.00 90.38 367 GLY A O 1
ATOM 2889 N N . ARG A 1 368 ? -10.638 -28.496 2.379 1.00 91.94 368 ARG A N 1
ATOM 2890 C CA . ARG A 1 368 ? -11.533 -29.170 1.434 1.00 91.94 368 ARG A CA 1
ATOM 2891 C C . ARG A 1 368 ? -11.986 -30.526 1.983 1.00 91.94 368 ARG A C 1
ATOM 2893 O O . ARG A 1 368 ? -13.188 -30.715 2.138 1.00 91.94 368 ARG A O 1
ATOM 2900 N N . LEU A 1 369 ? -11.047 -31.390 2.373 1.00 86.19 369 LEU A N 1
ATOM 2901 C CA . LEU A 1 369 ? -11.335 -32.704 2.969 1.00 86.19 369 LEU A CA 1
ATOM 2902 C C . LEU A 1 369 ? -12.174 -32.581 4.252 1.00 86.19 369 LEU A C 1
ATOM 2904 O O . LEU A 1 369 ? -13.093 -33.360 4.491 1.00 86.19 369 LEU A O 1
ATOM 2908 N N . PHE A 1 370 ? -11.890 -31.567 5.074 1.00 88.00 370 PHE A N 1
ATOM 2909 C CA . PHE A 1 370 ? -12.672 -31.252 6.267 1.00 88.00 370 PHE A CA 1
ATOM 2910 C C . PHE A 1 370 ? -14.130 -30.915 5.935 1.00 88.00 370 PHE A C 1
ATOM 2912 O O . PHE A 1 370 ? -15.042 -31.358 6.636 1.00 88.00 370 PHE A O 1
ATOM 2919 N N . LEU A 1 371 ? -14.357 -30.122 4.885 1.00 85.56 371 LEU A N 1
ATOM 2920 C CA . LEU A 1 371 ? -15.703 -29.756 4.464 1.00 85.56 371 LEU A CA 1
ATOM 2921 C C . LEU A 1 371 ? -16.455 -30.951 3.862 1.00 85.56 371 LEU A C 1
ATOM 2923 O O . LEU A 1 371 ? -17.617 -31.145 4.209 1.00 85.56 371 LEU A O 1
ATOM 2927 N N . GLU A 1 372 ? -15.792 -31.753 3.027 1.00 83.31 372 GLU A N 1
ATOM 2928 C CA . GLU A 1 372 ? -16.340 -32.987 2.441 1.00 83.31 372 GLU A CA 1
ATOM 2929 C C . GLU A 1 372 ? -16.793 -33.955 3.553 1.00 83.31 372 GLU A C 1
ATOM 2931 O O . GLU A 1 372 ? -17.965 -34.329 3.614 1.00 83.31 372 GLU A O 1
ATOM 2936 N N . ALA A 1 373 ? -15.930 -34.231 4.539 1.00 79.56 373 ALA A N 1
ATOM 2937 C CA . ALA A 1 373 ? -16.270 -35.087 5.680 1.00 79.56 373 ALA A CA 1
ATOM 2938 C C . ALA A 1 373 ? -17.463 -34.555 6.500 1.00 79.56 373 ALA A C 1
ATOM 2940 O O . ALA A 1 373 ? -18.338 -35.316 6.917 1.00 79.56 373 ALA A O 1
ATOM 2941 N N . LYS A 1 374 ? -17.527 -33.233 6.716 1.00 78.38 374 LYS A N 1
ATOM 2942 C CA . LYS A 1 374 ? -18.659 -32.571 7.388 1.00 78.38 374 LYS A CA 1
ATOM 2943 C C . LYS A 1 374 ? -19.964 -32.729 6.604 1.00 78.38 374 LYS A C 1
ATOM 2945 O O . LYS A 1 374 ? -21.013 -32.932 7.215 1.00 78.38 374 LYS A O 1
ATOM 2950 N N . GLN A 1 375 ? -19.919 -32.604 5.278 1.00 79.38 375 GLN A N 1
ATOM 2951 C CA . GLN A 1 375 ? -21.091 -32.735 4.408 1.00 79.38 375 GLN A CA 1
ATOM 2952 C C . GLN A 1 375 ? -21.632 -34.170 4.398 1.00 79.38 375 GLN A C 1
ATOM 2954 O O . GLN A 1 375 ? -22.848 -34.356 4.433 1.00 79.38 375 GLN A O 1
ATOM 2959 N N . GLU A 1 376 ? -20.745 -35.160 4.475 1.00 75.94 376 GLU A N 1
ATOM 2960 C CA . GLU A 1 376 ? -21.082 -36.585 4.601 1.00 75.94 376 GLU A CA 1
ATOM 2961 C C . GLU A 1 376 ? -21.473 -37.006 6.031 1.00 75.94 376 GLU A C 1
ATOM 2963 O O . GLU A 1 376 ? -21.757 -38.174 6.285 1.00 75.94 376 GLU A O 1
ATOM 2968 N N . ARG A 1 377 ? -21.523 -36.059 6.984 1.00 73.19 377 ARG A N 1
ATOM 2969 C CA . ARG A 1 377 ? -21.795 -36.302 8.416 1.00 73.19 377 ARG A CA 1
ATOM 2970 C C . ARG A 1 377 ? -20.835 -37.312 9.057 1.00 73.19 377 ARG A C 1
ATOM 2972 O O . ARG A 1 377 ? -21.163 -37.930 10.071 1.00 73.19 377 ARG A O 1
ATOM 2979 N N . LEU A 1 378 ? -19.638 -37.457 8.497 1.00 69.50 378 LEU A N 1
ATOM 2980 C CA . LEU A 1 378 ? -18.588 -38.276 9.078 1.00 69.50 378 LEU A CA 1
ATOM 2981 C C . LEU A 1 378 ? -17.995 -37.558 10.294 1.00 69.50 378 LEU A C 1
ATOM 2983 O O . LEU A 1 378 ? -17.906 -36.327 10.343 1.00 69.50 378 LEU A O 1
ATOM 2987 N N . LYS A 1 379 ? -17.539 -38.329 11.288 1.00 66.81 379 LYS A N 1
ATOM 2988 C CA . LYS A 1 379 ? -16.645 -37.773 12.313 1.00 66.81 379 LYS A CA 1
ATOM 2989 C C . LYS A 1 379 ? -15.394 -37.273 11.599 1.00 66.81 379 LYS A C 1
ATOM 2991 O O . LYS A 1 379 ? -14.809 -38.031 10.829 1.00 66.81 379 LYS A O 1
ATOM 2996 N N . THR A 1 380 ? -14.999 -36.023 11.853 1.00 61.84 380 THR A N 1
ATOM 2997 C CA . THR A 1 380 ? -13.820 -35.410 11.226 1.00 61.84 380 THR A CA 1
ATOM 2998 C C . THR A 1 380 ? -12.628 -36.364 11.326 1.00 61.84 380 THR A C 1
ATOM 3000 O O . THR A 1 380 ? -12.191 -36.650 12.445 1.00 61.84 380 THR A O 1
ATOM 3003 N N . PRO A 1 381 ? -12.103 -36.875 10.200 1.00 63.69 381 PRO A N 1
ATOM 3004 C CA . PRO A 1 381 ? -11.037 -37.857 10.247 1.00 63.69 381 PRO A CA 1
ATOM 3005 C C . PRO A 1 381 ? -9.776 -37.259 10.880 1.00 63.69 381 PRO A C 1
ATOM 3007 O O . PRO A 1 381 ? -9.289 -36.210 10.452 1.00 63.69 381 PRO A O 1
ATOM 3010 N N . PHE A 1 382 ? -9.208 -37.939 11.881 1.00 65.19 382 PHE A N 1
ATOM 3011 C CA . PHE A 1 382 ? -7.939 -37.527 12.500 1.00 65.19 382 PHE A CA 1
ATOM 3012 C C . PHE A 1 382 ? -6.767 -37.518 11.502 1.00 65.19 382 PHE A C 1
ATOM 3014 O O . PHE A 1 382 ? -5.744 -36.891 11.766 1.00 65.19 382 PHE A O 1
ATOM 3021 N N . ASN A 1 383 ? -6.918 -38.185 10.353 1.00 81.88 383 ASN A N 1
ATOM 3022 C CA . ASN A 1 383 ? -5.894 -38.324 9.322 1.00 81.88 383 ASN A CA 1
ATOM 3023 C C . ASN A 1 383 ? -5.958 -37.268 8.196 1.00 81.88 383 ASN A C 1
ATOM 3025 O O . ASN A 1 383 ? -5.192 -37.386 7.237 1.00 81.88 383 ASN A O 1
ATOM 3029 N N . ILE A 1 384 ? -6.826 -36.244 8.278 1.00 84.62 384 ILE A N 1
ATOM 3030 C CA . ILE A 1 384 ? -6.909 -35.174 7.258 1.00 84.62 384 ILE A CA 1
ATOM 3031 C C . ILE A 1 384 ? -5.525 -34.578 6.922 1.00 84.62 384 ILE A C 1
ATOM 3033 O O . ILE A 1 384 ? -5.211 -34.480 5.733 1.00 84.62 384 ILE A O 1
ATOM 3037 N N . PRO A 1 385 ? -4.664 -34.216 7.899 1.00 89.75 385 PRO A N 1
ATOM 3038 C CA . PRO A 1 385 ? -3.341 -33.676 7.590 1.00 89.75 385 PRO A CA 1
ATOM 3039 C C . PRO A 1 385 ? -2.460 -34.631 6.772 1.00 89.75 385 PRO A C 1
ATOM 3041 O O . PRO A 1 385 ? -1.767 -34.195 5.855 1.00 89.75 385 PRO A O 1
ATOM 3044 N N . GLN A 1 386 ? -2.496 -35.933 7.070 1.00 86.44 386 GLN A N 1
ATOM 3045 C CA . GLN A 1 386 ? -1.722 -36.959 6.365 1.00 86.44 386 GLN A CA 1
ATOM 3046 C C . GLN A 1 386 ? -2.243 -37.179 4.940 1.00 86.44 386 GLN A C 1
ATOM 3048 O O . GLN A 1 386 ? -1.449 -37.294 4.002 1.00 86.44 386 GLN A O 1
ATOM 3053 N N . LEU A 1 387 ? -3.567 -37.201 4.762 1.00 86.94 387 LEU A N 1
ATOM 3054 C CA . LEU A 1 387 ? -4.198 -37.299 3.444 1.00 86.94 387 LEU A CA 1
ATOM 3055 C C . LEU A 1 387 ? -3.844 -36.086 2.577 1.00 86.94 387 LEU A C 1
ATOM 3057 O O . LEU A 1 387 ? -3.404 -36.250 1.441 1.00 86.94 387 LEU A O 1
ATOM 3061 N N . ALA A 1 388 ? -3.929 -34.878 3.140 1.00 92.12 388 ALA A N 1
ATOM 3062 C CA . ALA A 1 388 ? -3.576 -33.650 2.438 1.00 92.12 388 ALA A CA 1
ATOM 3063 C C . ALA A 1 388 ? -2.091 -33.584 2.058 1.00 92.12 388 ALA A C 1
ATOM 3065 O O . ALA A 1 388 ? -1.743 -33.136 0.965 1.00 92.12 388 ALA A O 1
ATOM 3066 N N . GLU A 1 389 ? -1.199 -34.046 2.937 1.00 91.56 389 GLU A N 1
ATOM 3067 C CA . GLU A 1 389 ? 0.230 -34.136 2.636 1.00 91.56 389 GLU A CA 1
ATOM 3068 C C . GLU A 1 389 ? 0.504 -35.134 1.496 1.00 91.56 389 GLU A C 1
ATOM 3070 O O . GLU A 1 389 ? 1.328 -34.864 0.618 1.00 91.56 389 GLU A O 1
ATOM 3075 N N . THR A 1 390 ? -0.211 -36.262 1.483 1.00 92.06 390 THR A N 1
ATOM 3076 C CA . THR A 1 390 ? -0.112 -37.291 0.437 1.00 92.06 390 THR A CA 1
ATOM 3077 C C . THR A 1 390 ? -0.594 -36.759 -0.912 1.00 92.06 390 THR A C 1
ATOM 3079 O O . THR A 1 390 ? 0.134 -36.858 -1.901 1.00 92.06 390 THR A O 1
ATOM 3082 N N . GLU A 1 391 ? -1.761 -36.113 -0.947 1.00 92.06 391 GLU A N 1
ATOM 3083 C CA . GLU A 1 391 ? -2.298 -35.473 -2.152 1.00 92.06 391 GLU A CA 1
ATOM 3084 C C . GLU A 1 391 ? -1.347 -34.388 -2.680 1.00 92.06 391 GLU A C 1
ATOM 3086 O O . GLU A 1 391 ? -0.994 -34.378 -3.859 1.00 92.06 391 GLU A O 1
ATOM 3091 N N . LEU A 1 392 ? -0.835 -33.516 -1.802 1.00 93.31 392 LEU A N 1
ATOM 3092 C CA . LEU A 1 392 ? 0.096 -32.462 -2.205 1.00 93.31 392 LEU A CA 1
ATOM 3093 C C . LEU A 1 392 ? 1.397 -33.031 -2.791 1.00 93.31 392 LEU A C 1
ATOM 3095 O O . LEU A 1 392 ? 1.955 -32.455 -3.729 1.00 93.31 392 LEU A O 1
ATOM 3099 N N . LYS A 1 393 ? 1.905 -34.147 -2.251 1.00 91.81 393 LYS A N 1
ATOM 3100 C CA . LYS A 1 393 ? 3.072 -34.852 -2.808 1.00 91.81 393 LYS A CA 1
ATOM 3101 C C . LYS A 1 393 ? 2.759 -35.432 -4.186 1.00 91.81 393 LYS A C 1
ATOM 3103 O O . LYS A 1 393 ? 3.563 -35.232 -5.097 1.00 91.81 393 LYS A O 1
ATOM 3108 N N . ALA A 1 394 ? 1.599 -36.063 -4.362 1.00 92.12 394 ALA A N 1
ATOM 3109 C CA . ALA A 1 394 ? 1.162 -36.587 -5.654 1.00 92.12 394 ALA A CA 1
ATOM 3110 C C . ALA A 1 394 ? 1.058 -35.472 -6.709 1.00 92.12 394 ALA A C 1
ATOM 3112 O O . ALA A 1 394 ? 1.671 -35.576 -7.772 1.00 92.12 394 ALA A O 1
ATOM 3113 N N . HIS A 1 395 ? 0.424 -34.341 -6.382 1.00 93.81 395 HIS A N 1
ATOM 3114 C CA . HIS A 1 395 ? 0.330 -33.194 -7.290 1.00 93.81 395 HIS A CA 1
ATOM 3115 C C . HIS A 1 395 ? 1.697 -32.593 -7.648 1.00 93.81 395 HIS A C 1
ATOM 3117 O O . HIS A 1 395 ? 1.894 -32.105 -8.758 1.00 93.81 395 HIS A O 1
ATOM 3123 N N . ARG A 1 396 ? 2.690 -32.621 -6.748 1.00 89.44 396 ARG A N 1
ATOM 3124 C CA . ARG A 1 396 ? 4.054 -32.171 -7.095 1.00 89.44 396 ARG A CA 1
ATOM 3125 C C . ARG A 1 396 ? 4.694 -33.043 -8.174 1.00 89.44 396 ARG A C 1
ATOM 3127 O O . ARG A 1 396 ? 5.443 -32.515 -8.996 1.00 89.44 396 ARG A O 1
ATOM 3134 N N . VAL A 1 397 ? 4.420 -34.346 -8.163 1.00 91.12 397 VAL A N 1
ATOM 3135 C CA . VAL A 1 397 ? 4.885 -35.278 -9.198 1.00 91.12 397 VAL A CA 1
ATOM 3136 C C . VAL A 1 397 ? 4.101 -35.051 -10.490 1.00 91.12 397 VAL A C 1
ATOM 3138 O O . VAL A 1 397 ? 4.704 -34.846 -11.543 1.00 91.12 397 VAL A O 1
ATOM 3141 N N . GLU A 1 398 ? 2.772 -34.985 -10.395 1.00 92.88 398 GLU A N 1
ATOM 3142 C CA . GLU A 1 398 ? 1.870 -34.763 -11.530 1.00 92.88 398 GLU A CA 1
ATOM 3143 C C . GLU A 1 398 ? 2.172 -33.458 -12.278 1.00 92.88 398 GLU A C 1
ATOM 3145 O O . GLU A 1 398 ? 2.142 -33.432 -13.508 1.00 92.88 398 GLU A O 1
ATOM 3150 N N . ALA A 1 399 ? 2.551 -32.394 -11.561 1.00 93.19 399 ALA A N 1
ATOM 3151 C CA . ALA A 1 399 ? 2.874 -31.096 -12.150 1.00 93.19 399 ALA A CA 1
ATOM 3152 C C . ALA A 1 399 ? 3.931 -31.187 -13.260 1.00 93.19 399 ALA A C 1
ATOM 3154 O O . ALA A 1 399 ? 3.853 -30.435 -14.228 1.00 93.19 399 ALA A O 1
ATOM 3155 N N . LYS A 1 400 ? 4.903 -32.103 -13.146 1.00 91.12 400 LYS A N 1
ATOM 3156 C CA . LYS A 1 400 ? 5.950 -32.286 -14.163 1.00 91.12 400 LYS A CA 1
ATOM 3157 C C . LYS A 1 400 ? 5.384 -32.873 -15.455 1.00 91.12 400 LYS A C 1
ATOM 3159 O O . LYS A 1 400 ? 5.647 -32.342 -16.531 1.00 91.12 400 LYS A O 1
ATOM 3164 N N . LEU A 1 401 ? 4.578 -33.929 -15.341 1.00 92.00 401 LEU A N 1
ATOM 3165 C CA . LEU A 1 401 ? 3.942 -34.575 -16.490 1.00 92.00 401 LEU A CA 1
ATOM 3166 C C . LEU A 1 401 ? 2.925 -33.640 -17.155 1.00 92.00 401 LEU A C 1
ATOM 3168 O O . LEU A 1 401 ? 2.878 -33.529 -18.379 1.00 92.00 401 LEU A O 1
ATOM 3172 N N . LEU A 1 402 ? 2.132 -32.934 -16.347 1.00 93.06 402 LEU A N 1
ATOM 3173 C CA . LEU A 1 402 ? 1.164 -31.962 -16.841 1.00 93.06 402 LEU A CA 1
ATOM 3174 C C . LEU A 1 402 ? 1.862 -30.803 -17.567 1.00 93.06 402 LEU A C 1
ATOM 3176 O O . LEU A 1 402 ? 1.412 -30.406 -18.637 1.00 93.06 402 LEU A O 1
ATOM 3180 N N . ALA A 1 403 ? 2.990 -30.306 -17.052 1.00 95.19 403 ALA A N 1
ATOM 3181 C CA . ALA A 1 403 ? 3.766 -29.254 -17.707 1.00 95.19 403 ALA A CA 1
ATOM 3182 C C . ALA A 1 403 ? 4.237 -29.659 -19.111 1.00 95.19 403 ALA A C 1
ATOM 3184 O O . ALA A 1 403 ? 4.105 -28.872 -20.041 1.00 95.19 403 ALA A O 1
ATOM 3185 N N . GLN A 1 404 ? 4.724 -30.889 -19.292 1.00 93.06 404 GLN A N 1
ATOM 3186 C CA . GLN A 1 404 ? 5.138 -31.379 -20.613 1.00 93.06 404 GLN A CA 1
ATOM 3187 C C . GLN A 1 404 ? 3.968 -31.377 -21.605 1.00 93.06 404 GLN A C 1
ATOM 3189 O O . GLN A 1 404 ? 4.096 -30.864 -22.717 1.00 93.06 404 GLN A O 1
ATOM 3194 N N . LYS A 1 405 ? 2.800 -31.874 -21.173 1.00 92.56 405 LYS A N 1
ATOM 3195 C CA . LYS A 1 405 ? 1.576 -31.868 -21.988 1.00 92.56 405 LYS A CA 1
ATOM 3196 C C . LYS A 1 405 ? 1.148 -30.447 -22.363 1.00 92.56 405 LYS A C 1
ATOM 3198 O O . LYS A 1 405 ? 0.883 -30.180 -23.530 1.00 92.56 405 LYS A O 1
ATOM 3203 N N . LEU A 1 406 ? 1.128 -29.526 -21.397 1.00 92.81 406 LEU A N 1
ATOM 3204 C CA . LEU A 1 406 ? 0.744 -28.129 -21.628 1.00 92.81 406 LEU A CA 1
ATOM 3205 C C . LEU A 1 406 ? 1.735 -27.390 -22.536 1.00 92.81 406 LEU A C 1
ATOM 3207 O O . LEU A 1 406 ? 1.315 -26.579 -23.360 1.00 92.81 406 LEU A O 1
ATOM 3211 N N . GLY A 1 407 ? 3.034 -27.668 -22.395 1.00 92.06 407 GLY A N 1
ATOM 3212 C CA . GLY A 1 407 ? 4.084 -27.115 -23.248 1.00 92.06 407 GLY A CA 1
ATOM 3213 C C . GLY A 1 407 ? 3.864 -27.474 -24.714 1.00 92.06 407 GLY A C 1
ATOM 3214 O O . GLY A 1 407 ? 3.863 -26.584 -25.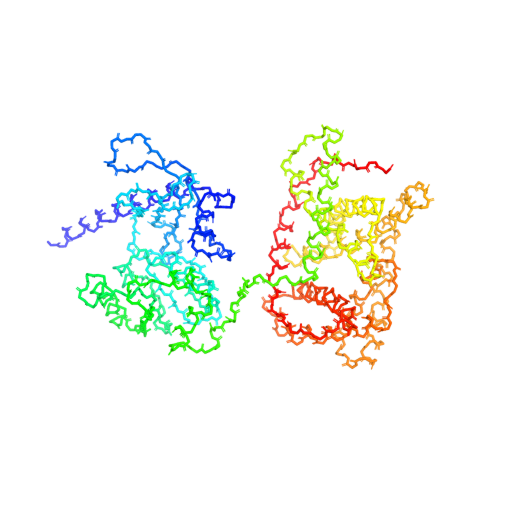562 1.00 92.06 407 GLY A O 1
ATOM 3215 N N . ALA A 1 408 ? 3.580 -28.750 -24.988 1.00 90.75 408 ALA A N 1
ATOM 3216 C CA . ALA A 1 408 ? 3.276 -29.231 -26.332 1.00 90.75 408 ALA A CA 1
ATOM 3217 C C . ALA A 1 408 ? 1.943 -28.676 -26.865 1.00 90.75 408 ALA A C 1
ATOM 3219 O O . ALA A 1 408 ? 1.895 -28.133 -27.964 1.00 90.75 408 ALA A O 1
ATOM 3220 N N . GLN A 1 409 ? 0.871 -28.766 -26.073 1.00 92.50 409 GLN A N 1
ATOM 3221 C CA . GLN A 1 409 ? -0.481 -28.398 -26.504 1.00 92.50 409 GLN A CA 1
ATOM 3222 C C . GLN A 1 409 ? -0.657 -26.890 -26.731 1.00 92.50 409 GLN A C 1
ATOM 3224 O O . GLN A 1 409 ? -1.380 -26.479 -27.634 1.00 92.50 409 GLN A O 1
ATOM 3229 N N . TYR A 1 410 ? -0.016 -26.056 -25.909 1.00 91.56 410 TYR A N 1
ATOM 3230 C CA . TYR A 1 410 ? -0.206 -24.605 -25.920 1.00 91.56 410 TYR A CA 1
ATOM 3231 C C . TYR A 1 410 ? 1.076 -23.836 -26.265 1.00 91.56 410 TYR A C 1
ATOM 3233 O O . TYR A 1 410 ? 1.134 -22.631 -26.005 1.00 91.56 410 TYR A O 1
ATOM 3241 N N . SER A 1 411 ? 2.097 -24.490 -26.824 1.00 90.50 411 SER A N 1
ATOM 3242 C CA . SER A 1 411 ? 3.373 -23.861 -27.211 1.00 90.50 411 SER A CA 1
ATOM 3243 C C . SER A 1 411 ? 3.972 -22.985 -26.099 1.00 90.50 411 SER A C 1
ATOM 3245 O O . SER A 1 411 ? 4.392 -21.851 -26.335 1.00 90.50 411 SER A O 1
ATOM 3247 N N . LEU A 1 412 ? 3.924 -23.467 -24.855 1.00 90.56 412 LEU A N 1
ATOM 3248 C CA . LEU A 1 412 ? 4.450 -22.741 -23.698 1.00 90.56 412 LEU A CA 1
ATOM 3249 C C . LEU A 1 412 ? 5.929 -23.076 -23.501 1.00 90.56 412 LEU A C 1
ATOM 3251 O O . LEU A 1 412 ? 6.334 -24.221 -23.700 1.00 90.56 412 LEU A O 1
ATOM 3255 N N . SER A 1 413 ? 6.718 -22.102 -23.037 1.00 90.69 413 SER A N 1
ATOM 3256 C CA . SER A 1 413 ? 8.068 -22.382 -22.535 1.00 90.69 413 SER A CA 1
ATOM 3257 C C . SER A 1 413 ? 7.994 -23.396 -21.386 1.00 90.69 413 SER A C 1
ATOM 3259 O O . SER A 1 413 ? 6.999 -23.437 -20.658 1.00 90.69 413 SER A O 1
ATOM 3261 N N . GLU A 1 414 ? 9.034 -24.212 -21.186 1.00 90.25 414 GLU A N 1
ATOM 3262 C CA . GLU A 1 414 ? 9.051 -25.247 -20.136 1.00 90.25 414 GLU A CA 1
ATOM 3263 C C . GLU A 1 414 ? 8.689 -24.669 -18.756 1.00 90.25 414 GLU A C 1
ATOM 3265 O O . GLU A 1 414 ? 7.857 -25.213 -18.023 1.00 90.25 414 GLU A O 1
ATOM 3270 N N . ARG A 1 415 ? 9.257 -23.502 -18.430 1.00 86.06 415 ARG A N 1
ATOM 3271 C CA . ARG A 1 415 ? 8.994 -22.781 -17.182 1.00 86.06 415 ARG A CA 1
ATOM 3272 C C . ARG A 1 415 ? 7.539 -22.309 -17.105 1.00 86.06 415 ARG A C 1
ATOM 3274 O O . ARG A 1 415 ? 6.883 -22.570 -16.099 1.00 86.06 415 ARG A O 1
ATOM 3281 N N . THR A 1 416 ? 7.002 -21.678 -18.148 1.00 89.56 416 THR A N 1
ATOM 3282 C CA . THR A 1 416 ? 5.596 -21.229 -18.175 1.00 89.56 416 THR A CA 1
ATOM 3283 C C . THR A 1 416 ? 4.615 -22.388 -18.116 1.00 89.56 416 THR A C 1
ATOM 3285 O O . THR A 1 416 ? 3.597 -22.291 -17.431 1.00 89.56 416 THR A O 1
ATOM 3288 N N . ALA A 1 417 ? 4.929 -23.506 -18.766 1.00 93.25 417 ALA A N 1
ATOM 3289 C CA . ALA A 1 417 ? 4.139 -24.724 -18.694 1.00 93.25 417 ALA A CA 1
ATOM 3290 C C . ALA A 1 417 ? 4.135 -25.304 -17.271 1.00 93.25 417 ALA A C 1
ATOM 3292 O O . ALA A 1 417 ? 3.082 -25.694 -16.767 1.00 93.25 417 ALA A O 1
ATOM 3293 N N . ASN A 1 418 ? 5.283 -25.287 -16.585 1.00 91.81 418 ASN A N 1
ATOM 3294 C CA . ASN A 1 418 ? 5.407 -25.719 -15.191 1.00 91.81 418 ASN A CA 1
ATOM 3295 C C . ASN A 1 418 ? 4.574 -24.854 -14.234 1.00 91.81 418 ASN A C 1
ATOM 3297 O O . ASN A 1 418 ? 3.853 -25.366 -13.376 1.00 91.81 418 ASN A O 1
ATOM 3301 N N . GLU A 1 419 ? 4.630 -23.539 -14.414 1.00 89.50 419 GLU A N 1
ATOM 3302 C CA . GLU A 1 419 ? 3.839 -22.574 -13.652 1.00 89.50 419 GLU A CA 1
ATOM 3303 C C . GLU A 1 419 ? 2.337 -22.717 -13.914 1.00 89.50 419 GLU A C 1
ATOM 3305 O O . GLU A 1 419 ? 1.526 -22.695 -12.983 1.00 89.50 419 GLU A O 1
ATOM 3310 N N . CYS A 1 420 ? 1.960 -22.933 -15.174 1.00 93.06 420 CYS A N 1
ATOM 3311 C CA . CYS A 1 420 ? 0.584 -23.199 -15.569 1.00 93.06 420 CYS A CA 1
ATOM 3312 C C . CYS A 1 420 ? 0.065 -24.494 -14.920 1.00 93.06 420 CYS A C 1
ATOM 3314 O O . CYS A 1 420 ? -0.957 -24.461 -14.234 1.00 93.06 420 CYS A O 1
ATOM 3316 N N . ALA A 1 421 ? 0.820 -25.595 -15.013 1.00 94.56 421 ALA A N 1
ATOM 3317 C CA . ALA A 1 421 ? 0.481 -26.879 -14.398 1.00 94.56 421 ALA A CA 1
ATOM 3318 C C . ALA A 1 421 ? 0.284 -26.765 -12.878 1.00 94.56 421 ALA A C 1
ATOM 3320 O O . ALA A 1 421 ? -0.710 -27.247 -12.332 1.00 94.56 421 ALA A O 1
ATOM 3321 N N . LYS A 1 422 ? 1.188 -26.065 -12.178 1.00 92.31 422 LYS A N 1
ATOM 3322 C CA . LYS A 1 422 ? 1.056 -25.803 -10.735 1.00 92.31 422 LYS A CA 1
ATOM 3323 C C . LYS A 1 422 ? -0.207 -25.009 -10.399 1.00 92.31 422 LYS A C 1
ATOM 3325 O O . LYS A 1 422 ? -0.825 -25.268 -9.367 1.00 92.31 422 LYS A O 1
ATOM 3330 N N . ASN A 1 423 ? -0.586 -24.034 -11.227 1.00 90.00 423 ASN A N 1
ATOM 3331 C CA . ASN A 1 423 ? -1.812 -23.260 -11.023 1.00 90.00 423 ASN A CA 1
ATOM 3332 C C . ASN A 1 423 ? -3.072 -24.102 -11.259 1.00 90.00 423 ASN A C 1
ATOM 3334 O O . ASN A 1 423 ? -4.012 -23.985 -10.473 1.00 90.00 423 ASN A O 1
ATOM 3338 N N . MET A 1 424 ? -3.065 -24.987 -12.259 1.00 92.31 424 MET A N 1
ATOM 3339 C CA . MET A 1 424 ? -4.165 -25.921 -12.520 1.00 92.31 424 MET A CA 1
ATOM 3340 C C . MET A 1 424 ? -4.370 -26.904 -11.365 1.00 92.31 424 MET A C 1
ATOM 3342 O O . MET A 1 424 ? -5.476 -27.040 -10.849 1.00 92.31 424 MET A O 1
ATOM 3346 N N . LEU A 1 425 ? -3.292 -27.525 -10.886 1.00 93.38 425 LEU A N 1
ATOM 3347 C CA . LEU A 1 425 ? -3.367 -28.443 -9.747 1.00 93.38 425 LEU A CA 1
ATOM 3348 C C . LEU A 1 425 ? -3.792 -27.722 -8.473 1.00 93.38 425 LEU A C 1
ATOM 3350 O O . LEU A 1 425 ? -4.580 -28.241 -7.699 1.00 93.38 425 LEU A O 1
ATOM 3354 N N . ARG A 1 426 ? -3.354 -26.479 -8.271 1.00 90.75 426 ARG A N 1
ATOM 3355 C CA . ARG A 1 426 ? -3.811 -25.677 -7.134 1.00 90.75 426 ARG A CA 1
ATOM 3356 C C . ARG A 1 426 ? -5.296 -25.324 -7.205 1.00 90.75 426 ARG A C 1
ATOM 3358 O O . ARG A 1 426 ? -5.946 -25.211 -6.163 1.00 90.75 426 ARG A O 1
ATOM 3365 N N . TYR A 1 427 ? -5.832 -25.124 -8.405 1.00 87.75 427 TYR A N 1
ATOM 3366 C CA . TYR A 1 427 ? -7.273 -24.994 -8.583 1.00 87.75 427 TYR A CA 1
ATOM 3367 C C . TYR A 1 427 ? -7.975 -26.274 -8.113 1.00 87.75 427 TYR A C 1
ATOM 3369 O O . TYR A 1 427 ? -8.871 -26.192 -7.277 1.00 87.75 427 TYR A O 1
ATOM 3377 N N . GLN A 1 428 ? -7.492 -27.443 -8.538 1.00 89.19 428 GLN A N 1
ATOM 3378 C CA . GLN A 1 428 ? -8.011 -28.740 -8.096 1.00 89.19 428 GLN A CA 1
ATOM 3379 C C . GLN A 1 428 ? -7.879 -28.945 -6.577 1.00 89.19 428 GLN A C 1
ATOM 3381 O O . GLN A 1 428 ? -8.842 -29.330 -5.929 1.00 89.19 428 GLN A O 1
ATOM 3386 N N . GLU A 1 429 ? -6.749 -28.586 -5.965 1.00 91.31 429 GLU A N 1
ATOM 3387 C CA . GLU A 1 429 ? -6.558 -28.622 -4.503 1.00 91.31 429 GLU A CA 1
ATOM 3388 C C . GLU A 1 429 ? -7.604 -27.782 -3.763 1.00 91.31 429 GLU A C 1
ATOM 3390 O O . GLU A 1 429 ? -8.077 -28.144 -2.686 1.00 91.31 429 GLU A O 1
ATOM 3395 N N . THR A 1 430 ? -7.969 -26.637 -4.344 1.00 85.69 430 THR A N 1
ATOM 3396 C CA . THR A 1 430 ? -8.922 -25.700 -3.745 1.00 85.69 430 THR A CA 1
ATOM 3397 C C . THR A 1 430 ? -10.367 -26.154 -3.950 1.00 85.69 430 THR A C 1
ATOM 3399 O O . THR A 1 430 ? -11.181 -26.028 -3.033 1.00 85.69 430 THR A O 1
ATOM 3402 N N . HIS A 1 431 ? -10.702 -26.671 -5.129 1.00 82.56 431 HIS A N 1
ATOM 3403 C CA . HIS A 1 431 ? -12.088 -26.892 -5.548 1.00 82.56 431 HIS A CA 1
ATOM 3404 C C . HIS A 1 431 ? -12.496 -28.365 -5.637 1.00 82.56 431 HIS A C 1
ATOM 3406 O O . HIS A 1 431 ? -13.675 -28.637 -5.819 1.00 82.56 431 HIS A O 1
ATOM 3412 N N . GLY A 1 432 ? -11.557 -29.307 -5.541 1.00 81.75 432 GLY A N 1
ATOM 3413 C CA . GLY A 1 432 ? -11.779 -30.748 -5.721 1.00 81.75 432 GLY A CA 1
ATOM 3414 C C . GLY A 1 432 ? -12.011 -31.167 -7.176 1.00 81.75 432 GLY A C 1
ATOM 3415 O O . GLY A 1 432 ? -11.735 -32.304 -7.543 1.00 81.75 432 GLY A O 1
ATOM 3416 N N . ALA A 1 433 ? -12.462 -30.243 -8.026 1.00 80.62 433 ALA A N 1
ATOM 3417 C CA . ALA A 1 433 ? -12.737 -30.479 -9.435 1.00 80.62 433 ALA A CA 1
ATOM 3418 C C . ALA A 1 433 ? -11.533 -30.166 -10.336 1.00 80.62 433 ALA A C 1
ATOM 3420 O O . ALA A 1 433 ? -10.799 -29.194 -10.125 1.00 80.62 433 ALA A O 1
ATOM 3421 N N . LYS A 1 434 ? -11.381 -30.966 -11.397 1.00 82.00 434 LYS A N 1
ATOM 3422 C CA . LYS A 1 434 ? -10.489 -30.648 -12.517 1.00 82.00 434 LYS A CA 1
ATOM 3423 C C . LYS A 1 434 ? -11.068 -29.499 -13.343 1.00 82.00 434 LYS A C 1
ATOM 3425 O O . LYS A 1 434 ? -12.279 -29.298 -13.395 1.00 82.00 434 LYS A O 1
ATOM 3430 N N . LEU A 1 435 ? -10.183 -28.748 -13.989 1.00 82.00 435 LEU A N 1
ATOM 3431 C CA . LEU A 1 435 ? -10.572 -27.682 -14.908 1.00 82.00 435 LEU A CA 1
ATOM 3432 C C . LEU A 1 435 ? -11.189 -28.270 -16.181 1.00 82.00 435 LEU A C 1
ATOM 3434 O O . LEU A 1 435 ? -10.747 -29.305 -16.672 1.00 82.00 435 LEU A O 1
ATOM 3438 N N . THR A 1 436 ? -12.166 -27.561 -16.735 1.00 82.69 436 THR A N 1
ATOM 3439 C CA . THR A 1 436 ? -12.676 -27.806 -18.094 1.00 82.69 436 THR A CA 1
ATOM 3440 C C . THR A 1 436 ? -11.641 -27.408 -19.149 1.00 82.69 436 THR A C 1
ATOM 3442 O O . THR A 1 436 ? -10.772 -26.574 -18.880 1.00 82.69 436 THR A O 1
ATOM 3445 N N . ASP A 1 437 ? -11.765 -27.911 -20.379 1.00 80.50 437 ASP A N 1
ATOM 3446 C CA . ASP A 1 437 ? -10.856 -27.562 -21.485 1.00 80.50 437 ASP A CA 1
ATOM 3447 C C . ASP A 1 437 ? -10.794 -26.052 -21.754 1.00 80.50 437 ASP A C 1
ATOM 3449 O O . ASP A 1 437 ? -9.717 -25.480 -21.952 1.00 80.50 437 ASP A O 1
ATOM 3453 N N . THR A 1 438 ? -11.935 -25.364 -21.668 1.00 79.88 438 THR A N 1
ATOM 3454 C CA . THR A 1 438 ? -12.015 -23.903 -21.809 1.00 79.88 438 THR A CA 1
ATOM 3455 C C . THR A 1 438 ? -11.253 -23.183 -20.698 1.00 79.88 438 THR A C 1
ATOM 3457 O O . THR A 1 438 ? -10.535 -22.208 -20.947 1.00 79.88 438 THR A O 1
ATOM 3460 N N . GLN A 1 439 ? -11.372 -23.657 -19.458 1.00 83.38 439 GLN A N 1
ATOM 3461 C CA . GLN A 1 439 ? -10.637 -23.089 -18.332 1.00 83.38 439 GLN A CA 1
ATOM 3462 C C . GLN A 1 439 ? -9.139 -23.397 -18.419 1.00 83.38 439 GLN A C 1
ATOM 3464 O O . GLN A 1 439 ? -8.329 -22.525 -18.105 1.00 83.38 439 GLN A O 1
ATOM 3469 N N . MET A 1 440 ? -8.761 -24.591 -18.882 1.00 86.94 440 MET A N 1
ATOM 3470 C CA . MET A 1 440 ? -7.364 -24.954 -19.123 1.00 86.94 440 MET A CA 1
ATOM 3471 C C . MET A 1 440 ? -6.735 -24.060 -20.194 1.00 86.94 440 MET A C 1
ATOM 3473 O O . MET A 1 440 ? -5.670 -23.487 -19.961 1.00 86.94 440 MET A O 1
ATOM 3477 N N . THR A 1 441 ? -7.439 -23.846 -21.308 1.00 86.50 441 THR A N 1
ATOM 3478 C CA . THR A 1 441 ? -7.032 -22.914 -22.371 1.00 86.50 441 THR A CA 1
ATOM 3479 C C . THR A 1 441 ? -6.867 -21.498 -21.821 1.00 86.50 441 THR A C 1
ATOM 3481 O O . THR A 1 441 ? -5.837 -20.854 -22.024 1.00 86.50 441 THR A O 1
ATOM 3484 N N . THR A 1 442 ? -7.834 -21.037 -21.024 1.00 85.19 442 THR A N 1
ATOM 3485 C CA . THR A 1 442 ? -7.784 -19.720 -20.374 1.00 85.19 442 THR A CA 1
ATOM 3486 C C . THR A 1 442 ? -6.569 -19.590 -19.448 1.00 85.19 442 THR A C 1
ATOM 3488 O O . THR A 1 442 ? -5.864 -18.579 -19.479 1.00 85.19 442 THR A O 1
ATOM 3491 N N . MET A 1 443 ? -6.278 -20.608 -18.633 1.00 88.44 443 MET A N 1
ATOM 3492 C CA . MET A 1 443 ? -5.096 -20.614 -17.766 1.00 88.44 443 MET A CA 1
ATOM 3493 C C . MET A 1 443 ? -3.786 -20.610 -18.562 1.00 88.44 443 MET A C 1
ATOM 3495 O O . MET A 1 443 ? -2.840 -19.936 -18.148 1.00 88.44 443 MET A O 1
ATOM 3499 N N . ALA A 1 444 ? -3.725 -21.300 -19.703 1.00 90.50 444 ALA A N 1
ATOM 3500 C CA . ALA A 1 444 ? -2.559 -21.290 -20.584 1.00 90.50 444 ALA A CA 1
ATOM 3501 C C . ALA A 1 444 ? -2.327 -19.903 -21.213 1.00 90.50 444 ALA A C 1
ATOM 3503 O O . ALA A 1 444 ? -1.207 -19.388 -21.192 1.00 90.50 444 ALA A O 1
ATOM 3504 N N . GLU A 1 445 ? -3.379 -19.236 -21.693 1.00 88.56 445 GLU A N 1
ATOM 3505 C CA . GLU A 1 445 ? -3.288 -17.858 -22.196 1.00 88.56 445 GLU A CA 1
ATOM 3506 C C . GLU A 1 445 ? -2.828 -16.869 -21.123 1.00 88.56 445 GLU A C 1
ATOM 3508 O O . GLU A 1 445 ? -2.013 -15.977 -21.383 1.00 88.56 445 GLU A O 1
ATOM 3513 N N . ILE A 1 446 ? -3.366 -17.005 -19.909 1.00 83.94 446 ILE A N 1
ATOM 3514 C CA . ILE A 1 446 ? -2.965 -16.183 -18.769 1.00 83.94 446 ILE A CA 1
ATOM 3515 C C . ILE A 1 446 ? -1.498 -16.435 -18.445 1.00 83.94 446 ILE A C 1
ATOM 3517 O O . ILE A 1 446 ? -0.770 -15.469 -18.238 1.00 83.94 446 ILE A O 1
ATOM 3521 N N . ALA A 1 447 ? -1.039 -17.686 -18.470 1.00 88.69 447 ALA A N 1
ATOM 3522 C CA . ALA A 1 447 ? 0.362 -18.014 -18.238 1.00 88.69 447 ALA A CA 1
ATOM 3523 C C . ALA A 1 447 ? 1.288 -17.285 -19.233 1.00 88.69 447 ALA A C 1
ATOM 3525 O O . ALA A 1 447 ? 2.236 -16.634 -18.795 1.00 88.69 447 ALA A O 1
ATOM 3526 N N . ARG A 1 448 ? 0.951 -17.252 -20.535 1.00 87.62 448 ARG A N 1
ATOM 3527 C CA . ARG A 1 448 ? 1.704 -16.465 -21.540 1.00 87.62 448 ARG A CA 1
ATOM 3528 C C . ARG A 1 448 ? 1.704 -14.963 -21.230 1.00 87.62 448 ARG A C 1
ATOM 3530 O O . ARG A 1 448 ? 2.734 -14.294 -21.317 1.00 87.62 448 ARG A O 1
ATOM 3537 N N . LYS A 1 449 ? 0.544 -14.406 -20.858 1.00 81.94 449 LYS A N 1
ATOM 3538 C CA . LYS A 1 449 ? 0.420 -12.982 -20.488 1.00 81.94 449 LYS A CA 1
ATOM 3539 C C . LYS A 1 449 ? 1.267 -12.651 -19.254 1.00 81.94 449 LYS A C 1
ATOM 3541 O O . LYS A 1 449 ? 1.888 -11.589 -19.206 1.00 81.94 449 LYS A O 1
ATOM 3546 N N . ILE A 1 450 ? 1.297 -13.551 -18.274 1.00 78.62 450 ILE A N 1
ATOM 3547 C CA . ILE A 1 450 ? 2.053 -13.408 -17.030 1.00 78.62 450 ILE A CA 1
ATOM 3548 C C . ILE A 1 450 ? 3.557 -13.492 -17.281 1.00 78.62 450 ILE A C 1
ATOM 3550 O O . ILE A 1 450 ? 4.280 -12.654 -16.752 1.00 78.62 450 ILE A O 1
ATOM 3554 N N . GLU A 1 451 ? 4.022 -14.417 -18.118 1.00 83.31 451 GLU A N 1
ATOM 3555 C CA . GLU A 1 451 ? 5.431 -14.511 -18.527 1.00 83.31 451 GLU A CA 1
ATOM 3556 C C . GLU A 1 451 ? 5.915 -13.207 -19.172 1.00 83.31 451 GLU A C 1
ATOM 3558 O O . GLU A 1 451 ? 6.930 -12.650 -18.758 1.00 83.31 451 GLU A O 1
ATOM 3563 N N . LYS A 1 452 ? 5.136 -12.647 -20.108 1.00 78.00 452 LYS A N 1
ATOM 3564 C CA . LYS A 1 452 ? 5.465 -11.361 -20.744 1.00 78.00 452 LYS A CA 1
ATOM 3565 C C . LYS A 1 452 ? 5.476 -10.196 -19.750 1.00 78.00 452 LYS A C 1
ATOM 3567 O O . LYS A 1 452 ? 6.291 -9.286 -19.872 1.00 78.00 452 LYS A O 1
ATOM 3572 N N . LYS A 1 453 ? 4.543 -10.187 -18.793 1.00 67.62 453 LYS A N 1
ATOM 3573 C CA . LYS A 1 453 ? 4.394 -9.099 -17.813 1.00 67.62 453 LYS A CA 1
ATOM 3574 C C . LYS A 1 453 ? 5.437 -9.154 -16.697 1.00 67.62 453 LYS A C 1
ATOM 3576 O O . LYS A 1 453 ? 5.837 -8.113 -16.181 1.00 67.62 453 LYS A O 1
ATOM 3581 N N . TYR A 1 454 ? 5.853 -10.355 -16.324 1.00 71.88 454 TYR A N 1
ATOM 3582 C CA . TYR A 1 454 ? 6.805 -10.617 -15.257 1.00 71.88 454 TYR A CA 1
ATOM 3583 C C . TYR A 1 454 ? 7.920 -11.506 -15.805 1.00 71.88 454 TYR A C 1
ATOM 3585 O O . TYR A 1 454 ? 7.940 -12.684 -15.450 1.00 71.88 454 TYR A O 1
ATOM 3593 N N . PRO A 1 455 ? 8.813 -10.992 -16.672 1.00 76.88 455 PRO A N 1
ATOM 3594 C CA . PRO A 1 455 ? 9.850 -11.796 -17.314 1.00 76.88 455 PRO A CA 1
ATOM 3595 C C . PRO A 1 455 ? 10.906 -12.281 -16.317 1.00 76.88 455 PRO A C 1
ATOM 3597 O O . PRO A 1 455 ? 11.063 -11.732 -15.226 1.00 76.88 455 PRO A O 1
ATOM 3600 N N . ASP A 1 456 ? 11.648 -13.316 -16.708 1.00 76.56 456 ASP A N 1
ATOM 3601 C CA . ASP A 1 456 ? 12.693 -13.936 -15.882 1.00 76.56 456 ASP A CA 1
ATOM 3602 C C . ASP A 1 456 ? 13.845 -12.985 -15.532 1.00 76.56 456 ASP A C 1
ATOM 3604 O O . ASP A 1 456 ? 14.494 -13.158 -14.504 1.00 76.56 456 ASP A O 1
ATOM 3608 N N . SER A 1 457 ? 14.067 -11.932 -16.323 1.00 73.00 457 SER A N 1
ATOM 3609 C CA . SER A 1 457 ? 15.057 -10.897 -16.008 1.00 73.00 457 SER A CA 1
ATOM 3610 C C . SER A 1 457 ? 14.830 -10.246 -14.637 1.00 73.00 457 SER A C 1
ATOM 3612 O O . SER A 1 457 ? 15.797 -9.828 -14.005 1.00 73.00 457 SER A O 1
ATOM 3614 N N . LEU A 1 458 ? 13.587 -10.236 -14.136 1.00 57.94 458 LEU A N 1
ATOM 3615 C CA . LEU A 1 458 ? 13.234 -9.707 -12.815 1.00 57.94 458 LEU A CA 1
ATOM 3616 C C . LEU A 1 458 ? 13.651 -10.620 -11.650 1.00 57.94 458 LEU A C 1
ATOM 3618 O O . LEU A 1 458 ? 13.534 -10.223 -10.491 1.00 57.94 458 LEU A O 1
ATOM 3622 N N . GLU A 1 459 ? 14.111 -11.846 -11.918 1.00 68.75 459 GLU A N 1
ATOM 3623 C CA . GLU A 1 459 ? 14.518 -12.801 -10.882 1.00 68.75 459 GLU A CA 1
ATOM 3624 C C . GLU A 1 459 ? 15.724 -12.288 -10.083 1.00 68.75 459 GLU A C 1
ATOM 3626 O O . GLU A 1 459 ? 15.756 -12.455 -8.863 1.00 68.75 459 GLU A O 1
ATOM 3631 N N . LYS A 1 460 ? 16.662 -11.591 -10.743 1.00 63.75 460 LYS A N 1
ATOM 3632 C CA . LYS A 1 460 ? 17.833 -10.974 -10.094 1.00 63.75 460 LYS A CA 1
ATOM 3633 C C . LYS A 1 460 ? 17.438 -9.887 -9.090 1.00 63.75 460 LYS A C 1
ATOM 3635 O O . LYS A 1 460 ? 18.049 -9.792 -8.031 1.00 63.75 460 LYS A O 1
ATOM 3640 N N . ASP A 1 461 ? 16.394 -9.122 -9.401 1.00 45.22 461 ASP A N 1
ATOM 3641 C CA . ASP A 1 461 ? 15.972 -7.965 -8.604 1.00 45.22 461 ASP A CA 1
ATOM 3642 C C . ASP A 1 461 ? 14.973 -8.337 -7.498 1.00 45.22 461 ASP A C 1
ATOM 3644 O O . ASP A 1 461 ? 14.970 -7.749 -6.415 1.00 45.22 461 ASP A O 1
ATOM 3648 N N . LEU A 1 462 ? 14.091 -9.307 -7.763 1.00 49.84 462 LEU A N 1
ATOM 3649 C CA . LEU A 1 462 ? 13.001 -9.683 -6.856 1.00 49.84 462 LEU A CA 1
ATOM 3650 C C . LEU A 1 462 ? 13.312 -10.936 -6.032 1.00 49.84 462 LEU A C 1
ATOM 3652 O O . LEU A 1 462 ? 12.731 -11.119 -4.958 1.00 49.84 462 LEU A O 1
ATOM 3656 N N . GLY A 1 463 ? 14.200 -11.801 -6.516 1.00 58.62 463 GLY A N 1
ATOM 3657 C CA . GLY A 1 463 ? 14.378 -13.160 -6.021 1.00 58.62 463 GLY A CA 1
ATOM 3658 C C . GLY A 1 463 ? 13.298 -14.117 -6.543 1.00 58.62 463 GLY A C 1
ATOM 3659 O O . GLY A 1 463 ? 12.121 -13.761 -6.678 1.00 58.62 463 GLY A O 1
ATOM 3660 N N . SER A 1 464 ? 13.697 -15.363 -6.796 1.00 68.31 464 SER A N 1
ATOM 3661 C CA . SER A 1 464 ? 12.879 -16.403 -7.438 1.00 68.31 464 SER A CA 1
ATOM 3662 C C . SER A 1 464 ? 11.530 -16.643 -6.749 1.00 68.31 464 SER A C 1
ATOM 3664 O O . SER A 1 464 ? 10.486 -16.621 -7.402 1.00 68.31 464 SER A O 1
ATOM 3666 N N . HIS A 1 465 ? 11.512 -16.782 -5.419 1.00 66.44 465 HIS A N 1
ATOM 3667 C CA . HIS A 1 465 ? 10.283 -17.032 -4.657 1.00 66.44 465 HIS A CA 1
ATOM 3668 C C . HIS A 1 465 ? 9.294 -15.855 -4.703 1.00 66.44 465 HIS A C 1
ATOM 3670 O O . HIS A 1 465 ? 8.086 -16.072 -4.796 1.00 66.44 465 HIS A O 1
ATOM 3676 N N . ASN A 1 466 ? 9.777 -14.605 -4.686 1.00 60.56 466 ASN A N 1
ATOM 3677 C CA . ASN A 1 466 ? 8.906 -13.426 -4.777 1.00 60.56 466 ASN A CA 1
ATOM 3678 C C . ASN A 1 466 ? 8.318 -13.270 -6.184 1.00 60.56 466 ASN A C 1
ATOM 3680 O O . ASN A 1 466 ? 7.143 -12.923 -6.322 1.00 60.56 466 ASN A O 1
ATOM 3684 N N . LEU A 1 467 ? 9.119 -13.530 -7.222 1.00 63.84 467 LEU A N 1
ATOM 3685 C CA . LEU A 1 467 ? 8.662 -13.502 -8.609 1.00 63.84 467 LEU A CA 1
ATOM 3686 C C . LEU A 1 467 ? 7.611 -14.592 -8.865 1.00 63.84 467 LEU A C 1
ATOM 3688 O O . LEU A 1 467 ? 6.553 -14.305 -9.423 1.00 63.84 467 LEU A O 1
ATOM 3692 N N . PHE A 1 468 ? 7.852 -15.814 -8.381 1.00 70.81 468 PHE A N 1
ATOM 3693 C CA . PHE A 1 468 ? 6.890 -16.920 -8.423 1.00 70.81 468 PHE A CA 1
ATOM 3694 C C . PHE A 1 468 ? 5.576 -16.560 -7.716 1.00 70.81 468 PHE A C 1
ATOM 3696 O O . PHE A 1 468 ? 4.487 -16.724 -8.269 1.00 70.81 468 PHE A O 1
ATOM 3703 N N . TYR A 1 469 ? 5.668 -15.992 -6.513 1.00 64.88 469 TYR A N 1
ATOM 3704 C CA . TYR A 1 469 ? 4.503 -15.541 -5.764 1.00 64.88 469 TYR A CA 1
ATOM 3705 C C . TYR A 1 469 ? 3.692 -14.468 -6.518 1.00 64.88 469 TYR A C 1
ATOM 3707 O O . TYR A 1 469 ? 2.467 -14.570 -6.610 1.00 64.88 469 TYR A O 1
ATOM 3715 N N . LEU A 1 470 ? 4.361 -13.479 -7.120 1.00 58.88 470 LEU A N 1
ATOM 3716 C CA . LEU A 1 470 ? 3.712 -12.464 -7.953 1.00 58.88 470 LEU A CA 1
ATOM 3717 C C . LEU A 1 470 ? 2.977 -13.079 -9.139 1.00 58.88 470 LEU A C 1
ATOM 3719 O O . LEU A 1 470 ? 1.788 -12.823 -9.325 1.00 58.88 470 LEU A O 1
ATOM 3723 N N . ARG A 1 471 ? 3.668 -13.915 -9.918 1.00 74.56 471 ARG A N 1
ATOM 3724 C CA . ARG A 1 471 ? 3.088 -14.598 -11.080 1.00 74.56 471 ARG A CA 1
ATOM 3725 C C . ARG A 1 471 ? 1.833 -15.377 -10.686 1.00 74.56 471 ARG A C 1
ATOM 3727 O O . ARG A 1 471 ? 0.803 -15.216 -11.334 1.00 74.56 471 ARG A O 1
ATOM 3734 N N . ARG A 1 472 ? 1.884 -16.133 -9.581 1.00 75.38 472 ARG A N 1
ATOM 3735 C CA . ARG A 1 472 ? 0.747 -16.893 -9.031 1.00 75.38 472 ARG A CA 1
ATOM 3736 C C . ARG A 1 472 ? -0.468 -16.006 -8.747 1.00 75.38 472 ARG A C 1
ATOM 3738 O O . ARG A 1 472 ? -1.579 -16.316 -9.165 1.00 75.38 472 ARG A O 1
ATOM 3745 N N . MET A 1 473 ? -0.266 -14.919 -8.015 1.00 66.38 473 MET A N 1
ATOM 3746 C CA . MET A 1 473 ? -1.344 -14.024 -7.586 1.00 66.38 473 MET A CA 1
ATOM 3747 C C . MET A 1 473 ? -2.017 -13.281 -8.732 1.00 66.38 473 MET A C 1
ATOM 3749 O O . MET A 1 473 ? -3.235 -13.104 -8.750 1.00 66.38 473 MET A O 1
ATOM 3753 N N . ASN A 1 474 ? -1.208 -12.877 -9.698 1.00 62.47 474 ASN A N 1
ATOM 3754 C CA . ASN A 1 474 ? -1.659 -12.162 -10.876 1.00 62.47 474 ASN A CA 1
ATOM 3755 C C . ASN A 1 474 ? -2.390 -13.106 -11.833 1.00 62.47 474 ASN A C 1
ATOM 3757 O O . ASN A 1 474 ? -3.473 -12.784 -12.319 1.00 62.47 474 ASN A O 1
ATOM 3761 N N . ALA A 1 475 ? -1.885 -14.334 -11.989 1.00 71.81 475 ALA A N 1
ATOM 3762 C CA . ALA A 1 475 ? -2.588 -15.386 -12.712 1.00 71.81 475 ALA A CA 1
ATOM 3763 C C . ALA A 1 475 ? -3.971 -15.679 -12.100 1.00 71.81 475 ALA A C 1
ATOM 3765 O O . ALA A 1 475 ? -4.954 -15.733 -12.834 1.00 71.81 475 ALA A O 1
ATOM 3766 N N . ASP A 1 476 ? -4.076 -15.784 -10.769 1.00 70.62 476 ASP A N 1
ATOM 3767 C CA . ASP A 1 476 ? -5.363 -15.989 -10.083 1.00 70.62 476 ASP A CA 1
ATOM 3768 C C . ASP A 1 476 ? -6.351 -14.854 -10.336 1.00 70.62 476 ASP A C 1
ATOM 3770 O O . ASP A 1 476 ? -7.528 -15.094 -10.612 1.00 70.62 476 ASP A O 1
ATOM 3774 N N . SER A 1 477 ? -5.879 -13.613 -10.222 1.00 67.62 477 SER A N 1
ATOM 3775 C CA . SER A 1 477 ? -6.693 -12.420 -10.452 1.00 67.62 477 SER A CA 1
ATOM 3776 C C . SER A 1 477 ? -7.215 -12.378 -11.889 1.00 67.62 477 SER A C 1
ATOM 3778 O O . SER A 1 477 ? -8.417 -12.225 -12.127 1.00 67.62 477 SER A O 1
ATOM 3780 N N . MET A 1 478 ? -6.323 -12.600 -12.860 1.00 71.00 478 MET A N 1
ATOM 3781 C CA . MET A 1 478 ? -6.675 -12.651 -14.276 1.00 71.00 478 MET A CA 1
ATOM 3782 C C . MET A 1 478 ? -7.645 -13.792 -14.578 1.00 71.00 478 MET A C 1
ATOM 3784 O O . MET A 1 478 ? -8.596 -13.582 -15.326 1.00 71.00 478 MET A O 1
ATOM 3788 N N . PHE A 1 479 ? -7.458 -14.961 -13.963 1.00 78.75 479 PHE A N 1
ATOM 3789 C CA . PHE A 1 479 ? -8.329 -16.114 -14.167 1.00 78.75 479 PHE A CA 1
ATOM 3790 C C . PHE A 1 479 ? -9.741 -15.846 -13.649 1.00 78.75 479 PHE A C 1
ATOM 3792 O O . PHE A 1 479 ? -10.704 -16.069 -14.379 1.00 78.75 479 PHE A O 1
ATOM 3799 N N . LYS A 1 480 ? -9.882 -15.261 -12.450 1.00 71.00 480 LYS A N 1
ATOM 3800 C CA . LYS A 1 480 ? -11.187 -14.820 -11.918 1.00 71.00 480 LYS A CA 1
ATOM 3801 C C . LYS A 1 480 ? -11.884 -13.847 -12.857 1.00 71.00 480 LYS A C 1
ATOM 3803 O O . LYS A 1 480 ? -13.066 -14.013 -13.147 1.00 71.00 480 LYS A O 1
ATOM 3808 N N . LYS A 1 481 ? -11.147 -12.843 -13.342 1.00 69.19 481 LYS A N 1
ATOM 3809 C CA . LYS A 1 481 ? -11.685 -11.827 -14.251 1.00 69.19 481 LYS A CA 1
ATOM 3810 C C . LYS A 1 481 ? -12.118 -12.440 -15.583 1.00 69.19 481 LYS A C 1
ATOM 3812 O O . LYS A 1 481 ? -13.212 -12.149 -16.046 1.00 69.19 481 LYS A O 1
ATOM 3817 N N . GLN A 1 482 ? -11.284 -13.283 -16.190 1.00 72.12 482 GLN A N 1
ATOM 3818 C CA . GLN A 1 482 ? -11.571 -13.875 -17.498 1.00 72.12 482 GLN A CA 1
ATOM 3819 C C . GLN A 1 482 ? -12.741 -14.864 -17.417 1.00 72.12 482 GLN A C 1
ATOM 3821 O O . GLN A 1 482 ? -13.612 -14.838 -18.278 1.00 72.12 482 GLN A O 1
ATOM 3826 N N . CYS A 1 483 ? -12.846 -15.636 -16.333 1.00 67.25 483 CYS A N 1
ATOM 3827 C CA . CYS A 1 483 ? -13.997 -16.508 -16.119 1.00 67.25 483 CYS A CA 1
ATOM 3828 C C . CYS A 1 483 ? -15.307 -15.734 -15.909 1.00 67.25 483 CYS A C 1
ATOM 3830 O O . CYS A 1 483 ? -16.336 -16.117 -16.457 1.00 67.25 483 CYS A O 1
ATOM 3832 N N . TYR A 1 484 ? -15.273 -14.627 -15.160 1.00 64.12 484 TYR A N 1
ATOM 3833 C CA . TYR A 1 484 ? -16.435 -13.747 -15.019 1.00 64.12 484 TYR A CA 1
ATOM 3834 C C . TYR A 1 484 ? -16.833 -13.116 -16.363 1.00 64.12 484 TYR A C 1
ATOM 3836 O O . TYR A 1 484 ? -18.010 -13.065 -16.702 1.00 64.12 484 TYR A O 1
ATOM 3844 N N . ASN A 1 485 ? -15.851 -12.675 -17.153 1.00 61.97 485 ASN A N 1
ATOM 3845 C CA . ASN A 1 485 ? -16.081 -12.026 -18.443 1.00 61.97 485 ASN A CA 1
ATOM 3846 C C . ASN A 1 485 ? -16.639 -12.982 -19.510 1.00 61.97 485 ASN A C 1
ATOM 3848 O O . ASN A 1 485 ? -17.546 -12.585 -20.231 1.00 61.97 485 ASN A O 1
ATOM 3852 N N . ASN A 1 486 ? -16.156 -14.230 -19.582 1.00 59.62 486 ASN A N 1
ATOM 3853 C CA . ASN A 1 486 ? -16.639 -15.234 -20.543 1.00 59.62 486 ASN A CA 1
ATOM 3854 C C . ASN A 1 486 ? -18.128 -15.588 -20.349 1.00 59.62 486 ASN A C 1
ATOM 3856 O O . ASN A 1 486 ? -18.776 -16.077 -21.270 1.00 59.62 486 ASN A O 1
ATOM 3860 N N . ARG A 1 487 ? -18.689 -15.330 -19.160 1.00 54.31 487 ARG A N 1
ATOM 3861 C CA . ARG A 1 487 ? -20.130 -15.449 -18.896 1.00 54.31 487 ARG A CA 1
ATOM 3862 C C . ARG A 1 487 ? -20.934 -14.257 -19.437 1.00 54.31 487 ARG A C 1
ATOM 3864 O O . ARG A 1 487 ? -22.077 -14.430 -19.841 1.00 54.31 487 ARG A O 1
ATOM 3871 N N . HIS A 1 488 ? -20.351 -13.059 -19.447 1.00 41.84 488 HIS A N 1
ATOM 3872 C CA . HIS A 1 488 ? -21.011 -11.818 -19.882 1.00 41.84 488 HIS A CA 1
ATOM 3873 C C . HIS A 1 488 ? -20.923 -11.567 -21.395 1.00 41.84 488 HIS A C 1
ATOM 3875 O O . HIS A 1 488 ? -21.667 -10.752 -21.917 1.00 41.84 488 HIS A O 1
ATOM 3881 N N . THR A 1 489 ? -20.096 -12.309 -22.133 1.00 37.84 489 THR A N 1
ATOM 3882 C CA . THR A 1 489 ? -19.990 -12.234 -23.605 1.00 37.84 489 THR A CA 1
ATOM 3883 C C . THR A 1 489 ? -21.225 -12.727 -24.387 1.00 37.84 489 THR A C 1
ATOM 3885 O O . THR A 1 489 ? -21.277 -12.509 -25.590 1.00 37.84 489 THR A O 1
ATOM 3888 N N . ILE A 1 490 ? -22.235 -13.331 -23.739 1.00 37.72 490 ILE A N 1
ATOM 3889 C CA . ILE A 1 490 ? -23.561 -13.640 -24.335 1.00 37.72 490 ILE A CA 1
ATOM 3890 C C . ILE A 1 490 ? -24.566 -12.485 -24.117 1.00 37.72 490 ILE A C 1
ATOM 3892 O O . ILE A 1 490 ? -25.593 -12.408 -24.781 1.00 37.72 490 ILE A O 1
ATOM 3896 N N . ALA A 1 491 ? -24.258 -11.538 -23.229 1.00 27.48 491 ALA A N 1
ATOM 3897 C CA . ALA A 1 491 ? -25.094 -10.383 -22.925 1.00 27.48 491 ALA A CA 1
ATOM 3898 C C . ALA A 1 491 ? -24.364 -9.102 -23.349 1.00 27.48 491 ALA A C 1
ATOM 3900 O O . ALA A 1 491 ? -23.815 -8.390 -22.519 1.00 27.48 491 ALA A O 1
ATOM 3901 N N . HIS A 1 492 ? -24.339 -8.873 -24.663 1.00 23.34 492 HIS A N 1
ATOM 3902 C CA . HIS A 1 492 ? -24.033 -7.606 -25.331 1.00 23.34 492 HIS A CA 1
ATOM 3903 C C . HIS A 1 492 ? -22.838 -6.792 -24.801 1.00 23.34 492 HIS A C 1
ATOM 3905 O O . HIS A 1 492 ? -22.922 -5.999 -23.868 1.00 23.34 492 HIS A O 1
ATOM 3911 N N . GLU A 1 493 ? -21.723 -6.954 -25.516 1.00 36.41 493 GLU A N 1
ATOM 3912 C CA . GLU A 1 493 ? -20.969 -5.851 -26.126 1.00 36.41 493 GLU A CA 1
ATOM 3913 C C . GLU A 1 493 ? -21.165 -4.453 -25.507 1.00 36.41 493 GLU A C 1
ATOM 3915 O O . GLU A 1 493 ? -22.054 -3.727 -25.936 1.00 36.41 493 GLU A O 1
ATOM 3920 N N . GLN A 1 494 ? -20.288 -4.046 -24.571 1.00 25.05 494 GLN A N 1
ATOM 3921 C CA . GLN A 1 494 ? -19.897 -2.639 -24.338 1.00 25.05 494 GLN A CA 1
ATOM 3922 C C . GLN A 1 494 ? -18.751 -2.487 -23.298 1.00 25.05 494 GLN A C 1
ATOM 3924 O O . GLN A 1 494 ? -18.919 -2.677 -22.097 1.00 25.05 494 GLN A O 1
ATOM 3929 N N . SER A 1 495 ? -17.558 -2.130 -23.808 1.00 25.69 495 SER A N 1
ATOM 3930 C CA . SER A 1 495 ? -16.579 -1.127 -23.296 1.00 25.69 495 SER A CA 1
ATOM 3931 C C . SER A 1 495 ? -16.310 -1.011 -21.772 1.00 25.69 495 SER A C 1
ATOM 3933 O O . SER A 1 495 ? -17.070 -0.360 -21.069 1.00 25.69 495 SER A O 1
ATOM 3935 N N . ILE A 1 496 ? -15.291 -1.646 -21.156 1.00 26.69 496 ILE A N 1
ATOM 3936 C CA . ILE A 1 496 ? -13.801 -1.475 -21.158 1.00 26.69 496 ILE A CA 1
ATOM 3937 C C . ILE A 1 496 ? -13.262 -0.771 -19.881 1.00 26.69 496 ILE A C 1
ATOM 3939 O O . ILE A 1 496 ? -13.313 0.445 -19.742 1.00 26.69 496 ILE A O 1
ATOM 3943 N N . PHE A 1 497 ? -12.631 -1.566 -18.992 1.00 25.81 497 PHE A N 1
ATOM 3944 C CA . PHE A 1 497 ? -11.750 -1.131 -17.888 1.00 25.81 497 PHE A CA 1
ATOM 3945 C C . PHE A 1 497 ? -10.483 -2.006 -17.756 1.00 25.81 497 PHE A C 1
ATOM 3947 O O . PHE A 1 497 ? -10.535 -3.245 -17.688 1.00 25.81 497 PHE A O 1
ATOM 3954 N N . LYS A 1 498 ? -9.334 -1.339 -17.599 1.00 26.98 498 LYS A N 1
ATOM 3955 C CA . LYS A 1 498 ? -8.094 -1.814 -16.943 1.00 26.98 498 LYS A CA 1
ATOM 3956 C C . LYS A 1 498 ? -7.750 -0.719 -15.906 1.00 26.98 498 LYS A C 1
ATOM 3958 O O . LYS A 1 498 ? -7.967 0.442 -16.209 1.00 26.98 498 LYS A O 1
ATOM 3963 N N . ILE A 1 499 ? -7.264 -0.952 -14.683 1.00 25.41 499 ILE A N 1
ATOM 3964 C CA . ILE A 1 499 ? -6.026 -1.629 -14.258 1.00 25.41 499 ILE A CA 1
ATOM 3965 C C . ILE A 1 499 ? -6.132 -1.869 -12.726 1.00 25.41 499 ILE A C 1
ATOM 3967 O O . ILE A 1 499 ? -6.352 -0.918 -11.987 1.00 25.41 499 ILE A O 1
ATOM 3971 N N . GLN A 1 500 ? -5.916 -3.094 -12.227 1.00 24.86 500 GLN A N 1
ATOM 3972 C CA . GLN A 1 500 ? -5.689 -3.392 -10.797 1.00 24.86 500 GLN A CA 1
ATOM 3973 C C . GLN A 1 500 ? -4.684 -4.543 -10.684 1.00 24.86 500 GLN A C 1
ATOM 3975 O O . GLN A 1 500 ? -5.047 -5.688 -10.932 1.00 24.86 500 GLN A O 1
ATOM 3980 N N . GLU A 1 501 ? -3.420 -4.254 -10.348 1.00 31.62 501 GLU A N 1
ATOM 3981 C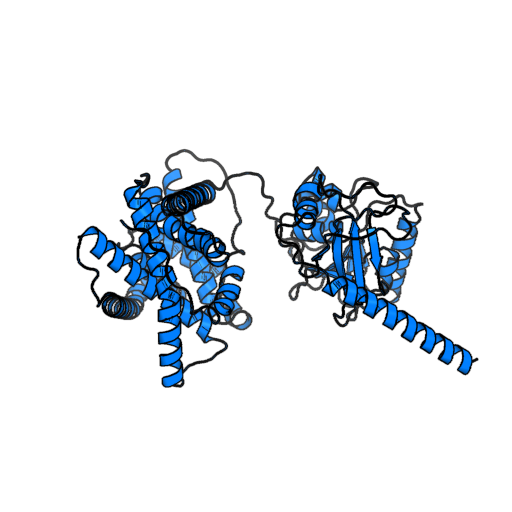 CA . GLU A 1 501 ? -2.446 -5.316 -10.043 1.00 31.62 501 GLU A CA 1
ATOM 3982 C C . GLU A 1 501 ? -1.203 -4.862 -9.241 1.00 31.62 501 GLU A C 1
ATOM 3984 O O . GLU A 1 501 ? -0.068 -5.160 -9.607 1.00 31.62 501 GLU A O 1
ATOM 3989 N N . LYS A 1 502 ? -1.377 -4.125 -8.132 1.00 30.02 502 LYS A N 1
ATOM 3990 C CA . LYS A 1 502 ? -0.255 -3.810 -7.208 1.00 30.02 502 LYS A CA 1
ATOM 3991 C C . LYS A 1 502 ? -0.568 -3.922 -5.706 1.00 30.02 502 LYS A C 1
ATOM 3993 O O . LYS A 1 502 ? 0.302 -3.643 -4.884 1.00 30.02 502 LYS A O 1
ATOM 3998 N N . THR A 1 503 ? -1.749 -4.414 -5.328 1.00 28.58 503 THR A N 1
ATOM 3999 C CA . THR A 1 503 ? -2.154 -4.554 -3.912 1.00 28.58 503 THR A CA 1
ATOM 4000 C C . THR A 1 503 ? -1.760 -5.905 -3.293 1.00 28.58 503 THR A C 1
ATOM 4002 O O . THR A 1 503 ? -1.620 -6.010 -2.078 1.00 28.58 503 THR A O 1
ATOM 4005 N N . LEU A 1 504 ? -1.469 -6.935 -4.095 1.00 30.83 504 LEU A N 1
ATOM 4006 C CA . LEU A 1 504 ? -1.255 -8.293 -3.572 1.00 30.83 504 LEU A CA 1
ATOM 4007 C C . LEU A 1 504 ? 0.164 -8.605 -3.054 1.00 30.83 504 LEU A C 1
ATOM 4009 O O . LEU A 1 504 ? 0.361 -9.627 -2.398 1.00 30.83 504 LEU A O 1
ATOM 4013 N N . LEU A 1 505 ? 1.154 -7.734 -3.282 1.00 31.73 505 LEU A N 1
ATOM 4014 C CA . LEU A 1 505 ? 2.533 -7.978 -2.821 1.00 31.73 505 LEU A CA 1
ATOM 4015 C C . LEU A 1 505 ? 2.841 -7.380 -1.438 1.00 31.73 505 LEU A C 1
ATOM 4017 O O . LEU A 1 505 ? 3.785 -7.799 -0.773 1.00 31.73 505 LEU A O 1
ATOM 4021 N N . LYS A 1 506 ? 2.043 -6.411 -0.978 1.00 32.38 506 LYS A N 1
ATOM 4022 C CA . LYS A 1 506 ? 2.273 -5.723 0.303 1.00 32.38 506 LYS A CA 1
ATOM 4023 C C . LYS A 1 506 ? 1.606 -6.438 1.479 1.00 32.38 506 LYS A C 1
ATOM 4025 O O . LYS A 1 506 ? 2.193 -6.521 2.551 1.00 32.38 506 LYS A O 1
ATOM 4030 N N . ILE A 1 507 ? 0.443 -7.038 1.223 1.00 32.56 507 ILE A N 1
ATOM 4031 C CA . ILE A 1 507 ? -0.346 -7.787 2.210 1.00 32.56 507 ILE A CA 1
ATOM 4032 C C . ILE A 1 507 ? 0.373 -9.078 2.633 1.00 32.56 507 ILE A C 1
ATOM 4034 O O . ILE A 1 507 ? 0.357 -9.432 3.806 1.00 32.56 507 ILE A O 1
ATOM 4038 N N . GLN A 1 508 ? 1.115 -9.733 1.736 1.00 36.47 508 GLN A N 1
ATOM 4039 C CA . GLN A 1 508 ? 1.808 -10.976 2.091 1.00 36.47 508 GLN A CA 1
ATOM 4040 C C . GLN A 1 508 ? 3.168 -10.806 2.771 1.00 36.47 508 GLN A C 1
ATOM 4042 O O . GLN A 1 508 ? 3.563 -11.674 3.543 1.00 36.47 508 GLN A O 1
ATOM 4047 N N . LYS A 1 509 ? 3.862 -9.675 2.587 1.00 35.88 509 LYS A N 1
ATOM 4048 C CA . LYS A 1 509 ? 5.111 -9.411 3.325 1.00 35.88 509 LYS A CA 1
ATOM 4049 C C . LYS A 1 509 ? 4.870 -8.983 4.778 1.00 35.88 509 LYS A C 1
ATOM 4051 O O . LYS A 1 509 ? 5.731 -9.224 5.614 1.00 35.88 509 LYS A O 1
ATOM 4056 N N . GLN A 1 510 ? 3.706 -8.408 5.094 1.00 34.00 510 GLN A N 1
ATOM 4057 C CA . GLN A 1 510 ? 3.341 -8.033 6.468 1.00 34.00 510 GLN A CA 1
ATOM 4058 C C . GLN A 1 510 ? 2.737 -9.204 7.266 1.00 34.00 510 GLN A C 1
ATOM 4060 O O . GLN A 1 510 ? 3.022 -9.327 8.453 1.00 34.00 510 GLN A O 1
ATOM 4065 N N . HIS A 1 511 ? 2.033 -10.137 6.613 1.00 38.09 511 HIS A N 1
ATOM 4066 C CA . HIS A 1 511 ? 1.494 -11.343 7.266 1.00 38.09 511 HIS A CA 1
ATOM 4067 C C . HIS A 1 511 ? 2.587 -12.341 7.695 1.00 38.09 511 HIS A C 1
ATOM 4069 O O . HIS A 1 511 ? 2.476 -12.998 8.726 1.00 38.09 511 HIS A O 1
ATOM 4075 N N . ILE A 1 512 ? 3.689 -12.426 6.938 1.00 36.53 512 ILE A N 1
ATOM 4076 C CA . ILE A 1 512 ? 4.806 -13.337 7.242 1.00 36.53 512 ILE A CA 1
ATOM 4077 C C . ILE A 1 512 ? 5.583 -12.913 8.502 1.00 36.53 512 ILE A C 1
ATOM 4079 O O . ILE A 1 512 ? 6.161 -13.769 9.164 1.00 36.53 512 ILE A O 1
ATOM 4083 N N . VAL A 1 513 ? 5.553 -11.627 8.868 1.00 33.97 513 VAL A N 1
ATOM 4084 C CA . VAL A 1 513 ? 6.272 -11.083 10.036 1.00 33.97 513 VAL A CA 1
ATOM 4085 C C . VAL A 1 513 ? 5.388 -11.038 11.292 1.00 33.97 513 VAL A C 1
ATOM 4087 O O . VAL A 1 513 ? 5.907 -11.077 12.402 1.00 33.97 513 VAL A O 1
ATOM 4090 N N . GLN A 1 514 ? 4.059 -11.010 11.141 1.00 37.22 514 GLN A N 1
ATOM 4091 C CA . GLN A 1 514 ? 3.109 -10.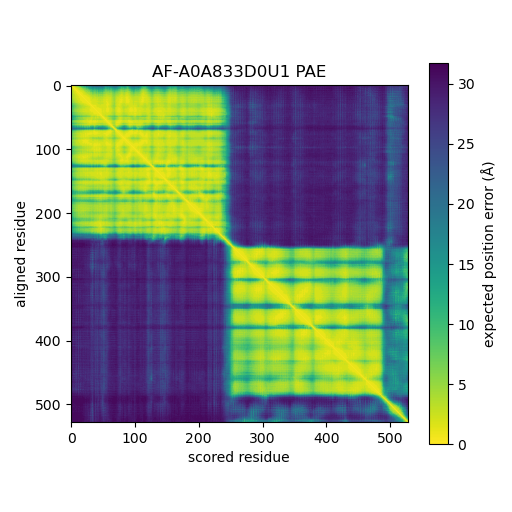955 12.264 1.00 37.22 514 GLN A CA 1
ATOM 4092 C C . GLN A 1 514 ? 2.683 -12.338 12.794 1.00 37.22 514 GLN A C 1
ATOM 4094 O O . GLN A 1 514 ? 2.338 -12.456 13.968 1.00 37.22 514 GLN A O 1
ATOM 4099 N N . GLU A 1 515 ? 2.750 -13.397 11.979 1.00 40.88 515 GLU A N 1
ATOM 4100 C CA . GLU A 1 515 ? 2.346 -14.756 12.392 1.00 40.88 515 GLU A CA 1
ATOM 4101 C C . GLU A 1 515 ? 3.313 -15.436 13.378 1.00 40.88 515 GLU A C 1
ATOM 4103 O O . GLU A 1 515 ? 2.927 -16.401 14.029 1.00 40.88 515 GLU A O 1
ATOM 4108 N N . THR A 1 516 ? 4.537 -14.930 13.552 1.00 35.59 516 THR A N 1
ATOM 4109 C CA . THR A 1 516 ? 5.513 -15.486 14.510 1.00 35.59 516 THR A CA 1
ATOM 4110 C C . THR A 1 516 ? 5.206 -15.098 15.967 1.00 35.59 516 THR A C 1
ATOM 4112 O O . THR A 1 516 ? 5.805 -15.650 16.884 1.00 35.59 516 THR A O 1
ATOM 4115 N N . SER A 1 517 ? 4.256 -14.183 16.204 1.00 32.94 517 SER A N 1
ATOM 4116 C CA . SER A 1 517 ? 4.005 -13.603 17.535 1.00 32.94 517 SER A CA 1
ATOM 4117 C C . SER A 1 517 ? 2.612 -13.864 18.118 1.00 32.94 517 SER A C 1
ATOM 4119 O O . SER A 1 517 ? 2.253 -13.230 19.107 1.00 32.94 517 SER A O 1
ATOM 4121 N N . ARG A 1 518 ? 1.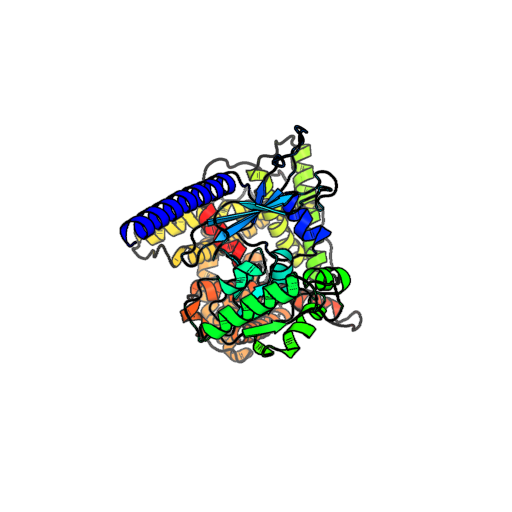805 -14.782 17.569 1.00 35.12 518 ARG A N 1
ATOM 4122 C CA . ARG A 1 518 ? 0.481 -15.107 18.141 1.00 35.12 518 ARG A CA 1
ATOM 4123 C C . ARG A 1 518 ? 0.187 -16.606 18.086 1.00 35.12 518 ARG A C 1
ATOM 4125 O O . ARG A 1 518 ? -0.503 -17.090 17.197 1.00 35.12 518 ARG A O 1
ATOM 4132 N N . GLN A 1 519 ? 0.713 -17.328 19.077 1.00 36.12 519 GLN A N 1
ATOM 4133 C CA . GLN A 1 519 ? 0.444 -18.754 19.320 1.00 36.12 519 GLN A CA 1
ATOM 4134 C C . GLN A 1 519 ? -0.334 -19.006 20.627 1.00 36.12 519 GLN A C 1
ATOM 4136 O O . GLN A 1 519 ? -0.310 -20.109 21.168 1.00 36.12 519 GLN A O 1
ATOM 4141 N N . LYS A 1 520 ? -1.051 -18.011 21.154 1.00 38.75 520 LYS A N 1
ATOM 4142 C CA . LYS A 1 520 ? -1.991 -18.212 22.263 1.00 38.75 520 LYS A CA 1
ATOM 4143 C C . LYS A 1 520 ? -3.316 -17.541 21.926 1.00 38.75 520 LYS A C 1
ATOM 4145 O O . LYS A 1 520 ? -3.306 -16.462 21.350 1.00 38.75 520 LYS A O 1
ATOM 4150 N N . GLU A 1 521 ? -4.396 -18.234 22.283 1.00 30.95 521 GLU A N 1
ATOM 4151 C CA . GLU A 1 521 ? -5.812 -17.844 22.159 1.00 30.95 521 GLU A CA 1
ATOM 4152 C C . GLU A 1 521 ? -6.478 -18.248 20.833 1.00 30.95 521 GLU A C 1
ATOM 4154 O O . GLU A 1 521 ? -6.944 -17.454 20.019 1.00 30.95 521 GLU A O 1
ATOM 4159 N N . ARG A 1 522 ? -6.527 -19.574 20.647 1.00 34.81 522 ARG A N 1
ATOM 4160 C CA . ARG A 1 522 ? -7.545 -20.259 19.845 1.00 34.81 522 ARG A CA 1
ATOM 4161 C C . ARG A 1 522 ? -8.851 -20.243 20.646 1.00 34.81 522 ARG A C 1
ATOM 4163 O O . ARG A 1 522 ? -8.808 -20.606 21.812 1.00 34.81 522 ARG A O 1
ATOM 4170 N N . ASP A 1 523 ? -9.951 -19.809 20.028 1.00 36.88 523 ASP A N 1
ATOM 4171 C CA . ASP A 1 523 ? -11.246 -20.518 19.987 1.00 36.88 523 ASP A CA 1
ATOM 4172 C C . ASP A 1 523 ? -12.396 -19.562 19.626 1.00 36.88 523 ASP A C 1
ATOM 4174 O O . ASP A 1 523 ? -12.938 -18.842 20.454 1.00 36.88 523 ASP A O 1
ATOM 4178 N N . PHE A 1 524 ? -12.806 -19.579 18.353 1.00 45.53 524 PHE A N 1
ATOM 4179 C CA . PHE A 1 524 ? -14.079 -18.995 17.916 1.00 45.53 524 PHE A CA 1
ATOM 4180 C C . PHE A 1 524 ? -14.714 -19.873 16.836 1.00 45.53 524 PHE A C 1
ATOM 4182 O O . PHE A 1 524 ? -14.439 -19.701 15.652 1.00 45.53 524 PHE A O 1
ATOM 4189 N N . CYS A 1 525 ? -15.498 -20.882 17.221 1.00 43.19 525 CYS A N 1
ATOM 4190 C CA . CYS A 1 525 ? -16.134 -21.821 16.291 1.00 43.19 525 CYS A CA 1
ATOM 4191 C C . CYS A 1 525 ? -17.595 -21.434 16.024 1.00 43.19 525 CYS A C 1
ATOM 4193 O O . CYS A 1 525 ? -18.294 -21.096 16.969 1.00 43.19 525 CYS A O 1
ATOM 4195 N N . MET A 1 526 ? -18.051 -21.529 14.766 1.00 39.06 526 MET A N 1
ATOM 4196 C CA . MET A 1 526 ? -19.478 -21.604 14.416 1.00 39.06 526 MET A CA 1
ATOM 4197 C C . MET A 1 526 ? -19.919 -23.076 14.429 1.00 39.06 526 MET A C 1
ATOM 4199 O O . MET A 1 526 ? -19.359 -23.849 13.640 1.00 39.06 526 MET A O 1
ATOM 4203 N N . PRO A 1 527 ? -20.888 -23.501 15.264 1.00 44.62 527 PRO A N 1
ATOM 4204 C CA . PRO A 1 527 ? -21.534 -24.790 15.109 1.00 44.62 527 PRO A CA 1
ATOM 4205 C C . PRO A 1 527 ? -22.344 -24.794 13.806 1.00 44.62 527 PRO A C 1
ATOM 4207 O O . PRO A 1 527 ? -22.879 -23.766 13.379 1.00 44.62 527 PRO A O 1
ATOM 4210 N N . MET A 1 528 ? -22.359 -25.957 13.151 1.00 44.44 528 MET A N 1
ATOM 4211 C CA . MET A 1 528 ? -23.208 -26.211 11.984 1.00 44.44 528 MET A CA 1
ATOM 4212 C C . MET A 1 528 ? -24.605 -26.609 12.419 1.00 44.44 528 MET A C 1
ATOM 4214 O O . MET A 1 528 ? -24.685 -27.398 13.386 1.00 44.44 528 MET A O 1
#

pLDDT: mean 78.15, std 18.51, range [23.34, 98.31]

Secondary structure (DSSP, 8-state):
-HHHHHHHHHHHHHHHHHHHHHHHHHHHTPEESTTSHHHHIIIIIT---SPPPTTEEEEEEEE-TT-SS--EEEEEEEEEE-TTS-EEEEEEEEB-TTT-SB-SSS-SEEEEE--TT-BEEEE--SS---EEEESSHHHHHHHHHTTB-SEEEE-SSHHHHTT-----TTS-EEEE-----TTSHHHHHHHHHHHHHHTTT--EEEE--SSTT--HHHHHHHT-HHHHHHHHHTTS-GGGBPPP----S---HHHHHHHHHHHHHHHHHHHHHHHTT----HHHHHHHHHHHHHHHHHHIIIIITTT----HHHHHHHHHHHHHHHHHHHHHHHHHHHHHHHTT---TTTHHHHHHHHHHHHHHHHHHHHHHHHHTT----TTHHHHHHHHHHHHHHHHHHHHHHHHHHHT--HHHHHHHHHHHHHHHHHHSSPPPHHHHHHHHHHHHHHHHHS-GGGHHHH-HHHHHHHHHHHHHHHHHHHHHHHHHTTS----------SSHHHHHHHHHHHGGG--S----PPP-

Sequence (528 aa):
LQKVQKENLKKEIAENKQKIEWAQNLWSKGQPIQGTIAERYLKEHRRIAGKLPEDFRYLPNVKVAGEQNTKTYPCLMVAGRSHTGDITAVQLTFLDSKTADKADIPVQKRSYGLLKGSTVTVQASKDSNYLFIAEGVEAAISLKEAGLQGTIKASLGLANIGRIGLQNPKVPIVICGDHDDTKSPAFKSLQKSVHALQGRGFKVTVIKPNTPGEDFNDILKKQSPEAVREIIKQVVPQTLIQPSITIKETSSLPQDAFNQIVKSCEKVLYAYIAKESVSITPELKERIPLQAERAAKFIFYAHTMGGTKPTEKEVKQFLTRAKYELDRIPQIKEKLTNEWQQRGNFDKQKDPLLIHMIAARQASIEGRLFLEAKQERLKTPFNIPQLAETELKAHRVEAKLLAQKLGAQYSLSERTANECAKNMLRYQETHGA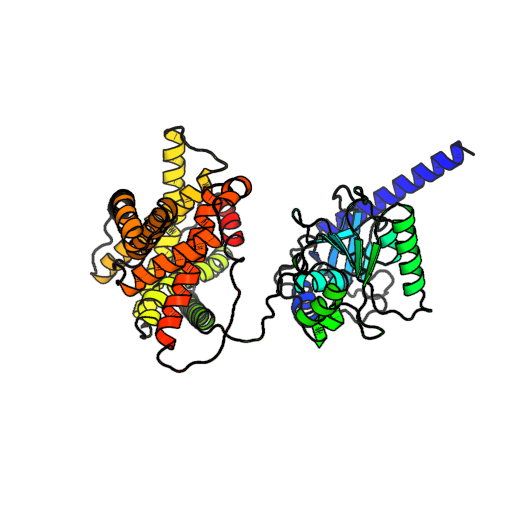KLTDTQMTTMAEIARKIEKKYPDSLEKDLGSHNLFYLRRMNADSMFKKQCYNNRHTIAHEQSIFKIQEKTLLKIQKQHIVQETSRQKERDFCMPM